Protein AF-A0A7C1P4S9-F1 (afdb_monomer)

Structure (mmCIF, N/CA/C/O backbone):
data_AF-A0A7C1P4S9-F1
#
_entry.id   AF-A0A7C1P4S9-F1
#
loop_
_atom_site.group_PDB
_atom_site.id
_atom_site.type_symbol
_atom_site.label_atom_id
_atom_site.label_alt_id
_atom_site.label_comp_id
_atom_site.label_asym_id
_atom_site.label_entity_id
_atom_site.label_seq_id
_atom_site.pdbx_PDB_ins_code
_atom_site.Cartn_x
_atom_site.Cartn_y
_atom_site.Cartn_z
_atom_site.occupancy
_atom_site.B_iso_or_equiv
_atom_site.auth_seq_id
_atom_site.auth_comp_id
_atom_site.auth_asym_id
_atom_site.auth_atom_id
_atom_site.pdbx_PDB_model_num
ATOM 1 N N . MET A 1 1 ? 10.647 0.233 -15.205 1.00 40.66 1 MET A N 1
ATOM 2 C CA . MET A 1 1 ? 11.209 1.504 -14.699 1.00 40.66 1 MET A CA 1
ATOM 3 C C . MET A 1 1 ? 12.663 1.576 -15.111 1.00 40.66 1 MET A C 1
ATOM 5 O O . MET A 1 1 ? 13.465 0.799 -14.609 1.00 40.66 1 MET A O 1
ATOM 9 N N . THR A 1 2 ? 13.000 2.477 -16.025 1.00 54.44 2 THR A N 1
ATOM 10 C CA . THR A 1 2 ? 14.388 2.734 -16.423 1.00 54.44 2 THR A CA 1
ATOM 11 C C . THR A 1 2 ? 15.084 3.446 -15.259 1.00 54.44 2 THR A C 1
ATOM 13 O O . THR A 1 2 ? 14.898 4.642 -15.039 1.00 54.44 2 THR A O 1
ATOM 16 N N . ALA A 1 3 ? 15.803 2.704 -14.417 1.00 70.44 3 ALA A N 1
ATOM 17 C CA . ALA A 1 3 ? 16.493 3.283 -13.269 1.00 70.44 3 ALA A CA 1
ATOM 18 C C . ALA A 1 3 ? 17.853 3.842 -13.710 1.00 70.44 3 ALA A C 1
ATOM 20 O O . ALA A 1 3 ? 18.712 3.091 -14.158 1.00 70.44 3 ALA A O 1
ATOM 21 N N . LEU A 1 4 ? 18.070 5.153 -13.552 1.00 85.50 4 LEU A N 1
ATOM 22 C CA . LEU A 1 4 ? 19.392 5.750 -13.781 1.00 85.50 4 LEU A CA 1
ATOM 23 C C . LEU A 1 4 ? 20.402 5.242 -12.754 1.00 85.50 4 LEU A C 1
ATOM 25 O O . LEU A 1 4 ? 20.143 5.280 -11.555 1.00 85.50 4 LEU A O 1
ATOM 29 N N . SER A 1 5 ? 21.579 4.801 -13.170 1.00 85.44 5 SER A N 1
ATOM 30 C CA . SER A 1 5 ? 22.626 4.497 -12.199 1.00 85.44 5 SER A CA 1
ATOM 31 C C . SER A 1 5 ? 23.301 5.786 -11.714 1.00 85.44 5 SER A C 1
ATOM 33 O O . SER A 1 5 ? 23.225 6.844 -12.340 1.00 85.44 5 SER A O 1
ATOM 35 N N . MET A 1 6 ? 24.045 5.693 -10.613 1.00 83.94 6 MET A N 1
ATOM 36 C CA . MET A 1 6 ? 24.969 6.750 -10.180 1.00 83.94 6 MET A CA 1
ATOM 37 C C . MET A 1 6 ? 25.976 7.159 -11.271 1.00 83.94 6 MET A C 1
ATOM 39 O O . MET A 1 6 ? 26.460 8.292 -11.267 1.00 83.94 6 MET A O 1
ATOM 43 N N . ALA A 1 7 ? 26.328 6.249 -12.187 1.00 84.44 7 ALA A N 1
ATOM 44 C CA . ALA A 1 7 ? 27.254 6.539 -13.277 1.00 84.44 7 ALA A CA 1
ATOM 45 C C . ALA A 1 7 ? 26.619 7.445 -14.343 1.00 84.44 7 ALA A C 1
ATOM 47 O O . ALA A 1 7 ? 27.327 8.257 -14.945 1.00 84.44 7 ALA A O 1
ATOM 48 N N . ASP A 1 8 ? 25.297 7.369 -14.504 1.00 84.12 8 ASP A N 1
ATOM 49 C CA . ASP A 1 8 ? 24.524 8.128 -15.492 1.00 84.12 8 ASP A CA 1
ATOM 50 C C . ASP A 1 8 ? 24.176 9.544 -15.024 1.00 84.12 8 ASP A C 1
ATOM 52 O O . ASP A 1 8 ? 23.704 10.358 -15.808 1.00 84.12 8 ASP A O 1
ATOM 56 N N . VAL A 1 9 ? 24.435 9.864 -13.754 1.00 86.69 9 VAL A N 1
ATOM 57 C CA . VAL A 1 9 ? 24.085 11.155 -13.160 1.00 86.69 9 VAL A CA 1
ATOM 58 C C . VAL A 1 9 ? 25.336 11.978 -12.889 1.00 86.69 9 VAL A C 1
ATOM 60 O O . VAL A 1 9 ? 26.383 11.481 -12.455 1.00 86.69 9 VAL A O 1
ATOM 63 N N . ARG A 1 10 ? 25.241 13.281 -13.150 1.00 89.06 10 ARG A N 1
ATOM 64 C CA . ARG A 1 10 ? 26.283 14.237 -12.793 1.00 89.06 10 ARG A CA 1
ATOM 65 C C . ARG A 1 10 ? 26.078 14.704 -11.357 1.00 89.06 10 ARG A C 1
ATOM 67 O O . ARG A 1 10 ? 25.060 15.297 -11.016 1.00 89.06 10 ARG A O 1
ATOM 74 N N . TRP A 1 11 ? 27.079 14.469 -10.522 1.00 90.94 11 TRP A N 1
ATOM 75 C CA . TRP A 1 11 ? 27.099 14.902 -9.129 1.00 90.94 11 TRP A CA 1
ATOM 76 C C . TRP A 1 11 ? 28.503 15.370 -8.741 1.00 90.94 11 TRP A C 1
ATOM 78 O O . TRP A 1 11 ? 29.484 15.091 -9.435 1.00 90.94 11 TRP A O 1
ATOM 88 N N . ARG A 1 12 ? 28.601 16.132 -7.651 1.00 91.00 12 ARG A N 1
ATOM 89 C CA . ARG A 1 12 ? 29.866 16.629 -7.094 1.00 91.00 12 ARG A CA 1
ATOM 90 C C . ARG A 1 12 ? 29.866 16.450 -5.581 1.00 91.00 12 ARG A C 1
ATOM 92 O O . ARG A 1 12 ? 28.827 16.637 -4.957 1.00 91.00 12 ARG A O 1
ATOM 99 N N . ALA A 1 13 ? 31.029 16.156 -5.009 1.00 91.69 13 ALA A N 1
ATOM 100 C CA . ALA A 1 13 ? 31.257 16.218 -3.568 1.00 91.69 13 ALA A CA 1
ATOM 101 C C . ALA A 1 13 ? 32.083 17.461 -3.214 1.00 91.69 13 ALA A C 1
ATOM 103 O O . ALA A 1 13 ? 32.972 17.860 -3.971 1.00 91.69 13 ALA A O 1
ATOM 104 N N . ARG A 1 14 ? 31.796 18.075 -2.068 1.00 92.31 14 ARG A N 1
ATOM 105 C CA . ARG A 1 14 ? 32.581 19.168 -1.478 1.00 92.31 14 ARG A CA 1
ATOM 106 C C . ARG A 1 14 ? 32.842 18.874 -0.006 1.00 92.31 14 ARG A C 1
ATOM 108 O O . ARG A 1 14 ? 32.076 18.152 0.625 1.00 92.31 14 ARG A O 1
ATOM 115 N N . ARG A 1 15 ? 33.923 19.429 0.542 1.00 90.38 15 ARG A N 1
ATOM 116 C CA . ARG A 1 15 ? 34.236 19.304 1.971 1.00 90.38 15 ARG A CA 1
ATOM 117 C C . ARG A 1 15 ? 33.118 19.939 2.802 1.00 90.38 15 ARG A C 1
ATOM 119 O O . ARG A 1 15 ? 32.645 21.019 2.453 1.00 90.38 15 ARG A O 1
ATOM 126 N N . ASP A 1 16 ? 32.717 19.263 3.873 1.00 88.69 16 ASP A N 1
ATOM 127 C CA . ASP A 1 16 ? 31.778 19.818 4.843 1.00 88.69 16 ASP A CA 1
ATOM 128 C C . ASP A 1 16 ? 32.490 20.916 5.658 1.00 88.69 16 ASP A C 1
ATOM 130 O O . ASP A 1 16 ? 33.535 20.635 6.263 1.00 88.69 16 ASP A O 1
ATOM 134 N N . PRO A 1 17 ? 31.990 22.166 5.664 1.00 84.19 17 PRO A N 1
ATOM 135 C CA . PRO A 1 17 ? 32.588 23.251 6.437 1.00 84.19 17 PRO A CA 1
ATOM 136 C C . PRO A 1 17 ? 32.618 22.975 7.947 1.00 84.19 17 PRO A C 1
ATOM 138 O O . PRO A 1 17 ? 33.463 23.543 8.632 1.00 84.19 17 PRO A O 1
ATOM 141 N N . THR A 1 18 ? 31.765 22.085 8.468 1.00 87.19 18 THR A N 1
ATOM 142 C CA . THR A 1 18 ? 31.753 21.725 9.897 1.00 87.19 18 THR A CA 1
ATOM 143 C C . THR A 1 18 ? 32.651 20.530 10.230 1.00 87.19 18 THR A C 1
ATOM 145 O O . THR A 1 18 ? 32.588 20.006 11.338 1.00 87.19 18 THR A O 1
ATOM 148 N N . GLY A 1 19 ? 33.468 20.056 9.280 1.00 85.62 19 GLY A N 1
ATOM 149 C CA . GLY A 1 19 ? 34.383 18.927 9.487 1.00 85.62 19 GLY A CA 1
ATOM 150 C C . GLY A 1 19 ? 33.737 17.537 9.399 1.00 85.62 19 GLY A C 1
ATOM 151 O O . GLY A 1 19 ? 34.391 16.552 9.733 1.00 85.62 19 GLY A O 1
ATOM 152 N N . GLY A 1 20 ? 32.483 17.444 8.945 1.00 88.19 20 GLY A N 1
ATOM 153 C CA . GLY A 1 20 ? 31.767 16.183 8.733 1.00 88.19 20 GLY A CA 1
ATOM 154 C C . GLY A 1 20 ? 32.080 15.472 7.402 1.00 88.19 20 GLY A C 1
ATOM 155 O O . GLY A 1 20 ? 32.949 15.903 6.632 1.00 88.19 20 GLY A O 1
ATOM 156 N N . PRO A 1 21 ? 31.367 14.366 7.104 1.00 91.81 21 PRO A N 1
ATOM 157 C CA . PRO A 1 21 ? 31.451 13.681 5.816 1.00 91.81 21 PRO A CA 1
ATOM 158 C C . PRO A 1 21 ? 31.153 14.626 4.636 1.00 91.81 21 PRO A C 1
ATOM 160 O O . PRO A 1 21 ? 30.285 15.488 4.768 1.00 91.81 21 PRO A O 1
ATOM 163 N N . PRO A 1 22 ? 31.804 14.466 3.466 1.00 94.56 22 PRO A N 1
ATOM 164 C CA . PRO A 1 22 ? 31.626 15.376 2.337 1.00 94.56 22 PRO A CA 1
ATOM 165 C C . PRO A 1 22 ? 30.164 15.521 1.889 1.00 94.56 22 PRO A C 1
ATOM 167 O O . PRO A 1 22 ? 29.418 14.541 1.814 1.00 94.56 22 PRO A O 1
ATOM 170 N N . LEU A 1 23 ? 29.788 16.747 1.519 1.00 92.94 23 LEU A N 1
ATOM 171 C CA . LEU A 1 23 ? 28.460 17.090 1.020 1.00 92.94 23 LEU A CA 1
ATOM 172 C C . LEU A 1 23 ? 28.360 16.799 -0.478 1.00 92.94 23 LEU A C 1
ATOM 174 O O . LEU A 1 23 ? 29.159 17.303 -1.273 1.00 92.94 23 LEU A O 1
ATOM 178 N N . VAL A 1 24 ? 27.356 16.023 -0.868 1.00 93.38 24 VAL A N 1
ATOM 179 C CA . VAL A 1 24 ? 27.059 15.655 -2.251 1.00 93.38 24 VAL A CA 1
ATOM 180 C C . VAL A 1 24 ? 25.962 16.558 -2.801 1.00 93.38 24 VAL A C 1
ATOM 182 O O . VAL A 1 24 ? 24.978 16.847 -2.128 1.00 93.38 24 VAL A O 1
ATOM 185 N N . ARG A 1 25 ? 26.124 16.992 -4.052 1.00 89.19 25 ARG A N 1
ATOM 186 C CA . ARG A 1 25 ? 25.093 17.687 -4.827 1.00 89.19 25 ARG A CA 1
ATOM 187 C C . ARG A 1 25 ? 24.928 17.032 -6.188 1.00 89.19 25 ARG A C 1
ATOM 189 O O . ARG A 1 25 ? 25.922 16.725 -6.847 1.00 89.19 25 ARG A O 1
ATOM 196 N N . VAL A 1 26 ? 23.682 16.865 -6.612 1.00 90.25 26 VAL A N 1
ATOM 197 C CA . VAL A 1 26 ? 23.309 16.390 -7.949 1.00 90.25 26 VAL A CA 1
ATOM 198 C C . VAL A 1 26 ? 23.016 17.577 -8.867 1.00 90.25 26 VAL A C 1
ATOM 200 O O . VAL A 1 26 ? 22.474 18.587 -8.423 1.00 90.25 26 VAL A O 1
ATOM 203 N N . ALA A 1 27 ? 23.414 17.477 -10.135 1.00 88.62 27 ALA A N 1
ATOM 204 C CA . ALA A 1 27 ? 23.052 18.448 -11.159 1.00 88.62 27 ALA A CA 1
ATOM 205 C C . ALA A 1 27 ? 21.631 18.151 -11.660 1.00 88.62 27 ALA A C 1
ATOM 207 O O . ALA A 1 27 ? 21.392 17.136 -12.319 1.00 88.62 27 ALA A O 1
ATOM 208 N N . LEU A 1 28 ? 20.704 19.037 -11.312 1.00 91.19 28 LEU A N 1
ATOM 209 C CA . LEU A 1 28 ? 19.289 18.985 -11.670 1.00 91.19 28 LEU A CA 1
ATOM 210 C C . LEU A 1 28 ? 18.946 20.196 -12.542 1.00 91.19 28 LEU A C 1
ATOM 212 O O . LEU A 1 28 ? 19.696 21.170 -12.557 1.00 91.19 28 LEU A O 1
ATOM 216 N N . ILE A 1 29 ? 17.829 20.124 -13.257 1.00 91.19 29 ILE A N 1
ATOM 217 C CA . ILE A 1 29 ? 17.382 21.170 -14.181 1.00 91.19 29 ILE A CA 1
ATOM 218 C C . ILE A 1 29 ? 16.418 22.104 -13.442 1.00 91.19 29 ILE A C 1
ATOM 220 O O . ILE A 1 29 ? 15.419 21.639 -12.885 1.00 91.19 29 ILE A O 1
ATOM 224 N N . GLY A 1 30 ? 16.747 23.400 -13.433 1.00 79.69 30 GLY A N 1
ATOM 225 C CA . GLY A 1 30 ? 16.048 24.451 -12.686 1.00 79.69 30 GLY A CA 1
ATOM 226 C C . GLY A 1 30 ? 14.658 24.815 -13.204 1.00 79.69 30 GLY A C 1
ATOM 227 O O . GLY A 1 30 ? 13.702 24.870 -12.435 1.00 79.69 30 GLY A O 1
ATOM 228 N N . GLY A 1 31 ? 14.562 25.081 -14.505 1.00 70.44 31 GLY A N 1
ATOM 229 C CA . GLY A 1 31 ? 13.382 25.633 -15.172 1.00 70.44 31 GLY A CA 1
ATOM 230 C C . GLY A 1 31 ? 13.626 25.774 -16.676 1.00 70.44 31 GLY A C 1
ATOM 231 O O . GLY A 1 31 ? 14.650 25.306 -17.168 1.00 70.44 31 GLY A O 1
ATOM 232 N N . GLU A 1 32 ? 12.702 26.393 -17.412 1.00 67.75 32 GLU A N 1
ATOM 233 C CA . GLU A 1 32 ? 12.729 26.419 -18.890 1.00 67.75 32 GLU A CA 1
ATOM 234 C C . GLU A 1 32 ? 13.929 27.166 -19.487 1.00 67.75 32 GLU A C 1
ATOM 236 O O . GLU A 1 32 ? 14.393 26.800 -20.564 1.00 67.75 32 GLU A O 1
ATOM 241 N N . ASP A 1 33 ? 14.489 28.125 -18.748 1.00 65.69 33 ASP A N 1
ATOM 242 C CA . ASP A 1 33 ? 15.658 28.915 -19.161 1.00 65.69 33 ASP A CA 1
ATOM 243 C C . ASP A 1 33 ? 17.007 28.224 -18.866 1.00 65.69 33 ASP A C 1
ATOM 245 O O . ASP A 1 33 ? 18.079 28.747 -19.177 1.00 65.69 33 ASP A O 1
ATOM 249 N N . ASP A 1 34 ? 16.986 27.040 -18.248 1.00 80.00 34 ASP A N 1
ATOM 250 C CA . ASP A 1 34 ? 18.183 26.254 -17.951 1.00 80.00 34 ASP A CA 1
ATOM 251 C C . ASP A 1 34 ? 18.747 25.627 -19.243 1.00 80.00 34 ASP A C 1
ATOM 253 O O . ASP A 1 34 ? 18.010 25.087 -20.071 1.00 80.00 34 ASP A O 1
ATOM 257 N N . ALA A 1 35 ? 20.073 25.616 -19.422 1.00 84.62 35 ALA A N 1
ATOM 258 C CA . ALA A 1 35 ? 20.699 24.955 -20.576 1.00 84.62 35 ALA A CA 1
ATOM 259 C C . ALA A 1 35 ? 20.291 23.468 -20.697 1.00 84.62 35 ALA A C 1
ATOM 261 O O . ALA A 1 35 ? 20.191 22.922 -21.801 1.00 84.62 35 ALA A O 1
ATOM 262 N N . GLY A 1 36 ? 20.002 22.823 -19.563 1.00 88.94 36 GLY A N 1
ATOM 263 C CA . GLY A 1 36 ? 19.442 21.482 -19.476 1.00 88.94 36 GLY A CA 1
ATOM 264 C C . GLY A 1 36 ? 18.001 21.370 -19.982 1.00 88.94 36 GLY A C 1
ATOM 265 O O . GLY A 1 36 ? 17.655 20.332 -20.542 1.00 88.94 36 GLY A O 1
ATOM 266 N N . ALA A 1 37 ? 17.174 22.412 -19.880 1.00 92.25 37 ALA A N 1
ATOM 267 C CA . ALA A 1 37 ? 15.828 22.418 -20.456 1.00 92.25 37 ALA A CA 1
ATOM 268 C C . ALA A 1 37 ? 15.869 22.470 -21.988 1.00 92.25 37 ALA A C 1
ATOM 270 O O . ALA A 1 37 ? 15.140 21.735 -22.655 1.00 92.25 37 ALA A O 1
ATOM 271 N N . MET A 1 38 ? 16.797 23.238 -22.565 1.00 93.44 38 MET A N 1
ATOM 272 C CA . MET A 1 38 ? 17.001 23.236 -24.016 1.00 93.44 38 MET A CA 1
ATOM 273 C C . MET A 1 38 ? 17.531 21.879 -24.517 1.00 93.44 38 MET A C 1
ATOM 275 O O . MET A 1 38 ? 17.097 21.385 -25.561 1.00 93.44 38 MET A O 1
ATOM 279 N N . ALA A 1 39 ? 18.412 21.226 -23.750 1.00 94.62 39 ALA A N 1
ATOM 280 C CA . ALA A 1 39 ? 18.806 19.839 -24.003 1.00 94.62 39 ALA A CA 1
ATOM 281 C C . ALA A 1 39 ? 17.607 18.873 -23.920 1.00 94.62 39 ALA A C 1
ATOM 283 O O . ALA A 1 39 ? 17.436 18.037 -24.809 1.00 94.62 39 ALA A O 1
ATOM 284 N N . ALA A 1 40 ? 16.746 19.016 -22.907 1.00 95.38 40 ALA A N 1
ATOM 285 C CA . ALA A 1 40 ? 15.536 18.211 -22.745 1.00 95.38 40 ALA A CA 1
ATOM 286 C C . ALA A 1 40 ? 14.571 18.375 -23.928 1.00 95.38 40 ALA A C 1
ATOM 288 O O . ALA A 1 40 ? 14.061 17.378 -24.436 1.00 95.38 40 ALA A O 1
ATOM 289 N N . ALA A 1 41 ? 14.383 19.598 -24.430 1.00 95.88 41 ALA A N 1
ATOM 290 C CA . ALA A 1 41 ? 13.546 19.868 -25.596 1.00 95.88 41 ALA A CA 1
ATOM 291 C C . ALA A 1 41 ? 14.059 19.155 -26.859 1.00 95.88 41 ALA A C 1
ATOM 293 O O . ALA A 1 41 ? 13.273 18.512 -27.561 1.00 95.88 41 ALA A O 1
ATOM 294 N N . ARG A 1 42 ? 15.375 19.207 -27.116 1.00 97.12 42 ARG A N 1
ATOM 295 C CA . ARG A 1 42 ? 16.011 18.519 -28.254 1.00 97.12 42 ARG A CA 1
ATOM 296 C C . ARG A 1 42 ? 15.903 16.998 -28.148 1.00 97.12 42 ARG A C 1
ATOM 298 O O . ARG A 1 42 ? 15.513 16.347 -29.114 1.00 97.12 42 ARG A O 1
ATOM 305 N N . VAL A 1 43 ? 16.194 16.431 -26.975 1.00 96.69 43 VAL A N 1
ATOM 306 C CA . VAL A 1 43 ? 16.087 14.979 -26.743 1.00 96.69 43 VAL A CA 1
ATOM 307 C C . VAL A 1 43 ? 14.635 14.504 -26.845 1.00 96.69 43 VAL A C 1
ATOM 309 O O . VAL A 1 43 ? 14.371 13.467 -27.447 1.00 96.69 43 VAL A O 1
ATOM 312 N N . ARG A 1 44 ? 13.672 15.270 -26.320 1.00 96.69 44 ARG A N 1
ATOM 313 C CA . ARG A 1 44 ? 12.240 14.973 -26.463 1.00 96.69 44 ARG A CA 1
ATOM 314 C C . ARG A 1 44 ? 11.815 14.934 -27.932 1.00 96.69 44 ARG A C 1
ATOM 316 O O . ARG A 1 44 ? 11.128 13.998 -28.325 1.00 96.69 44 ARG A O 1
ATOM 323 N N . ALA A 1 45 ? 12.228 15.919 -28.733 1.00 97.19 45 ALA A N 1
ATOM 324 C CA . ALA A 1 45 ? 11.925 15.955 -30.165 1.00 97.19 45 ALA A CA 1
ATOM 325 C C . ALA A 1 45 ? 12.527 14.749 -30.907 1.00 97.19 45 ALA A C 1
ATOM 327 O O . ALA A 1 45 ? 11.850 14.132 -31.727 1.00 97.19 45 ALA A O 1
ATOM 328 N N . TYR A 1 46 ? 13.761 14.368 -30.565 1.00 97.44 46 TYR A N 1
ATOM 329 C CA . TYR A 1 46 ? 14.402 13.169 -31.103 1.00 97.44 46 TYR A CA 1
ATOM 330 C C . TYR A 1 46 ? 13.608 11.891 -30.789 1.00 97.44 46 TYR A C 1
ATOM 332 O O . TYR A 1 46 ? 13.290 11.137 -31.704 1.00 97.44 46 TYR A O 1
ATOM 340 N N . VAL A 1 47 ? 13.224 11.676 -29.522 1.00 96.12 47 VAL A N 1
ATOM 341 C CA . VAL A 1 47 ? 12.444 10.492 -29.112 1.00 96.12 47 VAL A CA 1
ATOM 342 C C . VAL A 1 47 ? 11.062 10.471 -29.767 1.00 96.12 47 VAL A C 1
ATOM 344 O O . VAL A 1 47 ? 10.629 9.422 -30.232 1.00 96.12 47 VAL A O 1
ATOM 347 N N . ALA A 1 48 ? 10.386 11.617 -29.878 1.00 95.88 48 ALA A N 1
ATOM 348 C CA . ALA A 1 48 ? 9.115 11.703 -30.598 1.00 95.88 48 ALA A CA 1
ATOM 349 C C . ALA A 1 48 ? 9.268 11.307 -32.082 1.00 95.88 48 ALA A C 1
ATOM 351 O O . ALA A 1 48 ? 8.408 10.626 -32.634 1.00 95.88 48 ALA A O 1
ATOM 352 N N . GLY A 1 49 ? 10.397 11.652 -32.711 1.00 96.38 49 GLY A N 1
ATOM 353 C CA . GLY A 1 49 ? 10.739 11.237 -34.075 1.00 9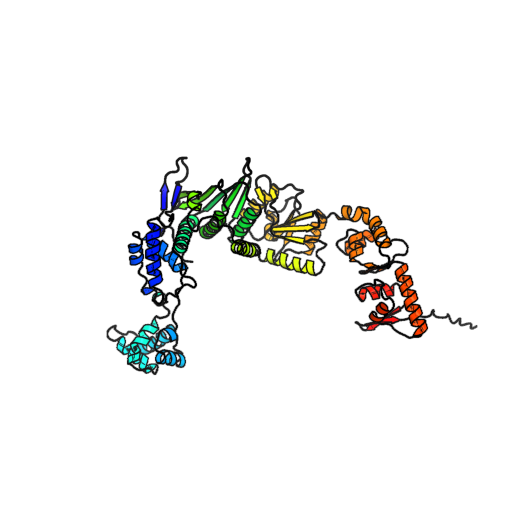6.38 49 GLY A CA 1
ATOM 354 C C . GLY A 1 49 ? 11.091 9.750 -34.241 1.00 96.38 49 GLY A C 1
ATOM 355 O O . GLY A 1 49 ? 11.319 9.312 -35.375 1.00 96.38 49 GLY A O 1
ATOM 356 N N . LEU A 1 50 ? 11.155 8.980 -33.148 1.00 96.56 50 LEU A N 1
ATOM 357 C CA . LEU A 1 50 ? 11.319 7.522 -33.156 1.00 96.56 50 LEU A CA 1
ATOM 358 C C . LEU A 1 50 ? 9.990 6.763 -33.090 1.00 96.56 50 LEU A C 1
ATOM 360 O O . LEU A 1 50 ? 9.997 5.547 -33.253 1.00 96.56 50 LEU A O 1
ATOM 364 N N . VAL A 1 51 ? 8.857 7.439 -32.870 1.00 96.31 51 VAL A N 1
ATOM 365 C CA . VAL A 1 51 ? 7.542 6.780 -32.865 1.00 96.31 51 VAL A CA 1
ATOM 366 C C . VAL A 1 51 ? 7.311 6.079 -34.207 1.00 96.31 51 VAL A C 1
ATOM 368 O O . VAL A 1 51 ? 7.520 6.665 -35.268 1.00 96.31 51 VAL A O 1
ATOM 371 N N . GLY A 1 52 ? 6.921 4.804 -34.152 1.00 94.69 52 GLY A N 1
ATOM 372 C CA . GLY A 1 52 ? 6.755 3.945 -35.327 1.00 94.69 52 GLY A CA 1
ATOM 373 C C . GLY A 1 52 ? 8.056 3.354 -35.890 1.00 94.69 52 GLY A C 1
ATOM 374 O O . GLY A 1 52 ? 7.998 2.561 -36.825 1.00 94.69 52 GLY A O 1
ATOM 375 N N . LYS A 1 53 ? 9.226 3.688 -35.330 1.00 95.75 53 LYS A N 1
ATOM 376 C CA . LYS A 1 53 ? 10.525 3.125 -35.732 1.00 95.75 53 LYS A CA 1
ATOM 377 C C . LYS A 1 53 ? 10.966 2.001 -34.783 1.00 95.75 53 LYS A C 1
ATOM 379 O O . LYS A 1 53 ? 10.580 2.016 -33.611 1.00 95.75 53 LYS A O 1
ATOM 384 N N . PRO A 1 54 ? 11.781 1.042 -35.261 1.00 95.06 54 PRO A N 1
ATOM 385 C CA . PRO A 1 54 ? 12.338 -0.014 -34.421 1.00 95.06 54 PRO A CA 1
ATOM 386 C C . PRO A 1 54 ? 13.397 0.533 -33.456 1.00 95.06 54 PRO A C 1
ATOM 388 O O . PRO A 1 54 ? 14.023 1.565 -33.717 1.00 95.06 54 PRO A O 1
ATOM 391 N N . ARG A 1 55 ? 13.641 -0.177 -32.354 1.00 95.56 55 ARG A N 1
ATOM 392 C CA . ARG A 1 55 ? 14.584 0.226 -31.303 1.00 95.56 55 ARG A CA 1
ATOM 393 C C . ARG A 1 55 ? 16.015 0.376 -31.797 1.00 95.56 55 ARG A C 1
ATOM 395 O O . ARG A 1 55 ? 16.708 1.262 -31.310 1.00 95.56 55 ARG A O 1
ATOM 402 N N . ARG A 1 56 ? 16.440 -0.378 -32.812 1.00 94.19 56 ARG A N 1
ATOM 403 C CA . ARG A 1 56 ? 17.741 -0.186 -33.481 1.00 94.19 56 ARG A CA 1
ATOM 404 C C . ARG A 1 56 ? 17.935 1.200 -34.109 1.00 94.19 56 ARG A C 1
ATOM 406 O O . ARG A 1 56 ? 19.065 1.608 -34.337 1.00 94.19 56 ARG A O 1
ATOM 413 N N . ALA A 1 57 ? 16.855 1.939 -34.387 1.00 95.69 57 ALA A N 1
ATOM 414 C CA . ALA A 1 57 ? 16.940 3.317 -34.876 1.00 95.69 57 ALA A CA 1
ATOM 415 C C . ALA A 1 57 ? 17.290 4.329 -33.766 1.00 95.69 57 ALA A C 1
ATOM 417 O O . ALA A 1 57 ? 17.593 5.487 -34.064 1.00 95.69 57 ALA A O 1
ATOM 418 N N . TYR A 1 58 ? 17.223 3.922 -32.493 1.00 96.00 58 TYR A N 1
ATOM 419 C CA . TYR A 1 58 ? 17.679 4.728 -31.368 1.00 96.00 58 TYR A CA 1
ATOM 420 C C . TYR A 1 58 ? 19.211 4.728 -31.306 1.00 96.00 58 TYR A C 1
ATOM 422 O O . TYR A 1 58 ? 19.840 3.692 -31.105 1.00 96.00 58 TYR A O 1
ATOM 430 N N . ASP A 1 59 ? 19.796 5.916 -31.405 1.00 95.00 59 ASP A N 1
ATOM 431 C CA . ASP A 1 59 ? 21.229 6.166 -31.351 1.00 95.00 59 ASP A CA 1
ATOM 432 C C . ASP A 1 59 ? 21.585 6.885 -30.031 1.00 95.00 59 ASP A C 1
ATOM 434 O O . ASP A 1 59 ? 21.258 8.067 -29.844 1.00 95.00 59 ASP A O 1
ATOM 438 N N . PRO A 1 60 ? 22.267 6.200 -29.093 1.00 91.06 60 PRO A N 1
ATOM 439 C CA . PRO A 1 60 ? 22.716 6.799 -27.840 1.00 91.06 60 PRO A CA 1
ATOM 440 C C . PRO A 1 60 ? 23.666 7.995 -28.014 1.00 91.06 60 PRO A C 1
ATOM 442 O O . PRO A 1 60 ? 23.693 8.870 -27.140 1.00 91.06 60 PRO A O 1
ATOM 445 N N . ASP A 1 61 ? 24.452 8.036 -29.091 1.00 93.56 61 ASP A N 1
ATOM 446 C CA . ASP A 1 61 ? 25.442 9.086 -29.333 1.00 93.56 61 ASP A CA 1
ATOM 447 C C . ASP A 1 61 ? 24.785 10.342 -29.914 1.00 93.56 61 ASP A C 1
ATOM 449 O O . ASP A 1 61 ? 25.119 11.454 -29.490 1.00 93.56 61 ASP A O 1
ATOM 453 N N . ALA A 1 62 ? 23.758 10.189 -30.758 1.00 94.44 62 ALA A N 1
ATOM 454 C CA . ALA A 1 62 ? 22.905 11.301 -31.181 1.00 94.44 62 ALA A CA 1
ATOM 455 C C . ALA A 1 62 ? 22.267 12.012 -29.975 1.00 94.44 62 ALA A C 1
ATOM 457 O O . ALA A 1 62 ? 22.313 13.240 -29.866 1.00 94.44 62 ALA A O 1
ATOM 458 N N . VAL A 1 63 ? 21.735 11.253 -29.012 1.00 94.00 63 VAL A N 1
ATOM 459 C CA . VAL A 1 63 ? 21.177 11.814 -27.771 1.00 94.00 63 VAL A CA 1
ATOM 460 C C . VAL A 1 63 ? 22.246 12.554 -26.959 1.00 94.00 63 VAL A C 1
ATOM 462 O O . VAL A 1 63 ? 21.991 13.647 -26.445 1.00 94.00 63 VAL A O 1
ATOM 465 N N . ALA A 1 64 ? 23.445 11.979 -26.829 1.00 92.31 64 ALA A N 1
ATOM 466 C CA . ALA A 1 64 ? 24.553 12.610 -26.116 1.00 92.31 64 ALA A CA 1
ATOM 467 C C . ALA A 1 64 ? 24.969 13.940 -26.766 1.00 92.31 64 ALA A C 1
ATOM 469 O O . ALA A 1 64 ? 25.164 14.928 -26.053 1.00 92.31 64 ALA A O 1
ATOM 470 N N . ALA A 1 65 ? 25.047 13.982 -28.099 1.00 94.44 65 ALA A N 1
ATOM 471 C CA . ALA A 1 65 ? 25.358 15.185 -28.863 1.00 94.44 65 ALA A CA 1
ATOM 472 C C . ALA A 1 65 ? 24.278 16.264 -28.692 1.00 94.44 65 ALA A C 1
ATOM 474 O O . ALA A 1 65 ? 24.597 17.413 -28.389 1.00 94.44 65 ALA A O 1
ATOM 475 N N . LEU A 1 66 ? 22.995 15.892 -28.784 1.00 95.12 66 LEU A N 1
ATOM 476 C CA . LEU A 1 66 ? 21.873 16.813 -28.572 1.00 95.12 66 LEU A CA 1
ATOM 477 C C . LEU A 1 66 ? 21.865 17.406 -27.160 1.00 95.12 66 LEU A C 1
ATOM 479 O O . LEU A 1 66 ? 21.498 18.569 -26.979 1.00 95.12 66 LEU A O 1
ATOM 483 N N . ALA A 1 67 ? 22.270 16.641 -26.150 1.00 92.38 67 ALA A N 1
ATOM 484 C CA . ALA A 1 67 ? 22.348 17.137 -24.783 1.00 92.38 67 ALA A CA 1
ATOM 485 C C . ALA A 1 67 ? 23.629 17.933 -24.480 1.00 92.38 67 ALA A C 1
ATOM 487 O O . ALA A 1 67 ? 23.675 18.637 -23.475 1.00 92.38 67 ALA A O 1
ATOM 488 N N . GLY A 1 68 ? 24.667 17.822 -25.316 1.00 91.12 68 GLY A N 1
ATOM 489 C CA . GLY A 1 68 ? 25.989 18.421 -25.092 1.00 91.12 68 GLY A CA 1
ATOM 490 C C . GLY A 1 68 ? 26.839 17.710 -24.028 1.00 91.12 68 GLY A C 1
ATOM 491 O O . GLY A 1 68 ? 28.019 18.01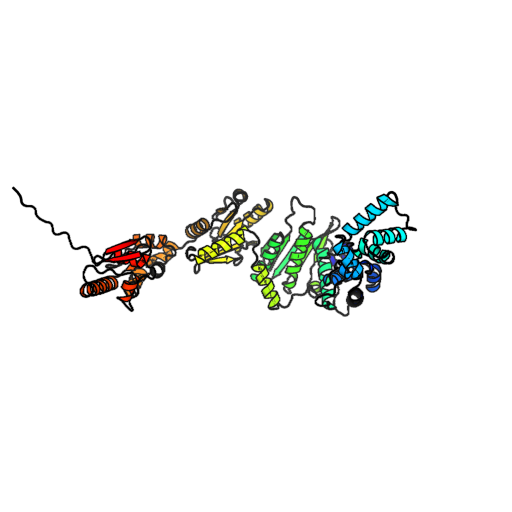1 -23.876 1.00 91.12 68 GLY A O 1
ATOM 492 N N . GLU A 1 69 ? 26.271 16.746 -23.299 1.00 89.75 69 GLU A N 1
ATOM 493 C CA . GLU A 1 69 ? 26.967 15.905 -22.325 1.00 89.75 69 GLU A CA 1
ATOM 494 C C . GLU A 1 69 ? 26.349 14.498 -22.315 1.00 89.75 69 GLU A C 1
ATOM 496 O O . GLU A 1 69 ? 25.134 14.337 -22.182 1.00 89.75 69 GLU A O 1
ATOM 501 N N . ARG A 1 70 ? 27.189 13.455 -22.370 1.00 91.19 70 ARG A N 1
ATOM 502 C CA . ARG A 1 70 ? 26.753 12.046 -22.434 1.00 91.19 70 ARG A CA 1
ATOM 503 C C . ARG A 1 70 ? 25.842 11.617 -21.278 1.00 91.19 70 ARG A C 1
ATOM 505 O O . ARG A 1 70 ? 24.877 10.894 -21.510 1.00 91.19 70 ARG A O 1
ATOM 512 N N . LYS A 1 71 ? 26.136 12.038 -20.042 1.00 92.19 71 LYS A N 1
ATOM 513 C CA . LYS A 1 71 ? 25.336 11.681 -18.855 1.00 92.19 71 LYS A CA 1
ATOM 514 C C . LYS A 1 71 ? 23.955 12.327 -18.889 1.00 92.19 71 LYS A C 1
ATOM 516 O O . LYS A 1 71 ? 22.952 11.637 -18.738 1.00 92.19 71 LYS A O 1
ATOM 521 N N . LEU A 1 72 ? 23.916 13.632 -19.164 1.00 92.62 72 LEU A N 1
ATOM 522 C CA . LEU A 1 72 ? 22.670 14.378 -19.304 1.00 92.62 72 LEU A CA 1
ATOM 523 C C . LEU A 1 72 ? 21.810 13.800 -20.435 1.00 92.62 72 LEU A C 1
ATOM 525 O O . LEU A 1 72 ? 20.631 13.546 -20.221 1.00 92.62 72 LEU A O 1
ATOM 529 N N . GLY A 1 73 ? 22.406 13.509 -21.596 1.00 93.12 73 GLY A N 1
ATOM 530 C CA . GLY A 1 73 ? 21.701 12.904 -22.726 1.00 93.12 73 GLY A CA 1
ATOM 531 C C . GLY A 1 73 ? 21.071 11.561 -22.374 1.00 93.12 73 GLY A C 1
ATOM 532 O O . GLY A 1 73 ? 19.864 11.393 -22.530 1.00 93.12 73 GLY A O 1
ATOM 533 N N . ARG A 1 74 ? 21.851 10.628 -21.814 1.00 91.62 74 ARG A N 1
ATOM 534 C CA . ARG A 1 74 ? 21.327 9.331 -21.354 1.00 91.62 74 ARG A CA 1
ATOM 535 C C . ARG A 1 74 ? 20.211 9.488 -20.322 1.00 91.62 74 ARG A C 1
ATOM 537 O O . ARG A 1 74 ? 19.190 8.812 -20.423 1.00 91.62 74 ARG A O 1
ATOM 544 N N . GLY A 1 75 ? 20.392 10.396 -19.363 1.00 92.94 75 GLY A N 1
ATOM 545 C CA . GLY A 1 75 ? 19.395 10.707 -18.345 1.00 92.94 75 GLY A CA 1
ATOM 546 C C . GLY A 1 75 ? 18.078 11.211 -18.933 1.00 92.94 75 GLY A C 1
ATOM 547 O O . GLY A 1 75 ? 17.009 10.726 -18.564 1.00 92.94 75 GLY A O 1
ATOM 548 N N . LEU A 1 76 ? 18.158 12.157 -19.869 1.00 94.62 76 LEU A N 1
ATOM 549 C CA . LEU A 1 76 ? 17.004 12.733 -20.554 1.00 94.62 76 LEU A CA 1
ATOM 550 C C . LEU A 1 76 ? 16.314 11.719 -21.468 1.00 94.62 76 LEU A C 1
ATOM 552 O O . LEU A 1 76 ? 15.091 11.647 -21.459 1.00 94.62 76 LEU A O 1
ATOM 556 N N . ALA A 1 77 ? 17.062 10.896 -22.208 1.00 94.25 77 ALA A N 1
ATOM 557 C CA . ALA A 1 77 ? 16.468 9.841 -23.026 1.00 94.25 77 ALA A CA 1
ATOM 558 C C . ALA A 1 77 ? 15.736 8.808 -22.170 1.00 94.25 77 ALA A C 1
ATOM 560 O O . ALA A 1 77 ? 14.608 8.454 -22.496 1.00 94.25 77 ALA A O 1
ATOM 561 N N . ALA A 1 78 ? 16.322 8.375 -21.048 1.00 93.00 78 ALA A N 1
ATOM 562 C CA . ALA A 1 78 ? 15.643 7.481 -20.114 1.00 93.00 78 ALA A CA 1
ATOM 563 C C . ALA A 1 78 ? 14.370 8.117 -19.530 1.00 93.00 78 ALA A C 1
ATOM 565 O O . ALA A 1 78 ? 13.354 7.437 -19.415 1.00 93.00 78 ALA A O 1
ATOM 566 N N . ALA A 1 79 ? 14.410 9.413 -19.195 1.00 93.31 79 ALA A N 1
ATOM 567 C CA . ALA A 1 79 ? 13.249 10.152 -18.707 1.00 93.31 79 ALA A CA 1
ATOM 568 C C . ALA A 1 79 ? 12.146 10.282 -19.770 1.00 93.31 79 ALA A C 1
ATOM 570 O O . ALA A 1 79 ? 10.980 10.083 -19.448 1.00 93.31 79 ALA A O 1
ATOM 571 N N . CYS A 1 80 ? 12.504 10.573 -21.025 1.00 93.75 80 CYS A N 1
ATOM 572 C CA . CYS A 1 80 ? 11.571 10.642 -22.149 1.00 93.75 80 CYS A CA 1
ATOM 573 C C . CYS A 1 80 ? 10.959 9.276 -22.471 1.00 93.75 80 CYS A C 1
ATOM 575 O O . CYS A 1 80 ? 9.744 9.167 -22.581 1.00 93.75 80 CYS A O 1
ATOM 577 N N . LEU A 1 81 ? 11.785 8.237 -22.624 1.00 93.12 81 LEU A N 1
ATOM 578 C CA . LEU A 1 81 ? 11.350 6.899 -23.039 1.00 93.12 81 LEU A CA 1
ATOM 579 C C . LEU A 1 81 ? 10.445 6.216 -22.009 1.00 93.12 81 LEU A C 1
ATOM 581 O O . LEU A 1 81 ? 9.700 5.319 -22.377 1.00 93.12 81 LEU A O 1
ATOM 585 N N . ASP A 1 82 ? 10.456 6.655 -20.751 1.00 91.94 82 ASP A N 1
ATOM 586 C CA . ASP A 1 82 ? 9.556 6.148 -19.709 1.00 91.94 82 ASP A CA 1
ATOM 587 C C . ASP A 1 82 ? 8.071 6.500 -19.959 1.00 91.94 82 ASP A C 1
ATOM 589 O O . ASP A 1 82 ? 7.189 5.859 -19.391 1.00 91.94 82 ASP A O 1
ATOM 593 N N . PHE A 1 83 ? 7.786 7.464 -20.846 1.00 92.38 83 PHE A N 1
ATOM 594 C CA . PHE A 1 83 ? 6.431 7.786 -21.321 1.00 92.38 83 PHE A CA 1
ATOM 595 C C . PHE A 1 83 ? 5.985 6.948 -22.529 1.00 92.38 83 PHE A C 1
ATOM 597 O O . PHE A 1 83 ? 4.809 6.966 -22.890 1.00 92.38 83 PHE A O 1
ATOM 604 N N . TYR A 1 84 ? 6.908 6.221 -23.157 1.00 94.00 84 TYR A N 1
ATOM 605 C CA . TYR A 1 84 ? 6.657 5.397 -24.336 1.00 94.00 84 TYR A CA 1
ATOM 606 C C . TYR A 1 84 ? 6.821 3.917 -23.986 1.00 94.00 84 TYR A C 1
ATOM 608 O O . TYR A 1 84 ? 7.247 3.550 -22.888 1.00 94.00 84 TYR A O 1
ATOM 616 N N . ARG A 1 85 ? 6.475 3.035 -24.924 1.00 93.69 85 ARG A N 1
ATOM 617 C CA . ARG A 1 85 ? 6.721 1.596 -24.791 1.00 93.69 85 ARG A CA 1
ATOM 618 C C . ARG A 1 85 ? 7.319 1.059 -26.081 1.00 93.69 85 ARG A C 1
ATOM 620 O O . ARG A 1 85 ? 6.938 1.479 -27.168 1.00 93.69 85 ARG A O 1
ATOM 627 N N . TRP A 1 86 ? 8.258 0.136 -25.945 1.00 94.25 86 TRP A N 1
ATOM 628 C CA . TRP A 1 86 ? 8.727 -0.675 -27.060 1.00 94.25 86 TRP A CA 1
ATOM 629 C C . TRP A 1 86 ? 7.825 -1.900 -27.146 1.00 94.25 86 TRP A C 1
ATOM 631 O O . TRP A 1 86 ? 7.686 -2.619 -26.156 1.00 94.25 86 TRP A O 1
ATOM 641 N N . GLN A 1 87 ? 7.186 -2.104 -28.292 1.00 93.88 87 GLN A N 1
ATOM 642 C CA . GLN A 1 87 ? 6.276 -3.218 -28.521 1.00 93.88 87 GLN A CA 1
ATOM 643 C C . GLN A 1 87 ? 6.841 -4.127 -29.620 1.00 93.88 87 GLN A C 1
ATOM 645 O O . GLN A 1 87 ? 7.124 -3.636 -30.716 1.00 93.88 87 GLN A O 1
ATOM 650 N N . PRO A 1 88 ? 7.024 -5.433 -29.353 1.00 91.25 88 PRO A N 1
ATOM 651 C CA . PRO A 1 88 ? 7.320 -6.402 -30.403 1.00 91.25 88 PRO A CA 1
ATOM 652 C C . PRO A 1 88 ? 6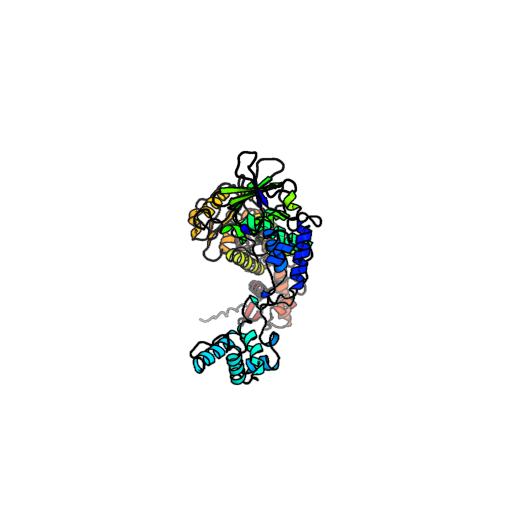.213 -6.392 -31.457 1.00 91.25 88 PRO A C 1
ATOM 654 O O . PRO A 1 88 ? 5.036 -6.286 -31.107 1.00 91.25 88 PRO A O 1
ATOM 657 N N . ARG A 1 89 ? 6.581 -6.513 -32.733 1.00 89.88 89 ARG A N 1
ATOM 658 C CA . ARG A 1 89 ? 5.603 -6.667 -33.814 1.00 89.88 89 ARG A CA 1
ATOM 659 C C . ARG A 1 89 ? 5.298 -8.138 -34.033 1.00 89.88 89 ARG A C 1
ATOM 661 O O . ARG A 1 89 ? 6.207 -8.967 -34.042 1.00 89.88 89 ARG A O 1
ATOM 668 N N . SER A 1 90 ? 4.033 -8.447 -34.262 1.00 87.94 90 SER A N 1
ATOM 669 C CA . SER A 1 90 ? 3.634 -9.760 -34.761 1.00 87.94 90 SER A CA 1
ATOM 670 C C . SER A 1 90 ? 4.067 -9.952 -36.220 1.00 87.94 90 SER A C 1
ATOM 672 O O . SER A 1 90 ? 4.297 -8.988 -36.952 1.00 87.94 90 SER A O 1
ATOM 674 N N . VAL A 1 91 ? 4.133 -11.211 -36.662 1.00 88.31 91 VAL A N 1
ATOM 675 C CA . VAL A 1 91 ? 4.364 -11.568 -38.073 1.00 88.31 91 VAL A CA 1
ATOM 676 C C . VAL A 1 91 ? 3.316 -10.914 -38.986 1.00 88.31 91 VAL A C 1
ATOM 678 O O . VAL A 1 91 ? 3.673 -10.371 -40.028 1.00 88.31 91 VAL A O 1
ATOM 681 N N . ALA A 1 92 ? 2.054 -10.868 -38.549 1.00 87.88 92 ALA A N 1
ATOM 682 C CA . ALA A 1 92 ? 0.954 -10.236 -39.279 1.00 87.88 92 ALA A CA 1
ATOM 683 C C . ALA A 1 92 ? 1.120 -8.718 -39.462 1.00 87.88 92 ALA A C 1
ATOM 685 O O . ALA A 1 92 ? 0.748 -8.176 -40.496 1.00 87.88 92 ALA A O 1
ATOM 686 N N . GLU A 1 93 ? 1.692 -8.021 -38.478 1.00 89.31 93 GLU A N 1
ATOM 687 C CA . GLU A 1 93 ? 1.958 -6.576 -38.566 1.00 89.31 93 GLU A CA 1
ATOM 688 C C . GLU A 1 93 ? 3.238 -6.253 -39.350 1.00 89.31 93 GLU A C 1
ATOM 690 O O . GLU A 1 93 ? 3.428 -5.124 -39.809 1.00 89.31 93 GLU A O 1
ATOM 695 N N . ALA A 1 94 ? 4.165 -7.208 -39.430 1.00 89.38 94 ALA A N 1
ATOM 696 C CA . ALA A 1 94 ? 5.511 -6.989 -39.936 1.00 89.38 94 ALA A CA 1
ATOM 697 C C . ALA A 1 94 ? 5.701 -7.362 -41.410 1.00 89.38 94 ALA A C 1
ATOM 699 O O . ALA A 1 94 ? 6.600 -6.797 -42.039 1.00 89.38 94 ALA A O 1
ATOM 700 N N . LEU A 1 95 ? 4.911 -8.307 -41.927 1.00 92.44 95 LEU A N 1
ATOM 701 C CA . LEU A 1 95 ? 5.092 -8.931 -43.239 1.00 92.44 95 LEU A CA 1
ATOM 702 C C . LEU A 1 95 ? 3.905 -8.666 -44.184 1.00 92.44 95 LEU A C 1
ATOM 704 O O . LEU A 1 95 ? 2.830 -8.275 -43.726 1.00 92.44 95 LEU A O 1
ATOM 708 N N . PRO A 1 96 ? 4.063 -8.899 -45.504 1.00 94.62 96 PRO A N 1
ATOM 709 C CA . PRO A 1 96 ? 2.937 -8.916 -46.436 1.00 94.62 96 PRO A CA 1
ATOM 710 C C . PRO A 1 96 ? 1.848 -9.910 -46.005 1.00 94.62 96 PRO A C 1
ATOM 712 O O . PRO A 1 96 ? 2.158 -10.987 -45.491 1.00 94.62 96 PRO A O 1
ATOM 715 N N . ALA A 1 97 ? 0.577 -9.569 -46.250 1.00 94.38 97 ALA A N 1
ATOM 716 C CA . ALA A 1 97 ? -0.571 -10.353 -45.784 1.00 94.38 97 ALA A CA 1
ATOM 717 C C . ALA A 1 97 ? -0.522 -11.819 -46.245 1.00 94.38 97 ALA A C 1
ATOM 719 O O . ALA A 1 97 ? -0.724 -12.715 -45.431 1.00 94.38 97 ALA A O 1
ATOM 720 N N . HIS A 1 98 ? -0.157 -12.074 -47.509 1.00 94.88 98 HIS A N 1
ATOM 721 C CA . HIS A 1 98 ? -0.065 -13.438 -48.044 1.00 94.88 98 HIS A CA 1
ATOM 722 C C . HIS A 1 98 ? 1.019 -14.271 -47.345 1.00 94.88 98 HIS A C 1
ATOM 724 O O . HIS A 1 98 ? 0.810 -15.457 -47.087 1.00 94.88 98 HIS A O 1
ATOM 730 N N . VAL A 1 99 ? 2.151 -13.653 -46.985 1.00 94.75 99 VAL A N 1
ATOM 731 C CA . VAL A 1 99 ? 3.230 -14.314 -46.237 1.00 94.75 99 VAL A CA 1
ATOM 732 C C . VAL A 1 99 ? 2.762 -14.651 -44.829 1.00 94.75 99 VAL A C 1
ATOM 734 O O . VAL A 1 99 ? 2.877 -15.796 -44.396 1.00 94.75 99 VAL A O 1
ATOM 737 N N . ALA A 1 100 ? 2.204 -13.666 -44.122 1.00 94.31 100 ALA A N 1
ATOM 738 C CA . ALA A 1 100 ? 1.738 -13.848 -42.754 1.00 94.31 100 ALA A CA 1
ATOM 739 C C . ALA A 1 100 ? 0.646 -14.922 -42.656 1.00 94.31 100 ALA A C 1
ATOM 741 O O . ALA A 1 100 ? 0.746 -15.818 -41.821 1.00 94.31 100 ALA A O 1
ATOM 742 N N . GLU A 1 101 ? -0.350 -14.880 -43.544 1.00 94.62 101 GLU A N 1
ATOM 743 C CA . GLU A 1 101 ? -1.414 -15.882 -43.602 1.00 94.62 101 GLU A CA 1
ATOM 744 C C . GLU A 1 101 ? -0.842 -17.279 -43.846 1.00 94.62 101 GLU A C 1
ATOM 746 O O . GLU A 1 101 ? -1.190 -18.213 -43.125 1.00 94.62 101 GLU A O 1
ATOM 751 N N . THR A 1 102 ? 0.069 -17.441 -44.806 1.00 95.00 102 THR A N 1
ATOM 752 C CA . THR A 1 102 ? 0.677 -18.747 -45.110 1.00 95.00 102 THR A CA 1
ATOM 753 C C . THR A 1 102 ? 1.474 -19.297 -43.925 1.00 95.00 102 THR A C 1
ATOM 755 O O . THR A 1 102 ? 1.369 -20.484 -43.605 1.00 95.00 102 THR A O 1
ATOM 758 N N . LEU A 1 103 ? 2.230 -18.440 -43.227 1.00 93.88 103 LEU A N 1
ATOM 759 C CA . LEU A 1 103 ? 2.970 -18.823 -42.024 1.00 93.88 103 LEU A CA 1
ATOM 760 C C . LEU A 1 103 ? 2.032 -19.262 -40.894 1.00 93.88 103 LEU A C 1
ATOM 762 O O . LEU A 1 103 ? 2.286 -20.291 -40.268 1.00 93.88 103 LEU A O 1
ATOM 766 N N . THR A 1 104 ? 0.923 -18.552 -40.674 1.00 92.94 104 THR A N 1
ATOM 767 C CA . THR A 1 104 ? -0.104 -18.938 -39.694 1.00 92.94 104 THR A CA 1
ATOM 768 C C . THR A 1 104 ? -0.764 -20.266 -40.048 1.00 92.94 104 THR A C 1
ATOM 770 O O . THR A 1 104 ? -0.842 -21.144 -39.191 1.00 92.94 104 THR A O 1
ATOM 773 N N . HIS A 1 105 ? -1.165 -20.475 -41.305 1.00 92.62 105 HIS A N 1
ATOM 774 C CA . HIS A 1 105 ? -1.741 -21.754 -41.740 1.00 92.62 105 HIS A CA 1
ATOM 775 C C . HIS A 1 105 ? -0.754 -22.920 -41.597 1.00 92.62 105 HIS A C 1
ATOM 777 O O . HIS A 1 105 ? -1.162 -24.043 -41.307 1.00 92.62 105 HIS A O 1
ATOM 783 N N . SER A 1 106 ? 0.543 -22.651 -41.760 1.00 90.12 106 SER A N 1
ATOM 784 C CA . SER A 1 106 ? 1.610 -23.648 -41.631 1.00 90.12 106 SER A CA 1
ATOM 785 C C . SER A 1 106 ? 2.061 -23.887 -40.183 1.00 90.12 106 SER A C 1
ATOM 787 O O . SER A 1 106 ? 2.907 -24.748 -39.949 1.00 90.12 106 SER A O 1
ATOM 789 N N . GLY A 1 107 ? 1.536 -23.135 -39.207 1.00 91.56 107 GLY A N 1
ATOM 790 C CA . GLY A 1 107 ? 1.961 -23.208 -37.803 1.00 91.56 107 GLY A CA 1
ATOM 791 C C . GLY A 1 107 ? 3.370 -22.656 -37.542 1.00 91.56 107 GLY A C 1
ATOM 792 O O . GLY A 1 107 ? 4.028 -23.066 -36.587 1.00 91.56 107 GLY A O 1
ATOM 793 N N . VAL A 1 108 ? 3.854 -21.752 -38.401 1.00 92.25 108 VAL A N 1
ATOM 794 C CA . VAL A 1 108 ? 5.199 -21.144 -38.366 1.00 92.25 108 VAL A CA 1
ATOM 795 C C . VAL A 1 108 ? 5.094 -19.614 -38.223 1.00 92.25 108 VAL A C 1
ATOM 797 O O . VAL A 1 108 ? 5.862 -18.852 -38.801 1.00 92.25 108 VAL A O 1
ATOM 800 N N . ASP A 1 109 ? 4.124 -19.134 -37.448 1.00 87.50 109 ASP A N 1
ATOM 801 C CA . ASP A 1 109 ? 3.806 -17.709 -37.258 1.00 87.50 109 ASP A CA 1
ATOM 802 C C . ASP A 1 109 ? 4.581 -17.028 -36.121 1.00 87.50 109 ASP A C 1
ATOM 804 O O . ASP A 1 109 ? 4.284 -15.895 -35.734 1.00 87.50 109 ASP A O 1
ATOM 808 N N . THR A 1 110 ? 5.619 -17.690 -35.607 1.00 93.00 110 THR A N 1
ATOM 809 C CA . THR A 1 110 ? 6.543 -17.111 -34.629 1.00 93.00 110 THR A CA 1
ATOM 810 C C . THR A 1 110 ? 7.981 -17.136 -35.152 1.00 93.00 110 THR A C 1
ATOM 812 O O . THR A 1 110 ? 8.379 -18.109 -35.801 1.00 93.00 110 THR A O 1
ATOM 815 N N . PRO A 1 111 ? 8.815 -16.130 -34.817 1.00 94.38 111 PRO A N 1
ATOM 816 C CA . PRO A 1 111 ? 10.225 -16.106 -35.220 1.00 94.38 111 PRO A CA 1
ATOM 817 C C . PRO A 1 111 ? 11.001 -17.359 -34.802 1.00 94.38 111 PRO A C 1
ATOM 819 O O . PRO A 1 111 ? 11.848 -17.857 -35.541 1.00 94.38 111 PRO A O 1
ATOM 822 N N . SER A 1 112 ? 10.681 -17.914 -33.629 1.00 95.00 112 SER A N 1
ATOM 823 C CA . SER A 1 112 ? 11.306 -19.143 -33.138 1.00 95.00 112 SER A CA 1
ATOM 824 C C . SER A 1 112 ? 10.912 -20.376 -33.951 1.00 95.00 112 SER A C 1
ATOM 826 O O . SER A 1 112 ? 11.790 -21.172 -34.279 1.00 95.00 112 SER A O 1
ATOM 828 N N . ALA A 1 113 ? 9.639 -20.516 -34.338 1.00 94.75 113 ALA A N 1
ATOM 829 C CA . ALA A 1 113 ? 9.211 -21.594 -35.229 1.00 94.75 113 ALA A CA 1
ATOM 830 C C . ALA A 1 113 ? 9.864 -21.468 -36.615 1.00 94.75 113 ALA A C 1
ATOM 832 O O . ALA A 1 113 ? 10.352 -22.457 -37.161 1.00 94.75 113 ALA A O 1
ATOM 833 N N . LEU A 1 114 ? 9.949 -20.249 -37.155 1.00 95.19 114 LEU A N 1
ATOM 834 C CA . LEU A 1 114 ? 10.586 -20.003 -38.449 1.00 95.19 114 LEU A CA 1
ATOM 835 C C . LEU A 1 114 ? 12.085 -20.323 -38.427 1.00 95.19 114 LEU A C 1
ATOM 837 O O . LEU A 1 114 ? 12.589 -20.967 -39.345 1.00 95.19 114 LEU A O 1
ATOM 841 N N . ARG A 1 115 ? 12.789 -19.949 -37.349 1.00 96.31 115 ARG A N 1
ATOM 842 C CA . ARG A 1 115 ? 14.194 -20.326 -37.137 1.00 96.31 115 ARG A CA 1
ATOM 843 C C . ARG A 1 115 ? 14.389 -21.838 -37.108 1.00 96.31 115 ARG A C 1
ATOM 845 O O . ARG A 1 115 ? 15.337 -22.313 -37.720 1.00 96.31 115 ARG A O 1
ATOM 852 N N . LEU A 1 116 ? 13.498 -22.593 -36.461 1.00 96.56 116 LEU A N 1
ATOM 853 C CA . LEU A 1 116 ? 13.569 -24.060 -36.464 1.00 96.56 116 LEU A CA 1
ATOM 854 C C . LEU A 1 116 ? 13.446 -24.628 -37.883 1.00 96.56 116 LEU A C 1
ATOM 856 O O . LEU A 1 116 ? 14.285 -25.426 -38.285 1.00 96.56 116 LEU A O 1
ATOM 860 N N . ARG A 1 117 ? 12.480 -24.145 -38.678 1.00 96.44 117 ARG A N 1
ATOM 861 C CA . ARG A 1 117 ? 12.319 -24.571 -40.081 1.00 96.44 117 ARG A CA 1
ATOM 862 C C . ARG A 1 117 ? 13.533 -24.228 -40.939 1.00 96.44 117 ARG A C 1
ATOM 864 O O . ARG A 1 117 ? 13.949 -25.042 -41.760 1.00 96.44 117 ARG A O 1
ATOM 871 N N . LEU A 1 118 ? 14.122 -23.051 -40.728 1.00 96.12 118 LEU A N 1
ATOM 872 C CA . LEU A 1 118 ? 15.372 -22.679 -41.381 1.00 96.12 118 LEU A CA 1
ATOM 873 C C . LEU A 1 118 ? 16.505 -23.628 -40.973 1.00 96.12 118 LEU A C 1
ATOM 875 O O . LEU A 1 118 ? 17.232 -24.103 -41.835 1.00 96.12 118 LEU A O 1
ATOM 879 N N . PHE A 1 119 ? 16.661 -23.928 -39.683 1.00 96.25 119 PHE A N 1
ATOM 880 C CA . PHE A 1 119 ? 17.728 -24.808 -39.203 1.00 96.25 119 PHE A CA 1
ATOM 881 C C . PHE A 1 119 ? 17.588 -26.241 -39.721 1.00 96.25 119 PHE A C 1
ATOM 883 O O . PHE A 1 119 ? 18.600 -26.835 -40.087 1.00 96.25 119 PHE A O 1
ATOM 890 N N . ASP A 1 120 ? 16.368 -26.770 -39.824 1.00 96.56 120 ASP A N 1
ATOM 891 C CA . ASP A 1 120 ? 16.107 -28.075 -40.442 1.00 96.56 120 ASP A CA 1
ATOM 892 C C . ASP A 1 120 ? 16.585 -28.096 -41.901 1.00 96.56 120 ASP A C 1
ATOM 894 O O . ASP A 1 120 ? 17.376 -28.959 -42.286 1.00 96.56 120 ASP A O 1
ATOM 898 N N . LEU A 1 121 ? 16.195 -27.085 -42.687 1.00 96.38 121 LEU A N 1
ATOM 899 C CA . LEU A 1 121 ? 16.609 -26.943 -44.085 1.00 96.38 121 LEU A CA 1
ATOM 900 C C . LEU A 1 121 ? 18.130 -26.801 -44.219 1.00 96.38 121 LEU A C 1
ATOM 902 O O . LEU A 1 121 ? 18.750 -27.421 -45.084 1.00 96.38 121 LEU A O 1
ATOM 906 N N . VAL A 1 122 ? 18.752 -26.005 -43.348 1.00 96.44 122 VAL A N 1
ATOM 907 C CA . VAL A 1 122 ? 20.203 -25.783 -43.342 1.00 96.44 122 VAL A CA 1
ATOM 908 C C . VAL A 1 122 ? 20.968 -27.057 -42.986 1.00 96.44 122 VAL A C 1
ATOM 910 O O . VAL A 1 122 ? 22.000 -27.341 -43.598 1.00 96.44 122 VAL A O 1
ATOM 913 N N . ASN A 1 123 ? 20.471 -27.852 -42.040 1.00 96.31 123 ASN A N 1
ATOM 914 C CA . ASN A 1 123 ? 21.064 -29.143 -41.701 1.00 96.31 123 ASN A CA 1
ATOM 915 C C . ASN A 1 123 ? 20.953 -30.136 -42.861 1.00 96.31 123 ASN A C 1
ATOM 917 O O . ASN A 1 123 ? 21.942 -30.786 -43.195 1.00 96.31 123 ASN A O 1
ATOM 921 N N . GLU A 1 124 ? 19.785 -30.215 -43.499 1.00 95.38 124 GLU A N 1
ATOM 922 C CA . GLU A 1 124 ? 19.530 -31.151 -44.595 1.00 95.38 124 GLU A CA 1
ATOM 923 C C . GLU A 1 124 ? 20.327 -30.805 -45.862 1.00 95.38 124 GLU A C 1
ATOM 925 O O . GLU A 1 124 ? 20.921 -31.686 -46.482 1.00 95.38 124 GLU A O 1
ATOM 930 N N . ARG A 1 125 ? 20.366 -29.523 -46.249 1.00 94.00 125 ARG A N 1
ATOM 931 C CA . ARG A 1 125 ? 20.871 -29.095 -47.568 1.00 94.00 125 ARG A CA 1
ATOM 932 C C . ARG A 1 125 ? 22.259 -28.471 -47.556 1.00 94.00 125 ARG A C 1
ATOM 934 O O . ARG A 1 125 ? 22.954 -28.509 -48.569 1.00 94.00 125 ARG A O 1
ATOM 941 N N . TYR A 1 126 ? 22.672 -27.911 -46.423 1.00 94.38 126 TYR A N 1
ATOM 942 C CA . TYR A 1 126 ? 23.933 -27.174 -46.294 1.00 94.38 126 TYR A CA 1
ATOM 943 C C . TYR A 1 126 ? 24.857 -27.756 -45.214 1.00 94.38 126 TYR A C 1
ATOM 945 O O . TYR A 1 126 ? 25.887 -27.163 -44.898 1.00 94.38 126 TYR A O 1
ATOM 953 N N . GLY A 1 127 ? 24.518 -28.913 -44.632 1.00 92.75 127 GLY A N 1
ATOM 954 C CA . GLY A 1 127 ? 25.344 -29.567 -43.612 1.00 92.75 127 GLY A CA 1
ATOM 955 C C . GLY A 1 127 ? 25.488 -28.750 -42.324 1.00 92.75 127 GLY A C 1
ATOM 956 O O . GLY A 1 127 ? 26.518 -28.828 -41.658 1.00 92.75 127 GLY A O 1
ATOM 957 N N . GLY A 1 128 ? 24.481 -27.935 -41.994 1.00 93.38 128 GLY A N 1
ATOM 958 C CA . GLY A 1 128 ? 24.427 -27.155 -40.755 1.00 93.38 128 GLY A CA 1
ATOM 959 C C . GLY A 1 128 ? 25.032 -25.750 -40.839 1.00 93.38 128 GLY A C 1
ATOM 960 O O . GLY A 1 128 ? 24.995 -25.019 -39.851 1.00 93.38 128 GLY A O 1
ATOM 961 N N . PHE A 1 129 ? 25.557 -25.329 -41.996 1.00 95.19 129 PHE A N 1
ATOM 962 C CA . PHE A 1 129 ? 26.135 -23.994 -42.165 1.00 95.19 129 PHE A CA 1
ATOM 963 C C . PHE A 1 129 ? 25.878 -23.411 -43.559 1.00 95.19 129 PHE A C 1
ATOM 965 O O . PHE A 1 129 ? 26.283 -23.985 -44.565 1.00 95.19 129 PHE A O 1
ATOM 972 N N . VAL A 1 130 ? 25.285 -22.214 -43.618 1.00 94.44 130 VAL A N 1
ATOM 973 C CA . VAL A 1 130 ? 25.111 -21.454 -44.868 1.00 94.44 130 VAL A CA 1
ATOM 974 C C . VAL A 1 130 ? 26.141 -20.323 -44.928 1.00 94.44 130 VAL A C 1
ATOM 976 O O . VAL A 1 130 ? 26.101 -19.423 -44.085 1.00 94.44 130 VAL A O 1
ATOM 979 N N . PRO A 1 131 ? 27.052 -20.308 -45.920 1.00 94.38 131 PRO A N 1
ATOM 980 C CA . PRO A 1 131 ? 27.921 -19.161 -46.161 1.00 94.38 131 PRO A CA 1
ATOM 981 C C . PRO A 1 131 ? 27.104 -17.901 -46.466 1.00 94.38 131 PRO A C 1
ATOM 983 O O . PRO A 1 131 ? 26.097 -17.979 -47.164 1.00 94.38 131 PRO A O 1
ATOM 986 N N . ALA A 1 132 ? 27.571 -16.724 -46.036 1.00 93.56 132 ALA A N 1
ATOM 987 C CA . ALA A 1 132 ? 26.848 -15.460 -46.232 1.00 93.56 132 ALA A CA 1
ATOM 988 C C . ALA A 1 132 ? 26.431 -15.206 -47.696 1.00 93.56 132 ALA A C 1
ATOM 990 O O . ALA A 1 132 ? 25.322 -14.748 -47.944 1.00 93.56 132 ALA A O 1
ATOM 991 N N . ALA A 1 133 ? 27.274 -15.586 -48.664 1.00 95.50 133 ALA A N 1
ATOM 992 C CA . ALA A 1 133 ? 26.995 -15.451 -50.097 1.00 95.50 133 ALA A CA 1
ATOM 993 C C . ALA A 1 133 ? 25.823 -16.314 -50.611 1.00 95.50 133 ALA A C 1
ATOM 995 O O . ALA A 1 133 ? 25.341 -16.076 -51.711 1.00 95.50 133 ALA A O 1
ATOM 996 N N . ARG A 1 134 ? 25.383 -17.320 -49.843 1.00 95.12 134 ARG A N 1
ATOM 997 C CA . ARG A 1 134 ? 24.268 -18.224 -50.178 1.00 95.12 134 ARG A CA 1
ATOM 998 C C . ARG A 1 134 ? 23.067 -18.056 -49.241 1.00 95.12 134 ARG A C 1
ATOM 1000 O O . ARG A 1 134 ? 22.156 -18.876 -49.266 1.00 95.12 134 ARG A O 1
ATOM 1007 N N . ARG A 1 135 ? 23.054 -17.015 -48.397 1.00 94.62 135 ARG A N 1
ATOM 1008 C CA . ARG A 1 135 ? 21.947 -16.766 -47.459 1.00 94.62 135 ARG A CA 1
ATOM 1009 C C . ARG A 1 135 ? 20.624 -16.567 -48.200 1.00 94.62 135 ARG A C 1
ATOM 1011 O O . ARG A 1 135 ? 19.643 -17.213 -47.851 1.00 94.62 135 ARG A O 1
ATOM 1018 N N . ASP A 1 136 ? 20.629 -15.727 -49.232 1.00 95.81 136 ASP A N 1
ATOM 1019 C CA . ASP A 1 136 ? 19.427 -15.411 -50.013 1.00 95.81 136 ASP A CA 1
ATOM 1020 C C . ASP A 1 136 ? 18.877 -16.649 -50.733 1.00 95.81 136 ASP A C 1
ATOM 1022 O O . ASP A 1 136 ? 17.668 -16.852 -50.784 1.00 95.81 136 ASP A O 1
ATOM 1026 N N . GLU A 1 137 ? 19.766 -17.523 -51.216 1.00 96.06 137 GLU A N 1
ATOM 1027 C CA . GLU A 1 137 ? 19.404 -18.815 -51.808 1.00 96.06 137 GLU A CA 1
ATOM 1028 C C . GLU A 1 137 ? 18.702 -19.718 -50.782 1.00 96.06 137 GLU A C 1
ATOM 1030 O O . GLU A 1 137 ? 17.604 -20.202 -51.041 1.00 96.06 137 GLU A O 1
ATOM 1035 N N . ALA A 1 138 ? 19.274 -19.876 -49.583 1.00 95.88 138 ALA A N 1
ATOM 1036 C CA . ALA A 1 138 ? 18.678 -20.698 -48.529 1.00 95.88 138 ALA A CA 1
ATOM 1037 C C . ALA A 1 138 ? 17.311 -20.164 -48.057 1.00 95.88 138 ALA A C 1
ATOM 1039 O O . ALA A 1 138 ? 16.408 -20.943 -47.751 1.00 95.88 138 ALA A O 1
ATOM 1040 N N . LEU A 1 139 ? 17.138 -18.840 -48.013 1.00 96.94 139 LEU A N 1
ATOM 1041 C CA . LEU A 1 139 ? 15.864 -18.200 -47.671 1.00 96.94 139 LEU A CA 1
ATOM 1042 C C . LEU A 1 139 ? 14.815 -18.364 -48.777 1.00 96.94 139 LEU A C 1
ATOM 1044 O O . LEU A 1 139 ? 13.646 -18.591 -48.470 1.00 96.94 139 LEU A O 1
ATOM 1048 N N . ALA A 1 140 ? 15.220 -18.291 -50.047 1.00 96.81 140 ALA A N 1
ATOM 1049 C CA . ALA A 1 140 ? 14.347 -18.576 -51.182 1.00 96.81 140 ALA A CA 1
ATOM 1050 C C . ALA A 1 140 ? 13.897 -20.047 -51.188 1.00 96.81 140 ALA A C 1
ATOM 1052 O O . ALA A 1 140 ? 12.721 -20.333 -51.413 1.00 96.81 140 ALA A O 1
ATOM 1053 N N . GLU A 1 141 ? 14.802 -20.981 -50.877 1.00 96.62 141 GLU A N 1
ATOM 1054 C CA . GLU A 1 141 ? 14.461 -22.397 -50.706 1.00 96.62 141 GLU A CA 1
ATOM 1055 C C . GLU A 1 141 ? 13.500 -22.621 -49.531 1.00 96.62 141 GLU A C 1
ATOM 1057 O O . GLU A 1 141 ? 12.539 -23.383 -49.662 1.00 96.62 141 GLU A O 1
ATOM 1062 N N . LEU A 1 142 ? 13.709 -21.929 -48.404 1.00 96.50 142 LEU A N 1
ATOM 1063 C CA . LEU A 1 142 ? 12.797 -21.976 -47.259 1.00 96.50 142 LEU A CA 1
ATOM 1064 C C . LEU A 1 142 ? 11.407 -21.443 -47.618 1.00 96.50 142 LEU A C 1
ATOM 1066 O O . LEU A 1 142 ? 10.413 -22.050 -47.224 1.00 96.50 142 LEU A O 1
ATOM 1070 N N . ALA A 1 143 ? 11.327 -20.346 -48.374 1.00 96.69 143 ALA A N 1
ATOM 1071 C CA . ALA A 1 143 ? 10.057 -19.792 -48.830 1.00 96.69 143 ALA A CA 1
ATOM 1072 C C . ALA A 1 143 ? 9.272 -20.823 -49.649 1.00 96.69 143 ALA A C 1
ATOM 1074 O O . ALA A 1 143 ? 8.137 -21.147 -49.301 1.00 96.69 143 ALA A O 1
ATOM 1075 N N . VAL A 1 144 ? 9.914 -21.443 -50.643 1.00 96.25 144 VAL A N 1
ATOM 1076 C CA . VAL A 1 144 ? 9.291 -22.504 -51.449 1.00 96.25 144 VAL A CA 1
ATOM 1077 C C . VAL A 1 144 ? 8.862 -23.693 -50.580 1.00 96.25 144 VAL A C 1
ATOM 1079 O O . VAL A 1 144 ? 7.756 -24.208 -50.746 1.00 96.25 144 VAL A O 1
ATOM 1082 N N . ALA A 1 145 ? 9.685 -24.108 -49.611 1.00 94.62 145 ALA A N 1
ATOM 1083 C CA . ALA A 1 145 ? 9.364 -25.209 -48.698 1.00 94.62 145 ALA A CA 1
ATOM 1084 C C . ALA A 1 145 ? 8.173 -24.917 -47.762 1.00 94.62 145 ALA A C 1
ATOM 1086 O O . ALA A 1 145 ? 7.538 -25.851 -47.269 1.00 94.62 145 ALA A O 1
ATOM 1087 N N . LEU A 1 146 ? 7.870 -23.641 -47.512 1.00 94.31 146 LEU A N 1
ATOM 1088 C CA . LEU A 1 146 ? 6.726 -23.181 -46.717 1.00 94.31 146 LEU A CA 1
ATOM 1089 C C . LEU A 1 146 ? 5.494 -22.843 -47.575 1.00 94.31 146 LEU A C 1
ATOM 1091 O O . LEU A 1 146 ? 4.497 -22.374 -47.036 1.00 94.31 146 LEU A O 1
ATOM 1095 N N . GLY A 1 147 ? 5.540 -23.089 -48.890 1.00 94.56 147 GLY A N 1
ATOM 1096 C CA . GLY A 1 147 ? 4.433 -22.795 -49.806 1.00 94.56 147 GLY A CA 1
ATOM 1097 C C . GLY A 1 147 ? 4.350 -21.332 -50.254 1.00 94.56 147 GLY A C 1
ATOM 1098 O O . GLY A 1 147 ? 3.302 -20.905 -50.730 1.00 94.56 147 GLY A O 1
ATOM 1099 N N . LEU A 1 148 ? 5.438 -20.573 -50.107 1.00 96.12 148 LEU A N 1
ATOM 1100 C CA . LEU A 1 148 ? 5.585 -19.186 -50.556 1.00 96.12 148 LEU A CA 1
ATOM 1101 C C . LEU A 1 148 ? 6.371 -19.102 -51.871 1.00 96.12 148 LEU A C 1
ATOM 1103 O O . LEU A 1 148 ? 6.985 -20.077 -52.314 1.00 96.12 148 LEU A O 1
ATOM 1107 N N . ALA A 1 149 ? 6.374 -17.928 -52.502 1.00 96.31 149 ALA A N 1
ATOM 1108 C CA . ALA A 1 149 ? 7.201 -17.696 -53.678 1.00 96.31 149 ALA A CA 1
ATOM 1109 C C . ALA A 1 149 ? 8.667 -17.493 -53.260 1.00 96.31 149 ALA A C 1
ATOM 1111 O O . ALA A 1 149 ? 8.956 -16.965 -52.189 1.00 96.31 149 ALA A O 1
ATOM 1112 N N . SER A 1 150 ? 9.626 -17.863 -54.114 1.00 95.25 150 SER A N 1
ATOM 1113 C CA . SER A 1 150 ? 11.060 -17.677 -53.817 1.00 95.25 150 SER A CA 1
ATOM 1114 C C . SER A 1 150 ? 11.435 -16.213 -53.544 1.00 95.25 150 SER A C 1
ATOM 1116 O O . SER A 1 150 ? 12.381 -15.936 -52.812 1.00 95.25 150 SER A O 1
ATOM 1118 N N . GLU A 1 151 ? 10.680 -15.273 -54.117 1.00 95.38 151 GLU A N 1
ATOM 1119 C CA . GLU A 1 151 ? 10.814 -13.826 -53.904 1.00 95.38 151 GLU A CA 1
ATOM 1120 C C . GLU A 1 151 ? 10.401 -13.354 -52.499 1.00 95.38 151 GLU A C 1
ATOM 1122 O O . GLU A 1 151 ? 10.787 -12.257 -52.101 1.00 95.38 151 GLU A O 1
ATOM 1127 N N . ASP A 1 152 ? 9.704 -14.184 -51.714 1.00 96.12 152 ASP A N 1
ATOM 1128 C CA . ASP A 1 152 ? 9.330 -13.887 -50.324 1.00 96.12 152 ASP A CA 1
ATOM 1129 C C . ASP A 1 152 ? 10.483 -14.133 -49.324 1.00 96.12 152 ASP A C 1
ATOM 1131 O O . ASP A 1 152 ? 10.364 -13.812 -48.139 1.00 96.12 152 ASP A O 1
ATOM 1135 N N . GLY A 1 153 ? 11.627 -14.663 -49.777 1.00 94.69 153 GLY A N 1
ATOM 1136 C CA . GLY A 1 153 ? 12.812 -14.924 -48.945 1.00 94.69 153 GLY A CA 1
ATOM 1137 C C . GLY A 1 153 ? 13.251 -13.747 -48.050 1.00 94.69 153 GLY A C 1
ATOM 1138 O O . GLY A 1 153 ? 13.477 -13.961 -46.857 1.00 94.69 153 GLY A O 1
ATOM 1139 N N . PRO A 1 154 ? 13.306 -12.491 -48.542 1.00 95.00 154 PRO A N 1
ATOM 1140 C CA . PRO A 1 154 ? 13.620 -11.323 -47.713 1.00 95.00 154 PRO A CA 1
ATOM 1141 C C . PRO A 1 154 ? 12.592 -11.044 -46.605 1.00 95.00 154 PRO A C 1
ATOM 1143 O O . PRO A 1 154 ? 12.958 -10.562 -45.531 1.00 95.00 154 PRO A O 1
ATOM 1146 N N . ALA A 1 155 ? 11.309 -11.350 -46.834 1.00 93.50 155 ALA A N 1
ATOM 1147 C CA . ALA A 1 155 ? 10.273 -11.213 -45.810 1.00 93.50 155 ALA A CA 1
ATOM 1148 C C . ALA A 1 155 ? 10.485 -12.238 -44.686 1.00 93.50 155 ALA A C 1
ATOM 1150 O O . ALA A 1 155 ? 10.363 -11.896 -43.508 1.00 93.50 155 ALA A O 1
ATOM 1151 N N . LEU A 1 156 ? 10.879 -13.467 -45.038 1.00 95.00 156 LEU A N 1
ATOM 1152 C CA . LEU A 1 156 ? 11.267 -14.479 -44.056 1.00 95.00 156 LEU A CA 1
ATOM 1153 C C . LEU A 1 156 ? 12.523 -14.072 -43.286 1.00 95.00 156 LEU A C 1
ATOM 1155 O O . LEU A 1 156 ? 12.546 -14.238 -42.071 1.00 95.00 156 LEU A O 1
ATOM 1159 N N . ASP A 1 157 ? 13.525 -13.487 -43.948 1.00 94.31 157 ASP A N 1
ATOM 1160 C CA . ASP A 1 157 ? 14.744 -13.023 -43.273 1.00 94.31 157 ASP A CA 1
ATOM 1161 C C . ASP A 1 157 ? 14.432 -12.000 -42.176 1.00 94.31 157 ASP A C 1
ATOM 1163 O O . ASP A 1 157 ? 14.885 -12.132 -41.039 1.00 94.31 157 ASP A O 1
ATOM 1167 N N . ALA A 1 158 ? 13.574 -11.023 -42.489 1.00 90.25 158 ALA A N 1
ATOM 1168 C CA . ALA A 1 158 ? 13.102 -10.040 -41.520 1.00 90.25 158 ALA A CA 1
ATOM 1169 C C . ALA A 1 158 ? 12.304 -10.684 -40.371 1.00 90.25 158 ALA A C 1
ATOM 1171 O O . ALA A 1 158 ? 12.393 -10.237 -39.227 1.00 90.25 158 ALA A O 1
ATOM 1172 N N . ALA A 1 159 ? 11.534 -11.737 -40.660 1.00 93.12 159 ALA A N 1
ATOM 1173 C CA . ALA A 1 159 ? 10.704 -12.433 -39.683 1.00 93.12 159 ALA A CA 1
ATOM 1174 C C . ALA A 1 159 ? 11.512 -13.206 -38.627 1.00 93.12 159 ALA A C 1
ATOM 1176 O O . ALA A 1 159 ? 11.061 -13.327 -37.487 1.00 93.12 159 ALA A O 1
ATOM 1177 N N . LEU A 1 160 ? 12.715 -13.688 -38.968 1.00 93.75 160 LEU A N 1
ATOM 1178 C CA . LEU A 1 160 ? 13.570 -14.492 -38.078 1.00 93.75 160 LEU A CA 1
ATOM 1179 C C . LEU A 1 160 ? 13.950 -13.778 -36.772 1.00 93.75 160 LEU A C 1
ATOM 1181 O O . LEU A 1 160 ? 14.242 -14.450 -35.776 1.00 93.75 160 LEU A O 1
ATOM 1185 N N . THR A 1 161 ? 13.972 -12.442 -36.781 1.00 92.81 161 THR A N 1
ATOM 1186 C CA . THR A 1 161 ? 14.455 -11.608 -35.671 1.00 92.81 161 THR A CA 1
ATOM 1187 C C . THR A 1 161 ? 13.393 -10.678 -35.089 1.00 92.81 161 THR A C 1
ATOM 1189 O O . THR A 1 161 ? 13.735 -9.829 -34.271 1.00 92.81 161 THR A O 1
ATOM 1192 N N . LEU A 1 162 ? 12.112 -10.802 -35.466 1.00 92.00 162 LEU A N 1
ATOM 1193 C CA . LEU A 1 162 ? 11.056 -9.896 -34.972 1.00 92.00 162 LEU A CA 1
ATOM 1194 C C . LEU A 1 162 ? 10.862 -9.939 -33.448 1.00 92.00 162 LEU A C 1
ATOM 1196 O O . LEU A 1 162 ? 10.333 -8.987 -32.876 1.00 92.00 162 LEU A O 1
ATOM 1200 N N . ASP A 1 163 ? 11.283 -11.020 -32.789 1.00 92.38 163 ASP A N 1
ATOM 1201 C CA . ASP A 1 163 ? 11.251 -11.161 -31.332 1.00 92.38 163 ASP A CA 1
ATOM 1202 C C . ASP A 1 163 ? 12.479 -10.565 -30.622 1.00 92.38 163 ASP A C 1
ATOM 1204 O O . ASP A 1 163 ? 12.528 -10.546 -29.390 1.00 92.38 163 ASP A O 1
ATOM 1208 N N . ALA A 1 164 ? 13.455 -10.031 -31.364 1.00 93.56 164 ALA A N 1
ATOM 1209 C CA . ALA A 1 164 ? 14.582 -9.307 -30.790 1.00 93.56 164 ALA A CA 1
ATOM 1210 C C . ALA A 1 164 ? 14.141 -7.946 -30.225 1.00 93.56 164 ALA A C 1
ATOM 1212 O O . ALA A 1 164 ? 13.369 -7.211 -30.844 1.00 93.56 164 ALA A O 1
ATOM 1213 N N . GLU A 1 165 ? 14.706 -7.545 -29.078 1.00 93.12 165 GLU A N 1
ATOM 1214 C CA . GLU A 1 165 ? 14.420 -6.233 -28.473 1.00 93.12 165 GLU A CA 1
ATOM 1215 C C . GLU A 1 165 ? 14.713 -5.055 -29.420 1.00 93.12 165 GLU A C 1
ATOM 1217 O O . GLU A 1 165 ? 14.091 -4.000 -29.299 1.00 93.12 165 GLU A O 1
ATOM 1222 N N . GLU A 1 166 ? 15.665 -5.228 -30.339 1.00 93.69 166 GLU A N 1
ATOM 1223 C CA . GLU A 1 166 ? 16.087 -4.236 -31.333 1.00 93.69 166 GLU A CA 1
ATOM 1224 C C . GLU A 1 166 ? 15.029 -3.970 -32.417 1.00 93.69 166 GLU A C 1
ATOM 1226 O O . GLU A 1 166 ? 14.968 -2.857 -32.948 1.00 93.69 166 GLU A O 1
ATOM 1231 N N . GLU A 1 167 ? 14.168 -4.951 -32.703 1.00 93.94 167 GLU A N 1
ATOM 1232 C CA . GLU A 1 167 ? 13.090 -4.857 -33.699 1.00 93.94 167 GLU A CA 1
ATOM 1233 C C . GLU A 1 167 ? 11.762 -4.380 -33.098 1.00 93.94 167 GLU A C 1
ATOM 1235 O O . GLU A 1 167 ? 10.838 -4.019 -33.833 1.00 93.94 167 GLU A O 1
ATOM 1240 N N . ALA A 1 168 ? 11.662 -4.317 -31.765 1.00 94.88 168 ALA A N 1
ATOM 1241 C CA . ALA A 1 168 ? 10.505 -3.738 -31.098 1.00 94.88 168 ALA A CA 1
ATOM 1242 C C . ALA A 1 168 ? 10.314 -2.279 -31.539 1.00 94.88 168 ALA A C 1
ATOM 1244 O O . ALA A 1 168 ? 11.268 -1.501 -31.596 1.00 94.88 168 ALA A O 1
ATOM 1245 N N . VAL A 1 169 ? 9.075 -1.897 -31.838 1.00 95.50 169 VAL A N 1
ATOM 1246 C CA . VAL A 1 169 ? 8.724 -0.569 -32.351 1.00 95.50 169 VAL A CA 1
ATOM 1247 C C . VAL A 1 169 ? 8.264 0.342 -31.223 1.00 95.50 169 VAL A C 1
ATOM 1249 O O . VAL A 1 169 ? 7.565 -0.090 -30.304 1.00 95.50 169 VAL A O 1
ATOM 1252 N N . LEU A 1 170 ? 8.660 1.616 -31.277 1.00 96.31 170 LEU A N 1
ATOM 1253 C CA . LEU A 1 170 ? 8.215 2.604 -30.301 1.00 96.31 170 LEU A CA 1
ATOM 1254 C C . LEU A 1 170 ? 6.754 2.970 -30.565 1.00 96.31 170 LEU A C 1
ATOM 1256 O O . LEU A 1 170 ? 6.446 3.608 -31.575 1.00 96.31 170 LEU A O 1
ATOM 1260 N N . VAL A 1 171 ? 5.857 2.608 -29.651 1.00 94.75 171 VAL A N 1
ATOM 1261 C CA . VAL A 1 171 ? 4.444 2.986 -29.762 1.00 94.75 171 VAL A CA 1
ATOM 1262 C C . VAL A 1 171 ? 4.219 4.411 -29.260 1.00 94.75 171 VAL A C 1
ATOM 1264 O O . VAL A 1 171 ? 4.902 4.840 -28.322 1.00 94.75 171 VAL A O 1
ATOM 1267 N N . PRO A 1 172 ? 3.275 5.163 -29.857 1.00 92.06 172 PRO A N 1
ATOM 1268 C CA . PRO A 1 172 ? 2.939 6.497 -29.379 1.00 92.06 172 PRO A CA 1
ATOM 1269 C C . PRO A 1 172 ? 2.492 6.452 -27.914 1.00 92.06 172 PRO A C 1
ATOM 1271 O O . PRO A 1 172 ? 1.758 5.558 -27.490 1.00 92.06 172 PRO A O 1
ATOM 1274 N N . ALA A 1 173 ? 2.932 7.439 -27.136 1.00 89.19 173 ALA A N 1
ATOM 1275 C CA . ALA A 1 173 ? 2.440 7.638 -25.780 1.00 89.19 173 ALA A CA 1
ATOM 1276 C C . ALA A 1 173 ? 0.949 8.016 -25.810 1.00 89.19 173 ALA A C 1
ATOM 1278 O O . ALA A 1 173 ? 0.527 8.783 -26.675 1.00 89.19 173 ALA A O 1
ATOM 1279 N N . ALA A 1 174 ? 0.168 7.540 -24.833 1.00 87.31 174 ALA A N 1
ATOM 1280 C CA . ALA A 1 174 ? -1.251 7.899 -24.703 1.00 87.31 174 ALA A CA 1
ATOM 1281 C C . ALA A 1 174 ? -1.458 9.421 -24.585 1.00 87.31 174 ALA A C 1
ATOM 1283 O O . ALA A 1 174 ? -2.410 9.971 -25.130 1.00 87.31 174 ALA A O 1
ATOM 1284 N N . ALA A 1 175 ? -0.526 10.096 -23.911 1.00 88.88 175 ALA A N 1
ATOM 1285 C CA . ALA A 1 175 ? -0.369 11.541 -23.927 1.00 88.88 175 ALA A CA 1
ATOM 1286 C C . ALA A 1 175 ? 1.127 11.852 -24.116 1.00 88.88 175 ALA A C 1
ATOM 1288 O O . ALA A 1 175 ? 1.934 11.445 -23.272 1.00 88.88 175 ALA A O 1
ATOM 1289 N N . PRO A 1 176 ? 1.533 12.523 -25.210 1.00 89.44 176 PRO A N 1
ATOM 1290 C CA . PRO A 1 176 ? 2.921 12.927 -25.403 1.00 89.44 176 PRO A CA 1
ATOM 1291 C C . PRO A 1 176 ? 3.401 13.828 -24.253 1.00 89.44 176 PRO A C 1
ATOM 1293 O O . PRO A 1 176 ? 2.701 14.781 -23.904 1.00 89.44 176 PRO A O 1
ATOM 1296 N N . PRO A 1 177 ? 4.584 13.570 -23.664 1.00 94.19 177 PRO A N 1
ATOM 1297 C CA . PRO A 1 177 ? 5.041 14.321 -22.501 1.00 94.19 177 PRO A CA 1
ATOM 1298 C C . PRO A 1 177 ? 5.363 15.775 -22.856 1.00 94.19 177 PRO A C 1
ATOM 1300 O O . PRO A 1 177 ? 6.034 16.066 -23.855 1.00 94.19 177 PRO A O 1
ATOM 1303 N N . THR A 1 178 ? 4.951 16.702 -21.994 1.00 94.31 178 THR A N 1
ATOM 1304 C CA . THR A 1 178 ? 5.376 18.102 -22.084 1.00 94.31 178 THR A CA 1
ATOM 1305 C C . THR A 1 178 ? 6.863 18.244 -21.732 1.00 94.31 178 THR A C 1
ATOM 1307 O O . THR A 1 178 ? 7.531 17.298 -21.311 1.00 94.31 178 THR A O 1
ATOM 1310 N N . LEU A 1 179 ? 7.433 19.437 -21.936 1.00 94.12 179 LEU A N 1
ATOM 1311 C CA . LEU A 1 179 ? 8.837 19.688 -21.584 1.00 94.12 179 LEU A CA 1
ATOM 1312 C C . LEU A 1 179 ? 9.018 19.574 -20.067 1.00 94.12 179 LEU A C 1
ATOM 1314 O O . LEU A 1 179 ? 9.968 18.947 -19.599 1.00 94.12 179 LEU A O 1
ATOM 1318 N N . GLN A 1 180 ? 8.054 20.114 -19.321 1.00 91.69 180 GLN A N 1
ATOM 1319 C CA . GLN A 1 180 ? 8.009 20.033 -17.869 1.00 91.69 180 GLN A CA 1
ATOM 1320 C C . GLN A 1 180 ? 7.919 18.591 -17.377 1.00 91.69 180 GLN A C 1
ATOM 1322 O O . GLN A 1 180 ? 8.638 18.239 -16.446 1.00 91.69 180 GLN A O 1
ATOM 1327 N N . ASP A 1 181 ? 7.137 17.729 -18.031 1.00 92.69 181 ASP A N 1
ATOM 1328 C CA . ASP A 1 181 ? 7.043 16.313 -17.651 1.00 92.69 181 ASP A CA 1
ATOM 1329 C C . ASP A 1 181 ? 8.392 15.596 -17.763 1.00 92.69 181 ASP A C 1
ATOM 1331 O O . ASP A 1 181 ? 8.795 14.871 -16.848 1.00 92.69 181 ASP A O 1
ATOM 1335 N N . VAL A 1 182 ? 9.125 15.836 -18.857 1.00 94.19 182 VAL A N 1
ATOM 1336 C CA . VAL A 1 182 ? 10.461 15.263 -19.077 1.00 94.19 182 VAL A CA 1
ATOM 1337 C C . VAL A 1 182 ? 11.453 15.779 -18.038 1.00 94.19 182 VAL A C 1
ATOM 1339 O O . VAL A 1 182 ? 12.174 14.980 -17.436 1.00 94.19 182 VAL A O 1
ATOM 1342 N N . ILE A 1 183 ? 11.476 17.092 -17.785 1.00 94.44 183 ILE A N 1
ATOM 1343 C CA . ILE A 1 183 ? 12.360 17.710 -16.786 1.00 94.44 183 ILE A CA 1
ATOM 1344 C C . ILE A 1 183 ? 12.050 17.160 -15.387 1.00 94.44 183 ILE A C 1
ATOM 1346 O O . ILE A 1 183 ? 12.949 16.707 -14.676 1.00 94.44 183 ILE A O 1
ATOM 1350 N N . ALA A 1 184 ? 10.771 17.121 -15.013 1.00 91.81 184 ALA A N 1
ATOM 1351 C CA . ALA A 1 184 ? 10.298 16.582 -13.745 1.00 91.81 184 ALA A CA 1
ATOM 1352 C C . ALA A 1 184 ? 10.634 15.096 -13.582 1.00 91.81 184 ALA A C 1
ATOM 1354 O O . ALA A 1 184 ? 10.975 14.631 -12.487 1.00 91.81 184 ALA A O 1
ATOM 1355 N N . ARG A 1 185 ? 10.539 14.313 -14.663 1.00 92.12 185 ARG A N 1
ATOM 1356 C CA . ARG A 1 185 ? 10.920 12.899 -14.656 1.00 92.12 185 ARG A CA 1
ATOM 1357 C C . ARG A 1 185 ? 12.431 12.734 -14.518 1.00 92.12 185 ARG A C 1
ATOM 1359 O O . ARG A 1 185 ? 12.852 11.953 -13.667 1.00 92.12 185 ARG A O 1
ATOM 1366 N N . TYR A 1 186 ? 13.233 13.495 -15.263 1.00 93.88 186 TYR A N 1
ATOM 1367 C CA . TYR A 1 186 ? 14.694 13.489 -15.156 1.00 93.88 186 TYR A CA 1
ATOM 1368 C C . TYR A 1 186 ? 15.155 13.844 -13.741 1.00 93.88 186 TYR A C 1
ATOM 1370 O O . TYR A 1 186 ? 15.905 13.075 -13.141 1.00 93.88 186 TYR A O 1
ATOM 1378 N N . ASN A 1 187 ? 14.658 14.947 -13.172 1.00 93.31 187 ASN A N 1
ATOM 1379 C CA . ASN A 1 187 ? 15.048 15.397 -11.837 1.00 93.31 187 ASN A CA 1
ATOM 1380 C C . ASN A 1 187 ? 14.757 14.329 -10.769 1.00 93.31 187 ASN A C 1
ATOM 1382 O O . ASN A 1 187 ? 15.618 14.026 -9.940 1.00 93.31 187 ASN A O 1
ATOM 1386 N N . ARG A 1 188 ? 13.578 13.689 -10.836 1.00 91.50 188 ARG A N 1
ATOM 1387 C CA . ARG A 1 188 ? 13.222 12.563 -9.957 1.00 91.50 188 ARG A CA 1
ATOM 1388 C C . ARG A 1 188 ? 14.145 11.363 -10.143 1.00 91.50 188 ARG A C 1
ATOM 1390 O O . ARG A 1 188 ? 14.611 10.808 -9.152 1.00 91.50 188 ARG A O 1
ATOM 1397 N N . LEU A 1 189 ? 14.427 10.957 -11.383 1.00 91.62 189 LEU A N 1
ATOM 1398 C CA . LEU A 1 189 ? 15.302 9.814 -11.667 1.00 91.62 189 LEU A CA 1
ATOM 1399 C C . LEU A 1 189 ? 16.750 10.071 -11.224 1.00 91.62 189 LEU A C 1
ATOM 1401 O O . LEU A 1 189 ? 17.377 9.178 -10.649 1.00 91.62 189 LEU A O 1
ATOM 1405 N N . ALA A 1 190 ? 17.258 11.282 -11.455 1.00 93.00 190 ALA A N 1
ATOM 1406 C CA . ALA A 1 190 ? 18.601 11.699 -11.074 1.00 93.00 190 ALA A CA 1
ATOM 1407 C C . ALA A 1 190 ? 18.767 11.739 -9.549 1.00 93.00 190 ALA A C 1
ATOM 1409 O O . ALA A 1 190 ? 19.745 11.205 -9.021 1.00 93.00 190 ALA A O 1
ATOM 1410 N N . LEU A 1 191 ? 17.786 12.291 -8.826 1.00 92.62 191 LEU A N 1
ATOM 1411 C CA . LEU A 1 191 ? 17.795 12.271 -7.365 1.00 92.62 191 LEU A CA 1
ATOM 1412 C C . LEU A 1 191 ? 17.662 10.844 -6.815 1.00 92.62 191 LEU A C 1
ATOM 1414 O O . LEU A 1 191 ? 18.416 10.457 -5.921 1.00 92.62 191 LEU A O 1
ATOM 1418 N N . ALA A 1 192 ? 16.757 10.037 -7.381 1.00 91.38 192 ALA A N 1
ATOM 1419 C CA . ALA A 1 192 ? 16.578 8.640 -6.992 1.00 91.38 192 ALA A CA 1
ATOM 1420 C C . ALA A 1 192 ? 17.874 7.829 -7.134 1.00 91.38 192 ALA A C 1
ATOM 1422 O O . ALA A 1 192 ? 18.142 6.958 -6.312 1.00 91.38 192 ALA A O 1
ATOM 1423 N N . ALA A 1 193 ? 18.686 8.105 -8.161 1.00 91.56 193 ALA A N 1
ATOM 1424 C CA . ALA A 1 193 ? 19.967 7.431 -8.369 1.00 91.56 193 ALA A CA 1
ATOM 1425 C C . ALA A 1 193 ? 20.949 7.653 -7.214 1.00 91.56 193 ALA A C 1
ATOM 1427 O O . ALA A 1 193 ? 21.636 6.711 -6.819 1.00 91.56 193 ALA A O 1
ATOM 1428 N N . LEU A 1 194 ? 20.979 8.866 -6.653 1.00 91.25 194 LEU A N 1
ATOM 1429 C CA . LEU A 1 194 ? 21.794 9.181 -5.482 1.00 91.25 194 LEU A CA 1
ATOM 1430 C C . LEU A 1 194 ? 21.194 8.594 -4.204 1.00 91.25 194 LEU A C 1
ATOM 1432 O O . LEU A 1 194 ? 21.910 7.964 -3.433 1.00 91.25 194 LEU A O 1
ATOM 1436 N N . LEU A 1 195 ? 19.885 8.758 -3.994 1.00 91.00 195 LEU A N 1
ATOM 1437 C CA . LEU A 1 195 ? 19.201 8.236 -2.807 1.00 91.00 195 LEU A CA 1
ATOM 1438 C C . LEU A 1 195 ? 19.241 6.705 -2.726 1.00 91.00 195 LEU A C 1
ATOM 1440 O O . LEU A 1 195 ? 19.217 6.154 -1.633 1.00 91.00 195 LEU A O 1
ATOM 1444 N N . ARG A 1 196 ? 19.377 6.007 -3.860 1.00 89.44 196 ARG A N 1
ATOM 1445 C CA . ARG A 1 196 ? 19.622 4.557 -3.890 1.00 89.44 196 ARG A CA 1
ATOM 1446 C C . ARG A 1 196 ? 20.925 4.133 -3.215 1.00 89.44 196 ARG A C 1
ATOM 1448 O O . ARG A 1 196 ? 21.084 2.955 -2.937 1.00 89.44 196 ARG A O 1
ATOM 1455 N N . GLN A 1 197 ? 21.848 5.062 -2.980 1.00 88.94 197 GLN A N 1
ATOM 1456 C CA . GLN A 1 197 ? 23.086 4.813 -2.238 1.00 88.94 197 GLN A CA 1
ATOM 1457 C C . GLN A 1 197 ? 22.959 5.167 -0.749 1.00 88.94 197 GLN A C 1
ATOM 1459 O O . GLN A 1 197 ? 23.963 5.174 -0.037 1.00 88.94 197 GLN A O 1
ATOM 1464 N N . ALA A 1 198 ? 21.761 5.548 -0.293 1.00 88.75 198 ALA A N 1
ATOM 1465 C CA . ALA A 1 198 ? 21.530 5.920 1.091 1.00 88.75 198 ALA A CA 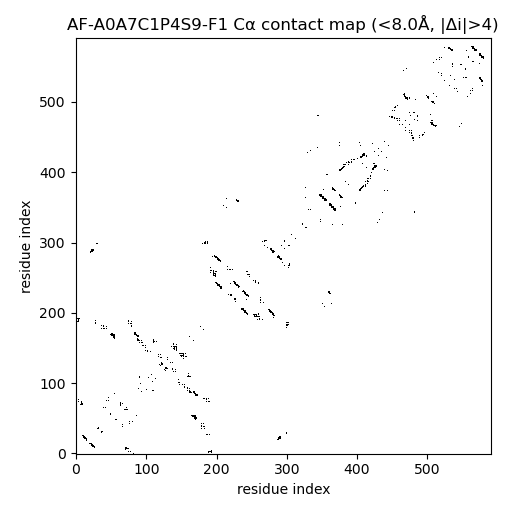1
ATOM 1466 C C . ALA A 1 198 ? 21.446 4.680 1.983 1.00 88.75 198 ALA A C 1
ATOM 1468 O O . ALA A 1 198 ? 20.736 3.728 1.670 1.00 88.75 198 ALA A O 1
ATOM 1469 N N . GLU A 1 199 ? 22.124 4.736 3.124 1.00 84.81 199 GLU A N 1
ATOM 1470 C CA . GLU A 1 199 ? 21.970 3.762 4.212 1.00 84.81 199 GLU A CA 1
ATOM 1471 C C . GLU A 1 199 ? 20.891 4.212 5.201 1.00 84.81 199 GLU A C 1
ATOM 1473 O O . GLU A 1 199 ? 20.227 3.406 5.853 1.00 84.81 199 GLU A O 1
ATOM 1478 N N . ARG A 1 200 ? 20.716 5.532 5.307 1.00 88.44 200 ARG A N 1
ATOM 1479 C CA . ARG A 1 200 ? 19.786 6.174 6.229 1.00 88.44 200 ARG A CA 1
ATOM 1480 C C . ARG A 1 200 ? 19.367 7.530 5.687 1.00 88.44 200 ARG A C 1
ATOM 1482 O O . ARG A 1 200 ? 20.195 8.261 5.145 1.00 88.44 200 ARG A O 1
ATOM 1489 N N . VAL A 1 201 ? 18.118 7.910 5.909 1.00 91.56 201 VAL A N 1
ATOM 1490 C CA . VAL A 1 201 ? 17.628 9.273 5.684 1.00 91.56 201 VAL A CA 1
ATOM 1491 C C . VAL A 1 201 ? 17.091 9.815 6.996 1.00 91.56 201 VAL A C 1
ATOM 1493 O O . VAL A 1 201 ? 16.347 9.132 7.691 1.00 91.56 201 VAL A O 1
ATOM 1496 N N . THR A 1 202 ? 17.499 11.024 7.361 1.00 91.31 202 THR A N 1
ATOM 1497 C CA . THR A 1 202 ? 16.992 11.724 8.542 1.00 91.31 202 THR A CA 1
ATOM 1498 C C . THR A 1 202 ? 16.226 12.958 8.096 1.00 91.31 202 THR A C 1
ATOM 1500 O O . THR A 1 202 ? 16.653 13.672 7.189 1.00 91.31 202 THR A O 1
ATOM 1503 N N . ALA A 1 203 ? 15.068 13.190 8.701 1.00 90.50 203 ALA A N 1
ATOM 1504 C CA . ALA A 1 203 ? 14.238 14.352 8.442 1.00 90.50 203 ALA A CA 1
ATOM 1505 C C . ALA A 1 203 ? 13.811 14.975 9.768 1.00 90.50 203 ALA A C 1
ATOM 1507 O O . ALA A 1 203 ? 13.292 14.278 10.628 1.00 90.50 203 ALA A O 1
ATOM 1508 N N . VAL A 1 204 ? 14.015 16.276 9.933 1.00 89.81 204 VAL A N 1
ATOM 1509 C CA . VAL A 1 204 ? 13.457 17.050 11.044 1.00 89.81 204 VAL A CA 1
ATOM 1510 C C . VAL A 1 204 ? 12.277 17.831 10.495 1.00 89.81 204 VAL A C 1
ATOM 1512 O O . VAL A 1 204 ? 12.460 18.691 9.630 1.00 89.81 204 VAL A O 1
ATOM 1515 N N . VAL A 1 205 ? 11.084 17.489 10.974 1.00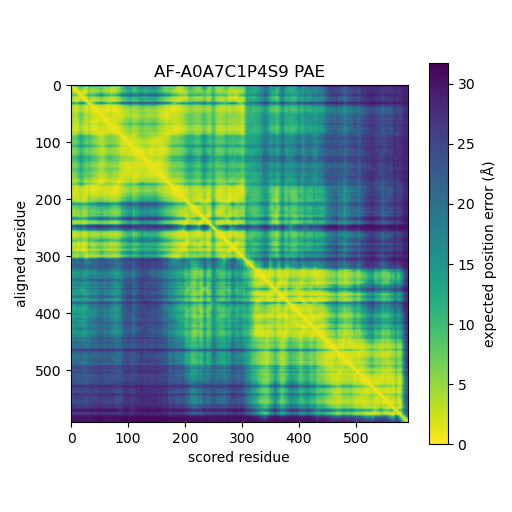 86.12 205 VAL A N 1
ATOM 1516 C CA . VAL A 1 205 ? 9.807 18.047 10.524 1.00 86.12 205 VAL A CA 1
ATOM 1517 C C . VAL A 1 205 ? 9.152 18.804 11.672 1.00 86.12 205 VAL A C 1
ATOM 1519 O O . VAL A 1 205 ? 8.978 18.251 12.758 1.00 86.12 205 VAL A O 1
ATOM 1522 N N . HIS A 1 206 ? 8.801 20.064 11.444 1.00 83.25 206 HIS A N 1
ATOM 1523 C CA . HIS A 1 206 ? 8.187 20.945 12.434 1.00 83.25 206 HIS A CA 1
ATOM 1524 C C . HIS A 1 206 ? 6.671 20.873 12.299 1.00 83.25 206 HIS A C 1
ATOM 1526 O O . HIS A 1 206 ? 6.150 20.965 11.190 1.00 83.25 206 HIS A O 1
ATOM 1532 N N . GLU A 1 207 ? 5.978 20.685 13.424 1.00 72.81 207 GLU A N 1
ATOM 1533 C CA . GLU A 1 207 ? 4.512 20.604 13.476 1.00 72.81 207 GLU A CA 1
ATOM 1534 C C . GLU A 1 207 ? 3.893 19.705 12.377 1.00 72.81 207 GLU A C 1
ATOM 1536 O O . GLU A 1 207 ? 2.969 20.121 11.670 1.00 72.81 207 GLU A O 1
ATOM 1541 N N . PRO A 1 208 ? 4.377 18.458 12.180 1.00 69.06 208 PRO A N 1
ATOM 1542 C CA . PRO A 1 208 ? 3.808 17.581 11.174 1.00 69.06 208 PRO A CA 1
ATOM 1543 C C . PRO A 1 208 ? 2.331 17.346 11.478 1.00 69.06 208 PRO A C 1
ATOM 1545 O O . PRO A 1 208 ? 1.964 16.939 12.582 1.00 69.06 208 PRO A O 1
ATOM 1548 N N . SER A 1 209 ? 1.472 17.517 10.471 1.00 65.81 209 SER A N 1
ATOM 1549 C CA . SER A 1 209 ? 0.095 17.032 10.585 1.00 65.81 209 SER A CA 1
ATOM 1550 C C . SER A 1 209 ? 0.116 15.542 10.956 1.00 65.81 209 SER A C 1
ATOM 1552 O O . SER A 1 209 ? 0.881 14.768 10.372 1.00 65.81 209 SER A O 1
ATOM 1554 N N . GLY A 1 210 ? -0.735 15.103 11.889 1.00 60.53 210 GLY A N 1
ATOM 1555 C CA . GLY A 1 210 ? -0.797 13.684 12.278 1.00 60.53 210 GLY A CA 1
ATOM 1556 C C . GLY A 1 210 ? -1.032 12.748 11.080 1.00 60.53 210 GLY A C 1
ATOM 1557 O O . GLY A 1 210 ? -0.496 11.643 11.028 1.00 60.53 210 GLY A O 1
ATOM 1558 N N . GLY A 1 211 ? -1.741 13.234 10.053 1.00 65.50 211 GLY A N 1
ATOM 1559 C CA . GLY A 1 211 ? -1.929 12.526 8.788 1.00 65.50 211 GLY A CA 1
ATOM 1560 C C . GLY A 1 211 ? -0.651 12.348 7.958 1.00 65.50 211 GLY A C 1
ATOM 1561 O O . GLY A 1 211 ? -0.544 11.356 7.244 1.00 65.50 211 GLY A O 1
ATOM 1562 N N . LEU A 1 212 ? 0.326 13.258 8.039 1.00 68.94 212 LEU A N 1
ATOM 1563 C CA . LEU A 1 212 ? 1.615 13.114 7.351 1.00 68.94 212 LEU A CA 1
ATOM 1564 C C . LEU A 1 212 ? 2.460 12.006 7.977 1.00 68.94 212 LEU A C 1
ATOM 1566 O O . LEU A 1 212 ? 2.952 11.145 7.252 1.00 68.94 212 LEU A O 1
ATOM 1570 N N . VAL A 1 213 ? 2.602 12.006 9.306 1.00 71.50 213 VAL A N 1
ATOM 1571 C CA . VAL A 1 213 ? 3.386 10.977 10.010 1.00 71.50 213 VAL A CA 1
ATOM 1572 C C . VAL A 1 213 ? 2.787 9.598 9.740 1.00 71.50 213 VAL A C 1
ATOM 1574 O O . VAL A 1 213 ? 3.507 8.678 9.364 1.00 71.50 213 VAL A O 1
ATOM 1577 N N . ARG A 1 214 ? 1.454 9.488 9.811 1.00 69.75 214 ARG A N 1
ATOM 1578 C CA . ARG A 1 214 ? 0.711 8.276 9.453 1.00 69.75 214 ARG A CA 1
ATOM 1579 C C . ARG A 1 214 ? 0.971 7.833 8.007 1.00 69.75 214 ARG A C 1
ATOM 1581 O O . ARG A 1 214 ? 1.352 6.688 7.783 1.00 69.75 214 ARG A O 1
ATOM 1588 N N . ARG A 1 215 ? 0.838 8.739 7.025 1.00 71.62 215 ARG A N 1
ATOM 1589 C CA . ARG A 1 215 ? 1.124 8.444 5.604 1.00 71.62 215 ARG A CA 1
ATOM 1590 C C . ARG A 1 215 ? 2.547 7.945 5.397 1.00 71.62 215 ARG A C 1
ATOM 1592 O O . ARG A 1 215 ? 2.747 6.945 4.712 1.00 71.62 215 ARG A O 1
ATOM 1599 N N . LEU A 1 216 ? 3.528 8.640 5.970 1.00 74.06 216 LEU A N 1
ATOM 1600 C CA . LEU A 1 216 ? 4.929 8.266 5.837 1.00 74.06 216 LEU A CA 1
ATOM 1601 C C . LEU A 1 216 ? 5.186 6.893 6.452 1.00 74.06 216 LEU A C 1
ATOM 1603 O O . LEU A 1 216 ? 5.858 6.075 5.832 1.00 74.06 216 LEU A O 1
ATOM 1607 N N . TYR A 1 217 ? 4.628 6.636 7.633 1.00 74.75 217 TYR A N 1
ATOM 1608 C CA . TYR A 1 217 ? 4.776 5.361 8.316 1.00 74.75 217 TYR A CA 1
ATOM 1609 C C . TYR A 1 217 ? 4.216 4.202 7.482 1.00 74.75 217 TYR A C 1
ATOM 1611 O O . TYR A 1 217 ? 4.937 3.232 7.256 1.00 74.75 217 TYR A O 1
ATOM 1619 N N . GLY A 1 218 ? 3.011 4.347 6.918 1.00 71.38 218 GLY A N 1
ATOM 1620 C CA . GLY A 1 218 ? 2.430 3.345 6.014 1.00 71.38 218 GLY A CA 1
ATOM 1621 C C . GLY A 1 218 ? 3.249 3.143 4.731 1.00 71.38 218 GLY A C 1
ATOM 1622 O O . GLY A 1 218 ? 3.481 2.017 4.298 1.00 71.38 218 GLY A O 1
ATOM 1623 N N . VAL A 1 219 ? 3.775 4.220 4.130 1.00 75.38 219 VAL A N 1
ATOM 1624 C CA . VAL A 1 219 ? 4.694 4.105 2.979 1.00 75.38 219 VAL A CA 1
ATOM 1625 C C . VAL A 1 219 ? 5.961 3.342 3.359 1.00 75.38 219 VAL A C 1
ATOM 1627 O O . VAL A 1 219 ? 6.395 2.470 2.609 1.00 75.38 219 VAL A O 1
ATOM 1630 N N . CYS A 1 220 ? 6.558 3.660 4.506 1.00 77.56 220 CYS A N 1
ATOM 1631 C CA . CYS A 1 220 ? 7.785 3.020 4.959 1.00 77.56 220 CYS A CA 1
ATOM 1632 C C . CYS A 1 220 ? 7.552 1.534 5.245 1.00 77.56 220 CYS A C 1
ATOM 1634 O O . CYS A 1 220 ? 8.288 0.706 4.711 1.00 77.56 220 CYS A O 1
ATOM 1636 N N . ARG A 1 221 ? 6.478 1.185 5.966 1.00 72.50 221 ARG A N 1
ATOM 1637 C CA . ARG A 1 221 ? 6.105 -0.209 6.240 1.00 72.50 221 ARG A CA 1
ATOM 1638 C C . ARG A 1 221 ? 5.920 -1.031 4.963 1.00 72.50 221 ARG A C 1
ATOM 1640 O O . ARG A 1 221 ? 6.571 -2.066 4.838 1.00 72.50 221 ARG A O 1
ATOM 1647 N N . ARG A 1 222 ? 5.148 -0.555 3.974 1.00 71.06 222 ARG A N 1
ATOM 1648 C CA . ARG A 1 222 ? 4.966 -1.265 2.683 1.00 71.06 222 ARG A CA 1
ATOM 1649 C C . ARG A 1 222 ? 6.258 -1.502 1.918 1.00 71.06 222 ARG A C 1
ATOM 1651 O O . ARG A 1 222 ? 6.391 -2.498 1.215 1.00 71.06 222 ARG A O 1
ATOM 1658 N N . LEU A 1 223 ? 7.192 -0.562 2.014 1.00 73.69 223 LEU A N 1
ATOM 1659 C CA . LEU A 1 223 ? 8.486 -0.649 1.345 1.00 73.69 223 LEU A CA 1
ATOM 1660 C C . LEU A 1 223 ? 9.521 -1.437 2.164 1.00 73.69 223 LEU A C 1
ATOM 1662 O O . LEU A 1 223 ? 10.670 -1.545 1.744 1.00 73.69 223 LEU A O 1
ATOM 1666 N N . GLY A 1 224 ? 9.152 -1.964 3.337 1.00 71.12 224 GLY A N 1
ATOM 1667 C CA . GLY A 1 224 ? 10.092 -2.609 4.253 1.00 71.12 224 GLY A CA 1
ATOM 1668 C C . GLY A 1 224 ? 11.158 -1.649 4.792 1.00 71.12 224 GLY A C 1
ATOM 1669 O O . GLY A 1 224 ? 12.239 -2.084 5.174 1.00 71.12 224 GLY A O 1
ATOM 1670 N N . VAL A 1 225 ? 10.885 -0.342 4.791 1.00 79.19 225 VAL A N 1
ATOM 1671 C CA . VAL A 1 225 ? 11.740 0.706 5.357 1.00 79.19 225 VAL A CA 1
ATOM 1672 C C . VAL A 1 225 ? 11.316 0.938 6.803 1.00 79.19 225 VAL A C 1
ATOM 1674 O O . VAL A 1 225 ? 10.149 1.188 7.094 1.00 79.19 225 VAL A O 1
ATOM 1677 N N . TYR A 1 226 ? 12.263 0.897 7.731 1.00 76.69 226 TYR A N 1
ATOM 1678 C CA . TYR A 1 226 ? 12.018 1.319 9.102 1.00 76.69 226 TYR A CA 1
ATOM 1679 C C . TYR A 1 226 ? 11.855 2.829 9.163 1.00 76.69 226 TYR A C 1
ATOM 1681 O O . TYR A 1 226 ? 12.682 3.554 8.622 1.00 76.69 226 TYR A O 1
ATOM 1689 N N . CYS A 1 227 ? 10.828 3.285 9.873 1.00 80.75 227 CYS A N 1
ATOM 1690 C CA . CYS A 1 227 ? 10.623 4.683 10.220 1.00 80.75 227 CYS A CA 1
ATOM 1691 C C . CYS A 1 227 ? 10.601 4.794 11.746 1.00 80.75 227 CYS A C 1
ATOM 1693 O O . CYS A 1 227 ? 9.649 4.337 12.378 1.00 80.75 227 CYS A O 1
ATOM 1695 N N . ASP A 1 228 ? 11.652 5.370 12.328 1.00 78.88 228 ASP A N 1
ATOM 1696 C CA . ASP A 1 228 ? 11.673 5.772 13.739 1.00 78.88 228 ASP A CA 1
ATOM 1697 C C . ASP A 1 228 ? 11.298 7.248 13.837 1.00 78.88 228 ASP A C 1
ATOM 1699 O O . ASP A 1 228 ? 11.695 8.044 12.984 1.00 78.88 228 ASP A O 1
ATOM 1703 N N . VAL A 1 229 ? 10.522 7.613 14.849 1.00 82.69 229 VAL A N 1
ATOM 1704 C CA . VAL A 1 229 ? 10.028 8.978 15.025 1.00 82.69 229 VAL A CA 1
ATOM 1705 C C . VAL A 1 229 ? 10.312 9.407 16.453 1.00 82.69 229 VAL A C 1
ATOM 1707 O O . VAL A 1 229 ? 9.769 8.843 17.401 1.00 82.69 229 VAL A O 1
ATOM 1710 N N . GLU A 1 230 ? 11.156 10.419 16.598 1.00 82.44 230 GLU A N 1
ATOM 1711 C CA . GLU A 1 230 ? 11.535 10.993 17.884 1.00 82.44 230 GLU A CA 1
ATOM 1712 C C . GLU A 1 230 ? 11.085 12.451 17.951 1.00 82.44 230 GLU A C 1
ATOM 1714 O O . GLU A 1 230 ? 11.278 13.213 17.009 1.00 82.44 230 GLU A O 1
ATOM 1719 N N . ARG A 1 231 ? 10.476 12.865 19.057 1.00 82.56 231 ARG A N 1
ATOM 1720 C CA . ARG A 1 231 ? 10.193 14.266 19.347 1.00 82.56 231 ARG A CA 1
ATOM 1721 C C . ARG A 1 231 ? 11.493 14.953 19.758 1.00 82.56 231 ARG A C 1
ATOM 1723 O O . ARG A 1 231 ? 12.172 14.514 20.684 1.00 82.56 231 ARG A O 1
ATOM 1730 N N . GLU A 1 232 ? 11.813 16.043 19.080 1.00 83.38 232 GLU A N 1
ATOM 1731 C CA . GLU A 1 232 ? 12.938 16.905 19.430 1.00 83.38 232 GLU A CA 1
ATOM 1732 C C . GLU A 1 232 ? 12.561 17.815 20.608 1.00 83.38 232 GLU A C 1
ATOM 1734 O O . GLU A 1 232 ? 11.418 18.283 20.692 1.00 83.38 232 GLU A O 1
ATOM 1739 N N . PRO A 1 233 ? 13.507 18.107 21.515 1.00 77.06 233 PRO A N 1
ATOM 1740 C CA . PRO A 1 233 ? 13.305 19.118 22.540 1.00 77.06 233 PRO A CA 1
ATOM 1741 C C . PRO A 1 233 ? 13.287 20.514 21.897 1.00 77.06 233 PRO A C 1
ATOM 1743 O O . PRO A 1 233 ? 14.245 20.910 21.235 1.00 77.06 233 PRO A O 1
ATOM 1746 N N . GLY A 1 234 ? 12.207 21.272 22.099 1.00 73.44 234 GLY A N 1
ATOM 1747 C CA . GLY A 1 234 ? 12.088 22.649 21.613 1.00 73.44 234 GLY A CA 1
ATOM 1748 C C . GLY A 1 234 ? 10.648 23.102 21.363 1.00 73.44 234 GLY A C 1
ATOM 1749 O O . GLY A 1 234 ? 9.729 22.284 21.282 1.00 73.44 234 GLY A O 1
ATOM 1750 N N . GLU A 1 235 ? 10.480 24.420 21.235 1.00 74.38 235 GLU A N 1
ATOM 1751 C CA . GLU A 1 235 ? 9.246 25.076 20.791 1.00 74.38 235 GLU A CA 1
ATOM 1752 C C . GLU A 1 235 ? 9.542 25.911 19.530 1.00 74.38 235 GLU A C 1
ATOM 1754 O O . GLU A 1 235 ? 10.484 26.711 19.554 1.00 74.38 235 GLU A O 1
ATOM 1759 N N . PRO A 1 236 ? 8.784 25.747 18.425 1.00 75.19 236 PRO A N 1
ATOM 1760 C CA . PRO A 1 236 ? 7.649 24.831 18.234 1.00 75.19 236 PRO A CA 1
ATOM 1761 C C . PRO A 1 236 ? 8.063 23.343 18.202 1.00 75.19 236 PRO A C 1
ATOM 1763 O O . PRO A 1 236 ? 9.238 23.036 17.982 1.00 75.19 236 PRO A O 1
ATOM 1766 N N . PRO A 1 237 ? 7.126 22.398 18.425 1.00 78.19 237 PRO A N 1
ATOM 1767 C CA . PRO A 1 237 ? 7.444 20.975 18.466 1.00 78.19 237 PRO A CA 1
ATOM 1768 C C . PRO A 1 237 ? 7.955 20.478 17.107 1.00 78.19 237 PRO A C 1
ATOM 1770 O O . PRO A 1 237 ? 7.292 20.626 16.077 1.00 78.19 237 PRO A O 1
ATOM 1773 N N . ALA A 1 238 ? 9.116 19.827 17.121 1.00 85.19 238 ALA A N 1
ATOM 1774 C CA . ALA A 1 238 ? 9.704 19.184 15.953 1.00 85.19 238 ALA A CA 1
ATOM 1775 C C . ALA A 1 238 ? 9.843 17.673 16.166 1.00 85.19 238 ALA A C 1
ATOM 1777 O O . ALA A 1 238 ? 9.939 17.186 17.294 1.00 85.19 238 ALA A O 1
ATOM 1778 N N . PHE A 1 239 ? 9.846 16.927 15.067 1.00 85.31 239 PHE A N 1
ATOM 1779 C CA . PHE A 1 239 ? 9.954 15.476 15.055 1.00 85.31 239 PHE A CA 1
ATOM 1780 C C . PHE A 1 239 ? 11.074 15.053 14.112 1.00 85.31 239 PHE A C 1
ATOM 1782 O O . PHE A 1 239 ? 11.069 15.383 12.925 1.00 85.31 239 PHE A O 1
ATOM 1789 N N . ARG A 1 240 ? 12.029 14.297 14.645 1.00 88.44 240 ARG A N 1
ATOM 1790 C CA . ARG A 1 240 ? 13.077 13.622 13.897 1.00 88.44 240 ARG A CA 1
ATOM 1791 C C . ARG A 1 240 ? 12.564 12.274 13.411 1.00 88.44 240 ARG A C 1
ATOM 1793 O O . ARG A 1 240 ? 12.392 11.335 14.180 1.00 88.44 240 ARG A O 1
ATOM 1800 N N . LEU A 1 241 ? 12.360 12.181 12.109 1.00 87.94 241 LEU A N 1
ATOM 1801 C CA . LEU A 1 241 ? 12.058 10.962 11.381 1.00 87.94 241 LEU A CA 1
ATOM 1802 C C . LEU A 1 241 ? 13.376 10.340 10.913 1.00 87.94 241 LEU A C 1
ATOM 1804 O O . LEU A 1 241 ? 14.177 10.997 10.247 1.00 87.94 241 LEU A O 1
ATOM 1808 N N . THR A 1 242 ? 13.599 9.072 11.231 1.00 87.69 242 THR A N 1
ATOM 1809 C CA . THR A 1 242 ? 14.750 8.304 10.753 1.00 87.69 242 THR A CA 1
ATOM 1810 C C . THR A 1 242 ? 14.261 7.150 9.898 1.00 87.69 242 THR A C 1
ATOM 1812 O O . THR A 1 242 ? 13.643 6.217 10.405 1.00 87.69 242 THR A O 1
ATOM 1815 N N . LEU A 1 243 ? 14.561 7.212 8.602 1.00 87.12 243 LEU A N 1
ATOM 1816 C CA . LEU A 1 243 ? 14.281 6.158 7.637 1.00 87.12 243 LEU A CA 1
ATOM 1817 C C . LEU A 1 243 ? 15.526 5.291 7.446 1.00 87.12 243 LEU A C 1
ATOM 1819 O O . LEU A 1 243 ? 16.592 5.811 7.106 1.00 87.12 243 LEU A O 1
ATOM 1823 N N . ALA A 1 244 ? 15.408 3.982 7.645 1.00 81.81 244 ALA A N 1
ATOM 1824 C CA . ALA A 1 244 ? 16.516 3.038 7.487 1.00 81.81 244 ALA A CA 1
ATOM 1825 C C . ALA A 1 244 ? 16.045 1.703 6.899 1.00 81.81 244 ALA A C 1
ATOM 1827 O O . ALA A 1 244 ? 14.894 1.309 7.063 1.00 81.81 244 ALA A O 1
ATOM 1828 N N . GLY A 1 245 ? 16.935 0.989 6.215 1.00 67.88 245 GLY A N 1
ATOM 1829 C CA . GLY A 1 245 ? 16.643 -0.352 5.712 1.00 67.88 245 GLY A CA 1
ATOM 1830 C C . GLY A 1 245 ? 16.626 -1.438 6.800 1.00 67.88 245 GLY A C 1
ATOM 1831 O O . GLY A 1 245 ? 17.172 -1.220 7.883 1.00 67.88 245 GLY A O 1
ATOM 1832 N N . PRO A 1 246 ? 16.116 -2.649 6.496 1.00 56.94 246 PRO A N 1
ATOM 1833 C CA . PRO A 1 246 ? 16.208 -3.859 7.330 1.00 56.94 246 PRO A CA 1
ATOM 1834 C C . PRO A 1 246 ? 17.624 -4.240 7.812 1.00 56.94 246 PRO A C 1
ATOM 1836 O O . PRO A 1 246 ? 17.783 -5.065 8.710 1.00 56.94 246 PRO A O 1
ATOM 1839 N N . GLU A 1 247 ? 18.655 -3.640 7.219 1.00 54.75 247 GLU A N 1
ATOM 1840 C CA . GLU A 1 247 ? 19.955 -4.243 6.925 1.00 54.75 247 GLU A CA 1
ATOM 1841 C C . GLU A 1 247 ? 21.076 -3.819 7.878 1.00 54.75 247 GLU A C 1
ATOM 1843 O O . GLU A 1 247 ? 22.145 -3.405 7.447 1.00 54.75 247 GLU A O 1
ATOM 1848 N N . ALA A 1 248 ? 20.873 -3.961 9.188 1.00 49.81 248 ALA A N 1
ATOM 1849 C CA . ALA A 1 248 ? 21.990 -3.832 10.130 1.00 49.81 248 ALA A CA 1
ATOM 1850 C C . ALA A 1 248 ? 22.788 -5.140 10.332 1.00 49.81 248 ALA A C 1
ATOM 1852 O O . ALA A 1 248 ? 23.806 -5.095 11.015 1.00 49.81 248 ALA A O 1
ATOM 1853 N N . VAL A 1 249 ? 22.352 -6.306 9.807 1.00 39.69 249 VAL A N 1
ATOM 1854 C CA . VAL A 1 249 ? 22.986 -7.600 10.174 1.00 39.69 249 VAL A CA 1
ATOM 1855 C C . VAL A 1 249 ? 23.220 -8.629 9.041 1.00 39.69 249 VAL A C 1
ATOM 1857 O O . VAL A 1 249 ? 24.095 -9.466 9.229 1.00 39.69 249 VAL A O 1
ATOM 1860 N N . ALA A 1 250 ? 22.550 -8.628 7.873 1.00 41.78 250 ALA A N 1
ATOM 1861 C CA . ALA A 1 250 ? 22.730 -9.768 6.935 1.00 41.78 250 ALA A CA 1
ATOM 1862 C C . ALA A 1 250 ? 22.490 -9.554 5.422 1.00 41.78 250 ALA A C 1
ATOM 1864 O O . ALA A 1 250 ? 22.560 -10.524 4.671 1.00 41.78 250 ALA A O 1
ATOM 1865 N N . ALA A 1 251 ? 22.215 -8.341 4.940 1.00 46.09 251 ALA A N 1
ATOM 1866 C CA . ALA A 1 251 ? 22.014 -8.091 3.507 1.00 46.09 251 ALA A CA 1
ATOM 1867 C C . ALA A 1 251 ? 23.220 -7.354 2.888 1.00 46.09 251 ALA A C 1
ATOM 1869 O O . ALA A 1 251 ? 23.957 -6.689 3.622 1.00 46.09 251 ALA A O 1
ATOM 1870 N N . PRO A 1 252 ? 23.445 -7.451 1.560 1.00 49.88 252 PRO A N 1
ATOM 1871 C CA . PRO A 1 252 ? 24.487 -6.681 0.889 1.00 49.88 252 PRO A CA 1
ATOM 1872 C C . PRO A 1 252 ? 24.276 -5.174 1.117 1.00 49.88 252 PRO A C 1
ATOM 1874 O O . PRO A 1 252 ? 23.137 -4.716 1.012 1.00 49.88 252 PRO A O 1
ATOM 1877 N N . PRO A 1 253 ? 25.335 -4.381 1.367 1.00 50.25 253 PRO A N 1
ATOM 1878 C CA . PRO A 1 253 ? 25.216 -2.932 1.501 1.00 50.25 253 PRO A CA 1
ATOM 1879 C C . PRO A 1 253 ? 24.457 -2.315 0.314 1.00 50.25 253 PRO A C 1
ATOM 1881 O O . PRO A 1 253 ? 24.889 -2.435 -0.833 1.00 50.25 253 PRO A O 1
ATOM 1884 N N . GLY A 1 254 ? 23.327 -1.655 0.590 1.00 57.00 254 GLY A N 1
ATOM 1885 C CA . GLY A 1 254 ? 22.531 -0.929 -0.406 1.00 57.00 254 GLY A CA 1
ATOM 1886 C C . GLY A 1 254 ? 21.303 -1.663 -0.955 1.00 57.00 254 GLY A C 1
ATOM 1887 O O . GLY A 1 254 ? 20.605 -1.090 -1.797 1.00 57.00 254 GLY A O 1
ATOM 1888 N N . ALA A 1 255 ? 20.979 -2.871 -0.484 1.00 62.03 255 ALA A N 1
ATOM 1889 C CA . ALA A 1 255 ? 19.773 -3.581 -0.918 1.00 62.03 255 ALA A CA 1
ATOM 1890 C C . ALA A 1 255 ? 18.470 -2.881 -0.461 1.00 62.03 255 ALA A C 1
ATOM 1892 O O . ALA A 1 255 ? 17.480 -2.885 -1.195 1.00 62.03 255 ALA A O 1
ATOM 1893 N N . ALA A 1 256 ? 18.501 -2.118 0.637 1.00 72.06 256 ALA A N 1
ATOM 1894 C CA . ALA A 1 256 ? 17.407 -1.220 1.029 1.00 72.06 256 ALA A CA 1
ATOM 1895 C C . ALA A 1 256 ? 17.349 0.123 0.265 1.00 72.06 256 ALA A C 1
ATOM 1897 O O . ALA A 1 256 ? 16.367 0.866 0.373 1.00 72.06 256 ALA A O 1
ATOM 1898 N N . GLY A 1 257 ? 18.381 0.459 -0.511 1.00 80.38 257 GLY A N 1
ATOM 1899 C CA . GLY A 1 257 ? 18.539 1.756 -1.173 1.00 80.38 257 GLY A CA 1
ATOM 1900 C C . GLY A 1 257 ? 17.373 2.161 -2.090 1.00 80.38 257 GLY A C 1
ATOM 1901 O O . GLY A 1 257 ? 16.891 3.292 -1.990 1.00 80.38 257 GLY A O 1
ATOM 1902 N N . PRO A 1 258 ? 16.860 1.280 -2.975 1.00 83.19 258 PRO A N 1
ATOM 1903 C CA . PRO A 1 258 ? 15.687 1.574 -3.805 1.00 83.19 258 PRO A CA 1
ATOM 1904 C C . PRO A 1 258 ? 14.438 1.943 -3.002 1.00 83.19 258 PRO A C 1
ATOM 1906 O O . PRO A 1 258 ? 13.726 2.880 -3.370 1.00 83.19 258 PRO A O 1
ATOM 1909 N N . HIS A 1 259 ? 14.199 1.249 -1.890 1.00 83.81 259 HIS A N 1
ATOM 1910 C CA . HIS A 1 259 ? 13.055 1.492 -1.017 1.00 83.81 259 HIS A CA 1
ATOM 1911 C C . HIS A 1 259 ? 13.214 2.796 -0.227 1.00 83.81 259 HIS A C 1
ATOM 1913 O O . HIS A 1 259 ? 12.277 3.594 -0.178 1.00 83.81 259 HIS A O 1
ATOM 1919 N N . LEU A 1 260 ? 14.415 3.077 0.292 1.00 85.81 260 LEU A N 1
ATOM 1920 C CA . LEU A 1 260 ? 14.742 4.355 0.933 1.00 85.81 260 LEU A CA 1
ATOM 1921 C C . LEU A 1 260 ? 14.594 5.536 -0.028 1.00 85.81 260 LEU A C 1
ATOM 1923 O O . LEU A 1 260 ? 14.021 6.562 0.340 1.00 85.81 260 LEU A O 1
ATOM 1927 N N . ALA A 1 261 ? 15.055 5.389 -1.272 1.00 88.94 261 ALA A N 1
ATOM 1928 C CA . ALA A 1 261 ? 14.893 6.406 -2.303 1.00 88.94 261 ALA A CA 1
ATOM 1929 C C . ALA A 1 261 ? 13.415 6.702 -2.574 1.00 88.94 261 ALA A C 1
ATOM 1931 O O . ALA A 1 261 ? 13.023 7.868 -2.619 1.00 88.94 261 ALA A O 1
ATOM 1932 N N . LEU A 1 262 ? 12.586 5.664 -2.710 1.00 85.12 262 LEU A N 1
ATOM 1933 C CA . LEU A 1 262 ? 11.157 5.825 -2.956 1.00 85.12 262 LEU A CA 1
ATOM 1934 C C . LEU A 1 262 ? 10.427 6.447 -1.756 1.00 85.12 262 LEU A C 1
ATOM 1936 O O . LEU A 1 262 ? 9.655 7.386 -1.948 1.00 85.12 262 LEU A O 1
ATOM 1940 N N . ALA A 1 263 ? 10.692 5.974 -0.534 1.00 84.25 263 ALA A N 1
ATOM 1941 C CA . ALA A 1 263 ? 10.109 6.528 0.690 1.00 84.25 263 ALA A CA 1
ATOM 1942 C C . ALA A 1 263 ? 10.475 8.011 0.859 1.00 84.25 263 ALA A C 1
ATOM 1944 O O . ALA A 1 263 ? 9.610 8.847 1.114 1.00 84.25 263 ALA A O 1
ATOM 1945 N N . THR A 1 264 ? 11.740 8.354 0.611 1.00 87.88 264 THR A N 1
ATOM 1946 C CA . THR A 1 264 ? 12.230 9.737 0.675 1.00 87.88 264 THR A CA 1
ATOM 1947 C C . THR A 1 264 ? 11.561 10.612 -0.379 1.00 87.88 264 THR A C 1
ATOM 1949 O O . THR A 1 264 ? 11.049 11.674 -0.047 1.00 87.88 264 THR A O 1
ATOM 1952 N N . LEU A 1 265 ? 11.487 10.165 -1.637 1.00 85.56 265 LEU A N 1
ATOM 1953 C CA . LEU A 1 265 ? 10.820 10.915 -2.710 1.00 85.56 265 LEU A CA 1
ATOM 1954 C C . LEU A 1 265 ? 9.325 11.135 -2.451 1.00 85.56 265 LEU A C 1
ATOM 1956 O O . LEU A 1 265 ? 8.777 12.121 -2.932 1.00 85.56 265 LEU A O 1
ATOM 1960 N N . ARG A 1 266 ? 8.672 10.245 -1.696 1.00 81.06 266 ARG A N 1
ATOM 1961 C CA . ARG A 1 266 ? 7.283 10.410 -1.240 1.00 81.06 266 ARG A CA 1
ATOM 1962 C C . ARG A 1 266 ? 7.156 11.348 -0.036 1.00 81.06 266 ARG A C 1
ATOM 1964 O O . ARG A 1 266 ? 6.117 11.975 0.122 1.00 81.06 266 ARG A O 1
ATOM 1971 N N . LEU A 1 267 ? 8.195 11.464 0.793 1.00 80.38 267 LEU A N 1
ATOM 1972 C CA . LEU A 1 267 ? 8.247 12.411 1.910 1.00 80.38 267 LEU A CA 1
ATOM 1973 C C . LEU A 1 267 ? 8.436 13.855 1.429 1.00 80.38 267 LEU A C 1
ATOM 1975 O O . LEU A 1 267 ? 7.771 14.756 1.932 1.00 80.38 267 LEU A O 1
ATOM 1979 N N . LEU A 1 268 ? 9.331 14.066 0.457 1.00 81.31 268 LEU A N 1
ATOM 1980 C CA . LEU A 1 268 ? 9.769 15.396 0.013 1.00 81.31 268 LEU A CA 1
ATOM 1981 C C . LEU A 1 268 ? 8.627 16.394 -0.287 1.00 81.31 268 LEU A C 1
ATOM 1983 O O . LEU A 1 268 ? 8.714 17.524 0.194 1.00 81.31 268 LEU A O 1
ATOM 1987 N N . PRO A 1 269 ? 7.541 16.018 -0.997 1.00 76.94 269 PRO A N 1
ATOM 1988 C CA . PRO A 1 269 ? 6.449 16.939 -1.318 1.00 76.94 269 PRO A CA 1
ATOM 1989 C C . PRO A 1 269 ? 5.644 17.427 -0.107 1.00 76.94 269 PRO A C 1
ATOM 1991 O O . PRO A 1 269 ? 4.808 18.311 -0.248 1.00 76.94 269 PRO A O 1
ATOM 1994 N N . HIS A 1 270 ? 5.832 16.839 1.072 1.00 75.00 270 HIS A N 1
ATOM 1995 C CA . HIS A 1 270 ? 5.073 17.185 2.272 1.00 75.00 270 HIS A CA 1
ATOM 1996 C C . HIS A 1 270 ? 5.864 18.016 3.283 1.00 75.00 270 HIS A C 1
ATOM 1998 O O . HIS A 1 270 ? 5.345 18.317 4.356 1.00 75.00 270 HIS A O 1
ATOM 2004 N N . LEU A 1 271 ? 7.109 18.359 2.959 1.00 75.56 271 LEU A N 1
ATOM 2005 C CA . LEU A 1 271 ? 7.976 19.122 3.842 1.00 75.56 271 LEU A CA 1
ATOM 2006 C C . LEU A 1 271 ? 7.591 20.601 3.845 1.00 75.56 271 LEU A C 1
ATOM 2008 O O . LEU A 1 271 ? 7.417 21.234 2.800 1.00 75.56 271 LEU A O 1
ATOM 2012 N N . GLY A 1 272 ? 7.496 21.151 5.047 1.00 74.88 272 GLY A N 1
ATOM 2013 C CA . GLY A 1 272 ? 7.311 22.559 5.317 1.00 74.88 272 GLY A CA 1
ATOM 2014 C C . GLY A 1 272 ? 8.590 23.388 5.133 1.00 74.88 272 GLY A C 1
ATOM 2015 O O . GLY A 1 272 ? 9.687 22.877 4.904 1.00 74.88 272 GLY A O 1
ATOM 2016 N N . PRO A 1 273 ? 8.471 24.720 5.249 1.00 73.88 273 PRO A N 1
ATOM 2017 C CA . PRO A 1 273 ? 9.562 25.660 5.004 1.00 73.88 273 PRO A CA 1
ATOM 2018 C C . PRO A 1 273 ? 10.736 25.558 5.989 1.00 73.88 273 PRO A C 1
ATOM 2020 O O . PRO A 1 273 ? 11.846 25.945 5.618 1.00 73.88 273 PRO A O 1
ATOM 2023 N N . ALA A 1 274 ? 10.479 25.107 7.219 1.00 79.12 274 ALA A N 1
ATOM 2024 C CA . ALA A 1 274 ? 11.466 24.968 8.291 1.00 79.12 274 ALA A CA 1
ATOM 2025 C C . ALA A 1 274 ? 12.108 23.571 8.334 1.00 79.12 274 ALA A C 1
ATOM 2027 O O . ALA A 1 274 ? 13.087 23.360 9.053 1.00 79.12 274 ALA A O 1
ATOM 2028 N N . ASP A 1 275 ? 11.574 22.628 7.559 1.00 85.06 275 ASP A N 1
ATOM 2029 C CA . ASP A 1 275 ? 11.968 21.230 7.625 1.00 85.06 275 ASP A CA 1
ATOM 2030 C C . ASP A 1 275 ? 13.308 20.990 6.946 1.00 85.06 275 ASP A C 1
ATOM 2032 O O . ASP A 1 275 ? 13.704 21.673 5.996 1.00 85.06 275 ASP A O 1
ATOM 2036 N N . ARG A 1 276 ? 14.030 19.996 7.455 1.00 87.44 276 ARG A N 1
ATOM 2037 C CA . ARG A 1 276 ? 15.361 19.641 6.964 1.00 87.44 276 ARG A CA 1
ATOM 2038 C C . ARG A 1 276 ? 15.418 18.158 6.714 1.00 87.44 276 ARG A C 1
ATOM 2040 O O . ARG A 1 276 ? 15.097 17.387 7.609 1.00 87.44 276 ARG A O 1
ATOM 2047 N N . VAL A 1 277 ? 15.874 17.763 5.532 1.00 90.94 277 VAL A N 1
ATOM 2048 C CA . VAL A 1 277 ? 16.070 16.352 5.200 1.00 90.94 277 VAL A CA 1
ATOM 2049 C C . VAL A 1 277 ? 17.483 16.129 4.703 1.00 90.94 277 VAL A C 1
ATOM 2051 O O . VAL A 1 277 ? 18.041 16.928 3.951 1.00 90.94 277 VAL A O 1
ATOM 2054 N N . GLU A 1 278 ? 18.072 15.029 5.141 1.00 92.69 278 GLU A N 1
ATOM 2055 C CA . GLU A 1 278 ? 19.416 14.633 4.781 1.00 92.69 278 GLU A CA 1
ATOM 2056 C C . GLU A 1 278 ? 19.497 13.125 4.569 1.00 92.69 278 GLU A C 1
ATOM 2058 O O . GLU A 1 278 ? 19.095 12.332 5.421 1.00 92.69 278 GLU A O 1
ATOM 2063 N N . ALA A 1 279 ? 20.075 12.725 3.440 1.00 93.44 279 ALA A N 1
ATOM 2064 C CA . ALA A 1 279 ? 20.425 11.337 3.188 1.00 93.44 279 ALA A CA 1
ATOM 2065 C C . ALA A 1 279 ? 21.904 11.086 3.511 1.00 93.44 279 ALA A C 1
ATOM 2067 O O . ALA A 1 279 ? 22.791 11.802 3.043 1.00 93.44 279 ALA A O 1
ATOM 2068 N N . HIS A 1 280 ? 22.174 10.042 4.287 1.00 92.00 280 HIS A N 1
ATOM 2069 C CA . HIS A 1 280 ? 23.514 9.535 4.561 1.00 92.00 280 HIS A CA 1
ATOM 2070 C C . HIS A 1 280 ? 23.837 8.455 3.535 1.00 92.00 280 HIS A C 1
ATOM 2072 O O . HIS A 1 280 ? 23.165 7.424 3.483 1.00 92.00 280 HIS A O 1
ATOM 2078 N N . LEU A 1 281 ? 24.838 8.716 2.699 1.00 91.31 281 LEU A N 1
ATOM 2079 C CA . LEU A 1 281 ? 25.208 7.872 1.570 1.00 91.31 281 LEU A CA 1
ATOM 2080 C C . LEU A 1 281 ? 26.520 7.141 1.850 1.00 91.31 281 LEU A C 1
ATOM 2082 O O . LEU A 1 281 ? 27.449 7.736 2.402 1.00 91.31 281 LEU A O 1
ATOM 2086 N N . LEU A 1 282 ? 26.645 5.911 1.355 1.00 87.56 282 LEU A N 1
ATOM 2087 C CA . LEU A 1 282 ? 27.922 5.205 1.296 1.00 87.56 282 LEU A CA 1
ATOM 2088 C C . LEU A 1 282 ? 28.407 5.140 -0.154 1.00 87.56 282 LEU A C 1
ATOM 2090 O O . LEU A 1 282 ? 27.980 4.306 -0.947 1.00 87.56 282 LEU A O 1
ATOM 2094 N N . LEU A 1 283 ? 29.323 6.037 -0.525 1.00 87.31 283 LEU A N 1
ATOM 2095 C CA . LEU A 1 283 ? 29.852 6.111 -1.888 1.00 87.31 283 LEU A CA 1
ATOM 2096 C C . LEU A 1 283 ? 31.269 5.550 -1.924 1.00 87.31 283 LEU A C 1
ATOM 2098 O O . LEU A 1 283 ? 32.174 6.111 -1.306 1.00 87.31 283 LEU A O 1
ATOM 2102 N N . ARG A 1 284 ? 31.475 4.459 -2.675 1.00 85.25 284 ARG A N 1
ATOM 2103 C CA . ARG A 1 284 ? 32.783 3.780 -2.792 1.00 85.25 284 ARG A CA 1
ATOM 2104 C C . ARG A 1 284 ? 33.391 3.452 -1.415 1.00 85.25 284 ARG A C 1
ATOM 2106 O O . ARG A 1 284 ? 34.575 3.685 -1.186 1.00 85.25 284 ARG A O 1
ATOM 2113 N N . GLY A 1 285 ? 32.552 2.995 -0.482 1.00 83.94 285 GLY A N 1
ATOM 2114 C CA . GLY A 1 285 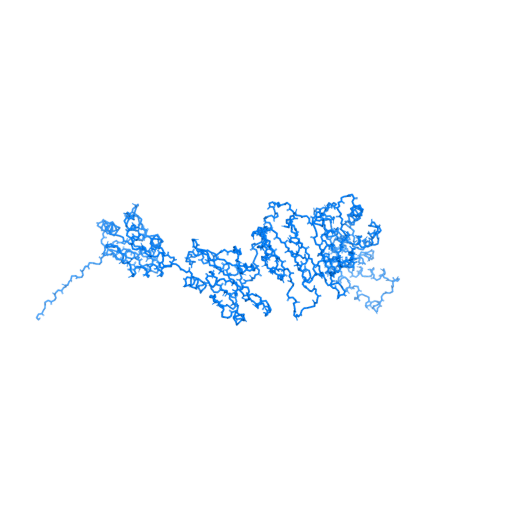? 32.947 2.665 0.892 1.00 83.94 285 GLY A CA 1
ATOM 2115 C C . GLY A 1 285 ? 33.251 3.867 1.793 1.00 83.94 285 GLY A C 1
ATOM 2116 O O . GLY A 1 285 ? 33.794 3.681 2.876 1.00 83.94 285 GLY A O 1
ATOM 2117 N N . ARG A 1 286 ? 32.940 5.103 1.372 1.00 88.81 286 ARG A N 1
ATOM 2118 C CA . ARG A 1 286 ? 33.157 6.316 2.174 1.00 88.81 286 ARG A CA 1
ATOM 2119 C C . ARG A 1 286 ? 31.837 7.022 2.489 1.00 88.81 286 ARG A C 1
ATOM 2121 O O . ARG A 1 286 ? 31.028 7.208 1.571 1.00 88.81 286 ARG A O 1
ATOM 2128 N N . PRO A 1 287 ? 31.631 7.474 3.738 1.00 91.19 287 PRO A N 1
ATOM 2129 C CA . PRO A 1 287 ? 30.417 8.178 4.120 1.00 91.19 287 PRO A CA 1
ATOM 2130 C C . PRO A 1 287 ? 30.352 9.544 3.437 1.00 91.19 287 PRO A C 1
ATOM 2132 O O . PRO A 1 287 ? 31.349 10.260 3.343 1.00 91.19 287 PRO A O 1
ATOM 2135 N N . HIS A 1 288 ? 29.165 9.898 2.966 1.00 93.94 288 HIS A N 1
ATOM 2136 C CA . HIS A 1 288 ? 28.826 11.184 2.371 1.00 93.94 288 HIS A CA 1
ATOM 2137 C C . HIS A 1 288 ? 27.448 11.625 2.869 1.00 93.94 288 HIS A C 1
ATOM 2139 O O . HIS A 1 288 ? 26.649 10.811 3.332 1.00 93.94 288 HIS A O 1
ATOM 2145 N N . ARG A 1 289 ? 27.149 12.918 2.754 1.00 94.12 289 ARG A N 1
ATOM 2146 C CA . ARG A 1 289 ? 25.844 13.482 3.119 1.00 94.12 289 ARG A CA 1
ATOM 2147 C C . ARG A 1 289 ? 25.235 14.180 1.914 1.00 94.12 289 ARG A C 1
ATOM 2149 O O . ARG A 1 289 ? 25.914 14.941 1.233 1.00 94.12 289 ARG A O 1
ATOM 2156 N N . LEU A 1 290 ? 23.963 13.929 1.645 1.00 93.31 290 LEU A N 1
ATOM 2157 C CA . LEU A 1 290 ? 23.177 14.625 0.635 1.00 93.31 290 LEU A CA 1
ATOM 2158 C C . LEU A 1 290 ? 22.107 15.454 1.354 1.00 93.31 290 LEU A C 1
ATOM 2160 O O . LEU A 1 290 ? 21.070 14.901 1.730 1.00 93.31 290 LEU A O 1
ATOM 2164 N N . PRO A 1 291 ? 22.345 16.760 1.562 1.00 91.44 291 PRO A N 1
ATOM 2165 C CA . PRO A 1 291 ? 21.314 17.649 2.067 1.00 91.44 291 PRO A CA 1
ATOM 2166 C C . PRO A 1 291 ? 20.240 17.832 0.990 1.00 91.44 291 PRO A C 1
ATOM 2168 O O . PRO A 1 291 ? 20.531 18.238 -0.138 1.00 91.44 291 PRO A O 1
ATOM 2171 N N . LEU A 1 292 ? 18.996 17.531 1.343 1.00 88.56 292 LEU A N 1
ATOM 2172 C CA . LEU A 1 292 ? 17.817 17.766 0.518 1.00 88.56 292 LEU A CA 1
ATOM 2173 C C . LEU A 1 292 ? 17.259 19.130 0.918 1.00 88.56 292 LEU A C 1
ATOM 2175 O O . LEU A 1 292 ? 16.323 19.246 1.707 1.00 88.56 292 LEU A O 1
ATOM 2179 N N . ASP A 1 293 ? 17.939 20.172 0.444 1.00 78.94 293 ASP A N 1
ATOM 2180 C CA . ASP A 1 293 ? 17.592 21.545 0.775 1.00 78.94 293 ASP A CA 1
ATOM 2181 C C . ASP A 1 293 ? 16.321 22.017 0.054 1.00 78.94 293 ASP A C 1
ATOM 2183 O O . ASP A 1 293 ? 15.820 21.421 -0.903 1.00 78.94 293 ASP A O 1
ATOM 2187 N N . ARG A 1 294 ? 15.785 23.144 0.518 1.00 74.56 294 ARG A N 1
ATOM 2188 C CA . ARG A 1 294 ? 14.564 23.717 -0.047 1.00 74.56 294 ARG A CA 1
ATOM 2189 C C . ARG A 1 294 ? 14.718 24.159 -1.503 1.00 74.56 294 ARG A C 1
ATOM 2191 O O . ARG A 1 294 ? 13.721 24.224 -2.213 1.00 74.56 294 ARG A O 1
ATOM 2198 N N . ALA A 1 295 ? 15.930 24.485 -1.952 1.00 79.19 295 ALA A N 1
ATOM 2199 C CA . ALA A 1 295 ? 16.152 24.858 -3.345 1.00 79.19 295 ALA A CA 1
ATOM 2200 C C . ALA A 1 295 ? 15.907 23.653 -4.263 1.00 79.19 295 ALA A C 1
ATOM 2202 O O . ALA A 1 295 ? 15.251 23.800 -5.290 1.00 79.19 295 ALA A O 1
ATOM 2203 N N . LEU A 1 296 ? 16.333 22.459 -3.843 1.00 81.19 296 LEU A N 1
ATOM 2204 C CA . LEU A 1 296 ? 16.042 21.206 -4.533 1.00 81.19 296 LEU A CA 1
ATOM 2205 C C . LEU A 1 296 ? 14.533 20.913 -4.592 1.00 81.19 296 LEU A C 1
ATOM 2207 O O . LEU A 1 296 ? 14.037 20.492 -5.634 1.00 81.19 296 LEU A O 1
ATOM 2211 N N . LEU A 1 297 ? 13.791 21.212 -3.521 1.00 77.44 297 LEU A N 1
ATOM 2212 C CA . LEU A 1 297 ? 12.328 21.060 -3.474 1.00 77.44 297 LEU A CA 1
ATOM 2213 C C . LEU A 1 297 ? 11.563 22.096 -4.304 1.00 77.44 297 LEU A C 1
ATOM 2215 O O . LEU A 1 297 ? 10.351 22.016 -4.387 1.00 77.44 297 LEU A O 1
ATOM 2219 N N . ARG A 1 298 ? 12.208 23.094 -4.909 1.00 81.44 298 ARG A N 1
ATOM 2220 C CA . ARG A 1 298 ? 11.532 24.012 -5.847 1.00 81.44 298 ARG A CA 1
ATOM 2221 C C . ARG A 1 298 ? 11.653 23.563 -7.298 1.00 81.44 298 ARG A C 1
ATOM 2223 O O . ARG A 1 298 ? 11.049 24.172 -8.173 1.00 81.44 298 ARG A O 1
ATOM 2230 N N . LEU A 1 299 ? 12.443 22.525 -7.553 1.00 86.88 299 LEU A N 1
ATOM 2231 C CA . LEU A 1 299 ? 12.701 22.042 -8.900 1.00 86.88 299 LEU A CA 1
ATOM 2232 C C . LEU A 1 299 ? 11.497 21.258 -9.441 1.00 86.88 299 LEU A C 1
ATOM 2234 O O . LEU A 1 299 ? 10.826 20.553 -8.672 1.00 86.88 299 LEU A O 1
ATOM 2238 N N . PRO A 1 300 ? 11.248 21.303 -10.764 1.00 87.19 300 PRO A N 1
ATOM 2239 C CA . PRO A 1 300 ? 10.171 20.540 -11.378 1.00 87.19 300 PRO A CA 1
ATOM 2240 C C . PRO A 1 300 ? 10.257 19.056 -11.010 1.00 87.19 300 PRO A C 1
ATOM 2242 O O . PRO A 1 300 ? 11.334 18.450 -11.042 1.00 87.19 300 PRO A O 1
ATOM 2245 N N . GLY A 1 301 ? 9.113 18.476 -10.641 1.00 83.62 301 GLY A N 1
ATOM 2246 C CA . GLY A 1 301 ? 8.983 17.077 -10.224 1.00 83.62 301 GLY A CA 1
ATOM 2247 C C . GLY A 1 301 ? 9.381 16.766 -8.780 1.00 83.62 301 GLY A C 1
ATOM 2248 O O . GLY A 1 301 ? 9.152 15.638 -8.346 1.00 83.62 301 GLY A O 1
ATOM 2249 N N . LEU A 1 302 ? 9.956 17.726 -8.049 1.00 84.19 302 LEU A N 1
ATOM 2250 C CA . LEU A 1 302 ? 10.358 17.585 -6.642 1.00 84.19 302 LEU A CA 1
ATOM 2251 C C . LEU A 1 302 ? 9.598 18.535 -5.706 1.00 84.19 302 LEU A C 1
ATOM 2253 O O . LEU A 1 302 ? 9.727 18.419 -4.487 1.00 84.19 302 LEU A O 1
ATOM 2257 N N . ALA A 1 303 ? 8.810 19.450 -6.275 1.00 70.88 303 ALA A N 1
ATOM 2258 C CA . ALA A 1 303 ? 7.977 20.372 -5.527 1.00 70.88 303 ALA A CA 1
ATOM 2259 C C . ALA A 1 303 ? 6.821 19.689 -4.787 1.00 70.88 303 ALA A C 1
ATOM 2261 O O . ALA A 1 303 ? 6.301 18.676 -5.270 1.00 70.88 303 ALA A O 1
ATOM 2262 N N . PRO A 1 304 ? 6.397 20.255 -3.637 1.00 63.00 304 PRO A N 1
ATOM 2263 C CA . PRO A 1 304 ? 5.110 19.948 -3.036 1.00 63.00 304 PRO A CA 1
ATOM 2264 C C . PRO A 1 304 ? 4.022 20.031 -4.099 1.00 63.00 304 PRO A C 1
ATOM 2266 O O . PRO A 1 304 ? 3.803 21.094 -4.676 1.00 63.00 304 PRO A O 1
ATOM 2269 N N . ALA A 1 305 ? 3.370 18.909 -4.395 1.00 56.28 305 ALA A N 1
ATOM 2270 C CA . ALA A 1 305 ? 2.168 18.959 -5.206 1.00 56.28 305 ALA A CA 1
ATOM 2271 C C . ALA A 1 305 ? 1.123 19.744 -4.406 1.00 56.28 305 ALA A C 1
ATOM 2273 O O . ALA A 1 305 ? 0.834 19.382 -3.261 1.00 56.28 305 ALA A O 1
ATOM 2274 N N . GLU A 1 306 ? 0.554 20.801 -4.988 1.00 49.50 306 GLU A N 1
ATOM 2275 C CA . GLU A 1 306 ? -0.724 21.313 -4.500 1.00 49.50 306 GLU A CA 1
ATOM 2276 C C . GLU A 1 306 ? -1.681 20.123 -4.490 1.00 49.50 306 GLU A C 1
ATOM 2278 O O . GLU A 1 306 ? -1.788 19.397 -5.480 1.00 49.50 306 GLU A O 1
ATOM 2283 N N . ALA A 1 307 ? -2.262 19.828 -3.329 1.00 46.28 307 ALA A N 1
ATOM 2284 C CA . ALA A 1 307 ? -3.032 18.614 -3.132 1.00 46.28 307 ALA A CA 1
ATOM 2285 C C . ALA A 1 307 ? -4.297 18.669 -4.002 1.00 46.28 307 ALA A C 1
ATOM 2287 O O . ALA A 1 307 ? -5.332 19.180 -3.581 1.00 46.28 307 ALA A O 1
ATOM 2288 N N . THR A 1 308 ? -4.214 18.164 -5.233 1.00 48.88 308 THR A N 1
ATOM 2289 C CA . THR A 1 308 ? -5.382 17.995 -6.092 1.00 48.88 308 THR A CA 1
ATOM 2290 C C . THR A 1 308 ? -6.298 16.946 -5.468 1.00 48.88 308 THR A C 1
ATOM 2292 O O . THR A 1 308 ? -5.840 16.013 -4.797 1.00 48.88 308 THR A O 1
ATOM 2295 N N . ALA A 1 309 ? -7.609 17.078 -5.678 1.00 42.50 309 ALA A N 1
ATOM 2296 C CA . ALA A 1 309 ? -8.593 16.126 -5.158 1.00 42.50 309 ALA A CA 1
ATOM 2297 C C . ALA A 1 309 ? -8.272 14.673 -5.570 1.00 42.50 309 ALA A C 1
ATOM 2299 O O . ALA A 1 309 ? -8.478 13.743 -4.794 1.00 42.50 309 ALA A O 1
ATOM 2300 N N . GLU A 1 310 ? -7.681 14.489 -6.751 1.00 41.16 310 GLU A N 1
ATOM 2301 C CA . GLU A 1 310 ? -7.226 13.202 -7.285 1.00 41.16 310 GLU A CA 1
ATOM 2302 C C . GLU A 1 310 ? -5.991 12.657 -6.553 1.00 41.16 310 GLU A C 1
ATOM 2304 O O . GLU A 1 310 ? -5.954 11.472 -6.232 1.00 41.16 310 GLU A O 1
ATOM 2309 N N . ALA A 1 311 ? -5.007 13.499 -6.212 1.00 48.56 311 ALA A N 1
ATOM 2310 C CA . ALA A 1 311 ? -3.845 13.091 -5.418 1.00 48.56 311 ALA A CA 1
ATOM 2311 C C . ALA A 1 311 ? -4.234 12.749 -3.967 1.00 48.56 311 ALA A C 1
ATOM 2313 O O . ALA A 1 311 ? -3.705 11.801 -3.384 1.00 48.56 311 ALA A O 1
ATOM 2314 N N . LEU A 1 312 ? -5.205 13.474 -3.402 1.00 47.88 312 LEU A N 1
ATOM 2315 C CA . LEU A 1 312 ? -5.819 13.166 -2.106 1.00 47.88 312 LEU A CA 1
ATOM 2316 C C . LEU A 1 312 ? -6.596 11.841 -2.150 1.00 47.88 312 LEU A C 1
ATOM 2318 O O . LEU A 1 312 ? -6.477 11.037 -1.225 1.00 47.88 312 LEU A O 1
ATOM 2322 N N . ALA A 1 313 ? -7.348 11.582 -3.224 1.00 43.81 313 ALA A N 1
ATOM 2323 C CA . ALA A 1 313 ? -8.095 10.339 -3.417 1.00 43.81 313 ALA A CA 1
ATOM 2324 C C . ALA A 1 313 ? -7.175 9.130 -3.663 1.00 43.81 313 ALA A C 1
ATOM 2326 O O . ALA A 1 313 ? -7.376 8.082 -3.053 1.00 43.81 313 ALA A O 1
ATOM 2327 N N . ALA A 1 314 ? -6.129 9.278 -4.480 1.00 48.56 314 ALA A N 1
ATOM 2328 C CA . ALA A 1 314 ? -5.108 8.252 -4.688 1.00 48.56 314 ALA A CA 1
ATOM 2329 C C . ALA A 1 314 ? -4.318 7.978 -3.399 1.00 48.56 314 ALA A C 1
ATOM 2331 O O . ALA A 1 314 ? -4.085 6.823 -3.050 1.00 48.56 314 ALA A O 1
ATOM 2332 N N . GLY A 1 315 ? -3.980 9.024 -2.636 1.00 49.12 315 GLY A N 1
ATOM 2333 C CA . GLY A 1 315 ? -3.374 8.896 -1.310 1.00 49.12 315 GLY A CA 1
ATOM 2334 C C . GLY A 1 315 ? -4.284 8.180 -0.307 1.00 49.12 315 GLY A C 1
ATOM 2335 O O . GLY A 1 315 ? -3.802 7.369 0.478 1.00 49.12 315 GLY A O 1
ATOM 2336 N N . LYS A 1 316 ? -5.601 8.418 -0.365 1.00 48.81 316 LYS A N 1
ATOM 2337 C CA . LYS A 1 316 ? -6.603 7.697 0.435 1.00 48.81 316 LYS A CA 1
ATOM 2338 C C . LYS A 1 316 ? -6.696 6.219 0.035 1.00 48.81 316 LYS A C 1
ATOM 2340 O O . LYS A 1 316 ? -6.623 5.364 0.906 1.00 48.81 316 LYS A O 1
ATOM 2345 N N . GLN A 1 317 ? -6.737 5.907 -1.261 1.00 52.41 317 GLN A N 1
ATOM 2346 C CA . GLN A 1 317 ? -6.702 4.520 -1.747 1.00 52.41 317 GLN A CA 1
ATOM 2347 C C . GLN A 1 317 ? -5.385 3.799 -1.398 1.00 52.41 317 GLN A C 1
ATOM 2349 O O . GLN A 1 317 ? -5.394 2.603 -1.112 1.00 52.41 317 GLN A O 1
ATOM 2354 N N . GLU A 1 318 ? -4.248 4.507 -1.382 1.00 52.47 318 GLU A N 1
ATOM 2355 C CA . GLU A 1 318 ? -2.968 3.960 -0.909 1.00 52.47 318 GLU A CA 1
ATOM 2356 C C . GLU A 1 318 ? -2.940 3.729 0.613 1.00 52.47 318 GLU A C 1
ATOM 2358 O O . GLU A 1 318 ? -2.283 2.790 1.059 1.00 52.47 318 GLU A O 1
ATOM 2363 N N . LEU A 1 319 ? -3.635 4.554 1.405 1.00 53.75 319 LEU A N 1
ATOM 2364 C CA . LEU A 1 319 ? -3.820 4.378 2.855 1.00 53.75 319 LEU A CA 1
ATOM 2365 C C . LEU A 1 319 ? -4.788 3.230 3.188 1.00 53.75 319 LEU A C 1
ATOM 2367 O O . LEU A 1 319 ? -4.653 2.582 4.223 1.00 53.75 319 LEU A O 1
ATOM 2371 N N . ASP A 1 320 ? -5.739 2.941 2.301 1.00 56.59 320 ASP A N 1
ATOM 2372 C CA . ASP A 1 320 ? -6.718 1.871 2.498 1.00 56.59 320 ASP A CA 1
ATOM 2373 C C . ASP A 1 320 ? -6.134 0.464 2.249 1.00 56.59 320 ASP A C 1
ATOM 2375 O O . ASP A 1 320 ? -6.755 -0.533 2.628 1.00 56.59 320 ASP A O 1
ATOM 2379 N N . ARG A 1 321 ? -4.917 0.337 1.702 1.00 61.41 321 ARG A N 1
ATOM 2380 C CA . ARG A 1 321 ? -4.213 -0.955 1.589 1.00 61.41 321 ARG A CA 1
ATOM 2381 C C . ARG A 1 321 ? -3.623 -1.388 2.931 1.00 61.41 321 ARG A C 1
ATOM 2383 O O . ARG A 1 321 ? -3.137 -0.557 3.686 1.00 61.41 321 ARG A O 1
ATOM 2390 N N . PHE A 1 322 ? -3.705 -2.683 3.227 1.00 63.28 322 PHE A N 1
ATOM 2391 C CA . PHE A 1 322 ? -3.115 -3.291 4.423 1.00 63.28 322 PHE A CA 1
ATOM 2392 C C . PHE A 1 322 ? -1.665 -3.689 4.169 1.00 63.28 322 PHE A C 1
ATOM 2394 O O . PHE A 1 322 ? -1.333 -4.100 3.053 1.00 63.28 322 PHE A O 1
ATOM 2401 N N . ASP A 1 323 ? -0.835 -3.611 5.206 1.00 59.62 323 ASP A N 1
ATOM 2402 C CA . ASP A 1 323 ? 0.596 -3.889 5.091 1.00 59.62 323 ASP A CA 1
ATOM 2403 C C . ASP A 1 323 ? 0.901 -5.378 5.300 1.00 59.62 323 ASP A C 1
ATOM 2405 O O . ASP A 1 323 ? 1.863 -5.902 4.736 1.00 59.62 323 ASP A O 1
ATOM 2409 N N . SER A 1 324 ? 0.047 -6.089 6.041 1.00 72.31 324 SER A N 1
ATOM 2410 C CA . SER A 1 324 ? 0.128 -7.540 6.199 1.00 72.31 324 SER A CA 1
ATOM 2411 C C . SER A 1 324 ? -1.191 -8.245 5.882 1.00 72.31 324 SER A C 1
ATOM 2413 O O . SER A 1 324 ? -2.289 -7.710 6.062 1.00 72.31 324 SER A O 1
ATOM 2415 N N . ALA A 1 325 ? -1.085 -9.503 5.438 1.00 80.06 325 ALA A N 1
ATOM 2416 C CA . ALA A 1 325 ? -2.247 -10.375 5.272 1.00 80.06 325 ALA A CA 1
ATOM 2417 C C . ALA A 1 325 ? -3.004 -10.559 6.600 1.00 80.06 325 ALA A C 1
ATOM 2419 O O . ALA A 1 325 ? -4.226 -10.659 6.586 1.00 80.06 325 ALA A O 1
ATOM 2420 N N . VAL A 1 326 ? -2.289 -10.533 7.733 1.00 86.00 326 VAL A N 1
ATOM 2421 C CA . VAL A 1 326 ? -2.851 -10.658 9.086 1.00 86.00 326 VAL A CA 1
ATOM 2422 C C . VAL A 1 326 ? -3.703 -9.440 9.454 1.00 86.00 326 VAL A C 1
ATOM 2424 O O . VAL A 1 326 ? -4.818 -9.605 9.941 1.00 86.00 326 VAL A O 1
ATOM 2427 N N . GLU A 1 327 ? -3.229 -8.221 9.188 1.00 86.38 327 GLU A N 1
ATOM 2428 C CA . GLU A 1 327 ? -4.003 -6.989 9.409 1.00 86.38 327 GLU A CA 1
ATOM 2429 C C . GLU A 1 327 ? -5.238 -6.921 8.504 1.00 86.38 327 GLU A C 1
ATOM 2431 O O . GLU A 1 327 ? -6.334 -6.591 8.967 1.00 86.38 327 GLU A O 1
ATOM 2436 N N . ALA A 1 328 ? -5.071 -7.261 7.220 1.00 85.06 328 ALA A N 1
ATOM 2437 C CA . ALA A 1 328 ? -6.166 -7.303 6.254 1.00 85.06 328 ALA A CA 1
ATOM 2438 C C . ALA A 1 328 ? -7.247 -8.296 6.682 1.00 85.06 328 ALA A C 1
ATOM 2440 O O . ALA A 1 328 ? -8.446 -8.008 6.641 1.00 85.06 328 ALA A O 1
ATOM 2441 N N . ASP A 1 329 ? -6.807 -9.474 7.113 1.00 89.94 329 ASP A N 1
ATOM 2442 C CA . ASP A 1 329 ? -7.656 -10.528 7.626 1.00 89.94 329 ASP A CA 1
ATOM 2443 C C . ASP A 1 329 ? -8.378 -10.104 8.914 1.00 89.94 329 ASP A C 1
ATOM 2445 O O . ASP A 1 329 ? -9.598 -10.264 8.997 1.00 89.94 329 ASP A O 1
ATOM 2449 N N . LEU A 1 330 ? -7.670 -9.494 9.871 1.00 92.56 330 LEU A N 1
ATOM 2450 C CA . LEU A 1 330 ? -8.247 -8.972 11.111 1.00 92.56 330 LEU A CA 1
ATOM 2451 C C . LEU A 1 330 ? -9.354 -7.955 10.821 1.00 92.56 330 LEU A C 1
ATOM 2453 O O . LEU A 1 330 ? -10.477 -8.121 11.296 1.00 92.56 330 LEU A O 1
ATOM 2457 N N . ALA A 1 331 ? -9.076 -6.938 10.005 1.00 89.62 331 ALA A N 1
ATOM 2458 C CA . ALA A 1 331 ? -10.051 -5.900 9.687 1.00 89.62 331 ALA A CA 1
ATOM 2459 C C . ALA A 1 331 ? -11.274 -6.452 8.943 1.00 89.62 331 ALA A C 1
ATOM 2461 O O . ALA A 1 331 ? -12.415 -6.112 9.267 1.00 89.62 331 ALA A O 1
ATOM 2462 N N . ARG A 1 332 ? -11.055 -7.355 7.980 1.00 92.94 332 ARG A N 1
ATOM 2463 C CA . ARG A 1 332 ? -12.126 -8.020 7.226 1.00 92.94 332 ARG A CA 1
ATOM 2464 C C . ARG A 1 332 ? -13.011 -8.876 8.131 1.00 92.94 332 ARG A C 1
ATOM 2466 O O . ARG A 1 332 ? -14.238 -8.784 8.048 1.00 92.94 332 ARG A O 1
ATOM 2473 N N . ARG A 1 333 ? -12.414 -9.702 8.998 1.00 94.56 333 ARG A N 1
ATOM 2474 C CA . ARG A 1 333 ? -13.163 -10.535 9.950 1.00 94.56 333 ARG A CA 1
ATOM 2475 C C . ARG A 1 333 ? -13.883 -9.676 10.991 1.00 94.56 333 ARG A C 1
ATOM 2477 O O . ARG A 1 333 ? -15.027 -9.980 11.317 1.00 94.56 333 ARG A O 1
ATOM 2484 N N . PHE A 1 334 ? -13.281 -8.576 11.449 1.00 95.12 334 PHE A N 1
ATOM 2485 C CA . PHE A 1 334 ? -13.930 -7.640 12.372 1.00 95.12 334 PHE A CA 1
ATOM 2486 C C . PHE A 1 334 ? -15.156 -6.979 11.730 1.00 95.12 334 PHE A C 1
ATOM 2488 O O . PHE A 1 334 ? -16.225 -6.940 12.330 1.00 95.12 334 PHE A O 1
ATOM 2495 N N . ALA A 1 335 ? -15.054 -6.530 10.476 1.00 91.56 335 ALA A N 1
ATOM 2496 C CA . ALA A 1 335 ? -16.194 -5.970 9.747 1.00 91.56 335 ALA A CA 1
ATOM 2497 C C . ALA A 1 335 ? -17.340 -6.987 9.574 1.00 91.56 335 ALA A C 1
ATOM 2499 O O . ALA A 1 335 ? -18.515 -6.620 9.628 1.00 91.56 335 ALA A O 1
ATOM 2500 N N . ALA A 1 336 ? -17.028 -8.275 9.389 1.00 91.88 336 ALA A N 1
ATOM 2501 C CA . ALA A 1 336 ? -18.038 -9.334 9.396 1.00 91.88 336 ALA A CA 1
ATOM 2502 C C . ALA A 1 336 ? -18.691 -9.505 10.779 1.00 91.88 336 ALA A C 1
ATOM 2504 O O . ALA A 1 336 ? -19.911 -9.620 10.857 1.00 91.88 336 ALA A O 1
ATOM 2505 N N . LEU A 1 337 ? -17.904 -9.446 11.856 1.00 92.81 337 LEU A N 1
ATOM 2506 C CA . LEU A 1 337 ? -18.388 -9.523 13.237 1.00 92.81 337 LEU A CA 1
ATOM 2507 C C . LEU A 1 337 ? -19.345 -8.366 13.585 1.00 92.81 337 LEU A C 1
ATOM 2509 O O . LEU A 1 337 ? -20.379 -8.588 14.213 1.00 92.81 337 LEU A O 1
ATOM 2513 N N . VAL A 1 338 ? -19.032 -7.146 13.131 1.00 89.56 338 VAL A N 1
ATOM 2514 C CA . VAL A 1 338 ? -19.898 -5.962 13.283 1.00 89.56 338 VAL A CA 1
ATOM 2515 C C . VAL A 1 338 ? -21.226 -6.167 12.558 1.00 89.56 338 VAL A C 1
ATOM 2517 O O . VAL A 1 338 ? -22.275 -5.961 13.159 1.00 89.56 338 VAL A O 1
ATOM 2520 N N . ARG A 1 339 ? -21.203 -6.639 11.301 1.00 87.88 339 ARG A N 1
ATOM 2521 C CA . ARG A 1 339 ? -22.432 -6.934 10.536 1.00 87.88 339 ARG A CA 1
ATOM 2522 C C . ARG A 1 339 ? -23.307 -8.004 11.190 1.00 87.88 339 ARG A C 1
ATOM 2524 O O . ARG A 1 339 ? -24.511 -8.000 10.988 1.00 87.88 339 ARG A O 1
ATOM 2531 N N . GLN A 1 340 ? -22.708 -8.910 11.958 1.00 86.81 340 GLN A N 1
ATOM 2532 C CA . GLN A 1 340 ? -23.417 -9.946 12.711 1.00 86.81 340 GLN A CA 1
ATOM 2533 C C . GLN A 1 340 ? -23.922 -9.464 14.083 1.00 86.81 340 GLN A C 1
ATOM 2535 O O . GLN A 1 340 ? -24.487 -10.264 14.819 1.00 86.81 340 GLN A O 1
ATOM 2540 N N . GLY A 1 341 ? -23.675 -8.207 14.476 1.00 82.81 341 GLY A N 1
ATOM 2541 C CA . GLY A 1 341 ? -24.042 -7.689 15.800 1.00 82.81 341 GLY A CA 1
ATOM 2542 C C . GLY A 1 341 ? -23.209 -8.267 16.952 1.00 82.81 341 GLY A C 1
ATOM 2543 O O . GLY A 1 341 ? -23.578 -8.141 18.115 1.00 82.81 341 GLY A O 1
ATOM 2544 N N . ARG A 1 342 ? -22.069 -8.908 16.656 1.00 85.44 342 ARG A N 1
ATOM 2545 C CA . ARG A 1 342 ? -21.250 -9.649 17.636 1.00 85.44 342 ARG A CA 1
ATOM 2546 C C . ARG A 1 342 ? -20.007 -8.896 18.111 1.00 85.44 342 ARG A C 1
ATOM 2548 O O . ARG A 1 342 ? -19.193 -9.457 18.833 1.00 85.44 342 ARG A O 1
ATOM 2555 N N . ALA A 1 343 ? -19.847 -7.634 17.716 1.00 87.44 343 ALA A N 1
ATOM 2556 C CA . ALA A 1 343 ? -18.682 -6.815 18.062 1.00 87.44 343 ALA A CA 1
ATOM 2557 C C . ALA A 1 343 ? -18.756 -6.162 19.457 1.00 87.44 343 ALA A C 1
ATOM 2559 O O . ALA A 1 343 ? -17.876 -5.380 19.802 1.00 87.44 343 ALA A O 1
ATOM 2560 N N . ALA A 1 344 ? -19.796 -6.445 20.253 1.00 85.69 344 ALA A N 1
ATOM 2561 C CA . ALA A 1 344 ? -19.965 -5.914 21.613 1.00 85.69 344 ALA A CA 1
ATOM 2562 C C . ALA A 1 344 ? -19.801 -4.377 21.708 1.00 85.69 344 ALA A C 1
ATOM 2564 O O . ALA A 1 344 ? -19.164 -3.845 22.622 1.00 85.69 344 ALA A O 1
ATOM 2565 N N . GLY A 1 345 ? -20.349 -3.658 20.721 1.00 85.88 345 GLY A N 1
ATOM 2566 C CA . GLY A 1 345 ? -20.292 -2.195 20.630 1.00 85.88 345 GLY A CA 1
ATOM 2567 C C . GLY A 1 345 ? -18.943 -1.615 20.183 1.00 85.88 345 GLY A C 1
ATOM 2568 O O . GLY A 1 345 ? -18.856 -0.408 19.965 1.00 85.88 345 GLY A O 1
ATOM 2569 N N . TRP A 1 346 ? -17.906 -2.439 20.012 1.00 92.19 346 TRP A N 1
ATOM 2570 C CA . TRP A 1 346 ? -16.592 -1.988 19.567 1.00 92.19 346 TRP A CA 1
ATOM 2571 C C . TRP A 1 346 ? -16.558 -1.704 18.066 1.00 92.19 346 TRP A C 1
ATOM 2573 O O . TRP A 1 346 ? -17.076 -2.460 17.241 1.00 92.19 346 TRP A O 1
ATOM 2583 N N . ARG A 1 347 ? -15.870 -0.623 17.704 1.00 92.06 347 ARG A N 1
ATOM 2584 C CA . ARG A 1 347 ? -15.519 -0.270 16.328 1.00 92.06 347 ARG A CA 1
ATOM 2585 C C . ARG A 1 347 ? -14.015 -0.386 16.151 1.00 92.06 347 ARG A C 1
ATOM 2587 O O . ARG A 1 347 ? -13.269 0.079 17.000 1.00 92.06 347 ARG A O 1
ATOM 2594 N N . LEU A 1 348 ? -13.571 -0.969 15.044 1.00 93.06 348 LEU A N 1
ATOM 2595 C CA . LEU A 1 348 ? -12.150 -1.064 14.724 1.00 93.06 348 LEU A CA 1
ATOM 2596 C C . LEU A 1 348 ? -11.743 0.101 13.816 1.00 93.06 348 LEU A C 1
ATOM 2598 O O . LEU A 1 348 ? -12.217 0.216 12.687 1.00 93.06 348 LEU A O 1
ATOM 2602 N N . VAL A 1 349 ? -10.847 0.949 14.307 1.00 88.75 349 VAL A N 1
ATOM 2603 C CA . VAL A 1 349 ? -10.248 2.075 13.587 1.00 88.75 349 VAL A CA 1
ATOM 2604 C C . VAL A 1 349 ? -8.820 1.714 13.201 1.00 88.75 349 VAL A C 1
ATOM 2606 O O . VAL A 1 349 ? -8.069 1.204 14.023 1.00 88.75 349 VAL A O 1
ATOM 2609 N N . ARG A 1 350 ? -8.430 1.979 11.953 1.00 84.12 350 ARG A N 1
ATOM 2610 C CA . ARG A 1 350 ? -7.069 1.732 11.449 1.00 84.12 350 ARG A CA 1
ATOM 2611 C C . ARG A 1 350 ? -6.142 2.910 11.694 1.00 84.12 350 ARG A C 1
ATOM 2613 O O . ARG A 1 350 ? -6.563 4.053 11.485 1.00 84.12 350 ARG A O 1
ATOM 2620 N N . GLU A 1 351 ? -4.886 2.596 12.016 1.00 71.56 351 GLU A N 1
ATOM 2621 C CA . GLU A 1 351 ? -3.774 3.535 12.222 1.00 71.56 351 GLU A CA 1
ATOM 2622 C C . GLU A 1 351 ? -4.242 4.775 13.014 1.00 71.56 351 GLU A C 1
ATOM 2624 O O . GLU A 1 351 ? -4.318 5.889 12.473 1.00 71.56 351 GLU A O 1
ATOM 2629 N N . PRO A 1 352 ? -4.689 4.578 14.266 1.00 78.38 352 PRO A N 1
ATOM 2630 C CA . PRO A 1 352 ? -5.212 5.646 15.108 1.00 78.38 352 PRO A CA 1
ATOM 2631 C C . PRO A 1 352 ? -4.161 6.732 15.388 1.00 78.38 352 PRO A C 1
ATOM 2633 O O . PRO A 1 352 ? -3.014 6.674 14.945 1.00 78.38 352 PRO A O 1
ATOM 2636 N N . ALA A 1 353 ? -4.571 7.758 16.135 1.00 73.75 353 ALA A N 1
ATOM 2637 C CA . ALA A 1 353 ? -3.671 8.833 16.537 1.00 73.75 353 ALA A CA 1
ATOM 2638 C C . ALA A 1 353 ? -2.392 8.278 17.210 1.00 73.75 353 ALA A C 1
ATOM 2640 O O . ALA A 1 353 ? -2.499 7.354 18.022 1.00 73.75 353 ALA A O 1
ATOM 2641 N N . PRO A 1 354 ? -1.205 8.836 16.898 1.00 77.81 354 PRO A N 1
ATOM 2642 C CA . PRO A 1 354 ? 0.048 8.378 17.485 1.00 77.81 354 PRO A CA 1
ATOM 2643 C C . PRO A 1 354 ? 0.088 8.518 19.012 1.00 77.81 354 PRO A C 1
ATOM 2645 O O . PRO A 1 354 ? -0.457 9.467 19.577 1.00 77.81 354 PRO A O 1
ATOM 2648 N N . LEU A 1 355 ? 0.798 7.599 19.660 1.00 80.81 355 LEU A N 1
ATOM 2649 C CA . LEU A 1 355 ? 1.106 7.590 21.085 1.00 80.81 355 LEU A CA 1
ATOM 2650 C C . LEU A 1 355 ? 2.503 8.160 21.334 1.00 80.81 355 LEU A C 1
ATOM 2652 O O . LEU A 1 355 ? 3.459 7.799 20.647 1.00 80.81 355 LEU A O 1
ATOM 2656 N N . LEU A 1 356 ? 2.636 9.022 22.343 1.00 73.75 356 LEU A N 1
ATOM 2657 C CA . LEU A 1 356 ? 3.939 9.479 22.827 1.00 73.75 356 LEU A CA 1
ATOM 2658 C C . LEU A 1 356 ? 4.484 8.478 23.854 1.00 73.75 356 LEU A C 1
ATOM 2660 O O . LEU A 1 356 ? 3.869 8.252 24.891 1.00 73.75 356 LEU A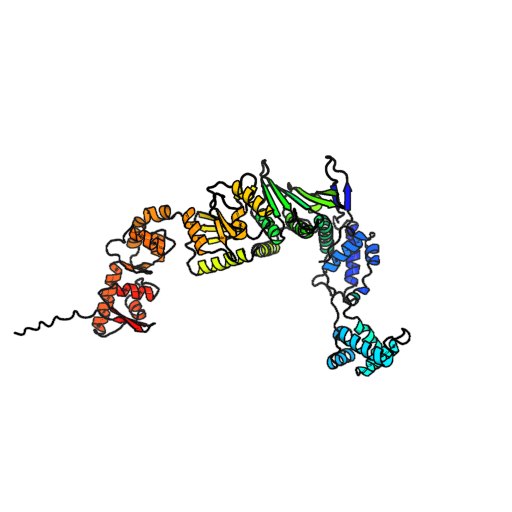 O 1
ATOM 2664 N N . ALA A 1 357 ? 5.645 7.899 23.559 1.00 74.06 357 ALA A N 1
ATOM 2665 C CA . ALA A 1 357 ? 6.394 6.974 24.405 1.00 74.06 357 ALA A CA 1
ATOM 2666 C C . ALA A 1 357 ? 7.709 7.644 24.835 1.00 74.06 357 ALA A C 1
ATOM 2668 O O . ALA A 1 357 ? 8.752 7.492 24.191 1.00 74.06 357 ALA A O 1
ATOM 2669 N N . GLY A 1 358 ? 7.648 8.484 25.870 1.00 76.06 358 GLY A N 1
ATOM 2670 C CA . GLY A 1 358 ? 8.737 9.406 26.208 1.00 76.06 358 GLY A CA 1
ATOM 2671 C C . GLY A 1 358 ? 9.003 10.390 25.062 1.00 76.06 358 GLY A C 1
ATOM 2672 O O . GLY A 1 358 ? 8.115 11.142 24.664 1.00 76.06 358 GLY A O 1
ATOM 2673 N N . ASN A 1 359 ? 10.213 10.352 24.496 1.00 74.00 359 ASN A N 1
ATOM 2674 C CA . ASN A 1 359 ? 10.575 11.139 23.310 1.00 74.00 359 ASN A CA 1
ATOM 2675 C C . ASN A 1 359 ? 10.315 10.395 21.992 1.00 74.00 359 ASN A C 1
ATOM 2677 O O . ASN A 1 359 ? 10.660 10.915 20.942 1.00 74.00 359 ASN A O 1
ATOM 2681 N N . ARG A 1 360 ? 9.749 9.186 22.003 1.00 74.19 360 ARG A N 1
ATOM 2682 C CA . ARG A 1 360 ? 9.436 8.415 20.788 1.00 74.19 360 ARG A CA 1
ATOM 2683 C C . ARG A 1 360 ? 7.955 8.508 20.454 1.00 74.19 360 ARG A C 1
ATOM 2685 O O . ARG A 1 360 ? 7.125 8.729 21.332 1.00 74.19 360 ARG A O 1
ATOM 2692 N N . VAL A 1 361 ? 7.619 8.314 19.185 1.00 76.88 361 VAL A N 1
ATOM 2693 C CA . VAL A 1 361 ? 6.234 8.226 18.719 1.00 76.88 361 VAL A CA 1
ATOM 2694 C C . VAL A 1 361 ? 5.956 6.798 18.263 1.00 76.88 361 VAL A C 1
ATOM 2696 O O . VAL A 1 361 ? 6.617 6.282 17.364 1.00 76.88 361 VAL A O 1
ATOM 2699 N N . LEU A 1 362 ? 4.963 6.162 18.878 1.00 80.06 362 LEU A N 1
ATOM 2700 C CA . LEU A 1 362 ? 4.452 4.855 18.485 1.00 80.06 362 LEU A CA 1
ATOM 2701 C C . LEU A 1 362 ? 3.129 5.042 17.739 1.00 80.06 362 LEU A C 1
ATOM 2703 O O . LEU A 1 362 ? 2.239 5.725 18.233 1.00 80.06 362 LEU A O 1
ATOM 2707 N N . ILE A 1 363 ? 2.970 4.424 16.570 1.00 78.94 363 ILE A N 1
ATOM 2708 C CA . ILE A 1 363 ? 1.692 4.403 15.844 1.00 78.94 363 ILE A CA 1
ATOM 2709 C C . ILE A 1 363 ? 1.157 2.971 15.891 1.00 78.94 363 ILE A C 1
ATOM 2711 O O . ILE A 1 363 ? 1.739 2.118 15.220 1.00 78.94 363 ILE A O 1
ATOM 2715 N N . PRO A 1 364 ? 0.103 2.703 16.684 1.00 86.12 364 PRO A N 1
ATOM 2716 C CA . PRO A 1 364 ? -0.558 1.402 16.703 1.00 86.12 364 PRO A CA 1
ATOM 2717 C C . PRO A 1 364 ? -1.203 1.071 15.355 1.00 86.12 364 PRO A C 1
ATOM 2719 O O . PRO A 1 364 ? -1.576 1.974 14.605 1.00 86.12 364 PRO A O 1
ATOM 2722 N N . ASP A 1 365 ? -1.395 -0.216 15.067 1.00 85.38 365 ASP A N 1
ATOM 2723 C CA . ASP A 1 365 ? -2.022 -0.658 13.812 1.00 85.38 365 ASP A CA 1
ATOM 2724 C C . ASP A 1 365 ? -3.532 -0.412 13.815 1.00 85.38 365 ASP A C 1
ATOM 2726 O O . ASP A 1 365 ? -4.119 -0.006 12.806 1.00 85.38 365 ASP A O 1
ATOM 2730 N N . PHE A 1 366 ? -4.169 -0.612 14.970 1.00 91.31 366 PHE A N 1
ATOM 2731 C CA . PHE A 1 366 ? -5.595 -0.390 15.151 1.00 91.31 366 PHE A CA 1
ATOM 2732 C C . PHE A 1 366 ? -5.919 0.270 16.494 1.00 91.31 366 PHE A C 1
ATOM 2734 O O . PHE A 1 366 ? -5.111 0.308 17.419 1.00 91.31 366 PHE A O 1
ATOM 2741 N N . ALA A 1 367 ? -7.145 0.767 16.610 1.00 92.75 367 ALA A N 1
ATOM 2742 C CA . ALA A 1 367 ? -7.802 1.052 17.872 1.00 92.75 367 ALA A CA 1
ATOM 2743 C C . ALA A 1 367 ? -9.209 0.453 17.875 1.00 92.75 367 ALA A C 1
ATOM 2745 O O . ALA A 1 367 ? -9.950 0.584 16.904 1.00 92.75 367 ALA A O 1
ATOM 2746 N N . LEU A 1 368 ? -9.583 -0.173 18.982 1.00 94.94 368 LEU A N 1
ATOM 2747 C CA . LEU A 1 368 ? -10.959 -0.487 19.321 1.00 94.94 368 LEU A CA 1
ATOM 2748 C C . LEU A 1 368 ? -11.569 0.733 20.011 1.00 94.94 368 LEU A C 1
ATOM 2750 O O . LEU A 1 368 ? -11.055 1.206 21.024 1.00 94.94 368 LEU A O 1
ATOM 2754 N N . GLU A 1 369 ? -12.659 1.253 19.462 1.00 92.69 369 GLU A N 1
ATOM 2755 C CA . GLU A 1 369 ? -13.374 2.411 19.992 1.00 92.69 369 GLU A CA 1
ATOM 2756 C C . GLU A 1 369 ? -14.786 2.039 20.427 1.00 92.69 369 GLU A C 1
ATOM 2758 O O . GLU A 1 369 ? -15.515 1.365 19.695 1.00 92.69 369 GLU A O 1
ATOM 2763 N N . ARG A 1 370 ? -15.180 2.508 21.613 1.00 89.75 370 ARG A N 1
ATOM 2764 C CA . ARG A 1 370 ? -16.536 2.366 22.150 1.00 89.75 370 ARG A CA 1
ATOM 2765 C C . ARG A 1 370 ? -16.879 3.585 23.002 1.00 89.75 370 ARG A C 1
ATOM 2767 O O . ARG A 1 370 ? -16.375 3.745 24.113 1.00 89.75 370 ARG A O 1
ATOM 2774 N N . GLY A 1 371 ? -17.709 4.476 22.461 1.00 84.12 371 GLY A N 1
ATOM 2775 C CA . GLY A 1 371 ? -17.992 5.770 23.090 1.00 84.12 371 GLY A CA 1
ATOM 2776 C C . GLY A 1 371 ? -16.697 6.572 23.321 1.00 84.12 371 GLY A C 1
ATOM 2777 O O . GLY A 1 371 ? -15.937 6.751 22.371 1.00 84.12 371 GLY A O 1
ATOM 2778 N N . PRO A 1 372 ? -16.403 7.037 24.550 1.00 82.25 372 PRO A N 1
ATOM 2779 C CA . PRO A 1 372 ? -15.162 7.755 24.858 1.00 82.25 372 PRO A CA 1
ATOM 2780 C C . PRO A 1 372 ? -13.940 6.834 25.016 1.00 82.25 372 PRO A C 1
ATOM 2782 O O . PRO A 1 372 ? -12.823 7.321 25.189 1.00 82.25 372 PRO A O 1
ATOM 2785 N N . ARG A 1 373 ? -14.127 5.507 25.020 1.00 86.69 373 ARG A N 1
ATOM 2786 C CA . ARG A 1 373 ? -13.045 4.544 25.236 1.00 86.69 373 ARG A CA 1
ATOM 2787 C C . ARG A 1 373 ? -12.328 4.247 23.933 1.00 86.69 373 ARG A C 1
ATOM 2789 O O . ARG A 1 373 ? -12.957 3.998 22.906 1.00 86.69 373 ARG A O 1
ATOM 2796 N N . ARG A 1 374 ? -11.002 4.208 24.023 1.00 92.12 374 ARG A N 1
ATOM 2797 C CA . ARG A 1 374 ? -10.107 3.822 22.940 1.00 92.12 374 ARG A CA 1
ATOM 2798 C C . ARG A 1 374 ? -9.059 2.864 23.491 1.00 92.12 374 ARG A C 1
ATOM 2800 O O . ARG A 1 374 ? -8.330 3.230 24.406 1.00 92.12 374 ARG A O 1
ATOM 2807 N N . VAL A 1 375 ? -8.998 1.666 22.923 1.00 94.75 375 VAL A N 1
ATOM 2808 C CA . VAL A 1 375 ? -7.994 0.644 23.229 1.00 94.75 375 VAL A CA 1
ATOM 2809 C C . VAL A 1 375 ? -7.173 0.408 21.973 1.00 94.75 375 VAL A C 1
ATOM 2811 O O . VAL A 1 375 ? -7.689 -0.057 20.964 1.00 94.75 375 VAL A O 1
ATOM 2814 N N . PHE A 1 376 ? -5.901 0.765 22.005 1.00 94.38 376 PHE A N 1
ATOM 2815 C CA . PHE A 1 376 ? -4.969 0.547 20.912 1.00 94.38 376 PHE A CA 1
ATOM 2816 C C . PHE A 1 376 ? -4.650 -0.942 20.770 1.00 94.38 376 PHE A C 1
ATOM 2818 O O . PHE A 1 376 ? -4.567 -1.672 21.754 1.00 94.38 376 PHE A O 1
ATOM 2825 N N . VAL A 1 377 ? -4.456 -1.390 19.536 1.00 94.31 377 VAL A N 1
ATOM 2826 C CA . VAL A 1 377 ? -4.055 -2.756 19.209 1.00 94.31 377 VAL A CA 1
ATOM 2827 C C . VAL A 1 377 ? -2.856 -2.674 18.277 1.00 94.31 377 VAL A C 1
ATOM 2829 O O . VAL A 1 377 ? -2.938 -2.098 17.192 1.00 94.31 377 VAL A O 1
ATOM 2832 N N . GLU A 1 378 ? -1.740 -3.248 18.707 1.00 92.19 378 GLU A N 1
ATOM 2833 C CA . GLU A 1 378 ? -0.542 -3.406 17.885 1.00 92.19 378 GLU A CA 1
ATOM 2834 C C . GLU A 1 378 ? -0.398 -4.873 17.483 1.00 92.19 378 GLU A C 1
ATOM 2836 O O . GLU A 1 378 ? -0.372 -5.753 18.343 1.00 92.19 378 GLU A O 1
ATOM 2841 N N . VAL A 1 379 ? -0.268 -5.130 16.184 1.00 89.38 379 VAL A N 1
ATOM 2842 C CA . VAL A 1 379 ? -0.039 -6.452 15.606 1.00 89.38 379 VAL A CA 1
ATOM 2843 C C . VAL A 1 379 ? 1.456 -6.628 15.341 1.00 89.38 379 VAL A C 1
ATOM 2845 O O . VAL A 1 379 ? 2.025 -6.143 14.367 1.00 89.38 379 VAL A O 1
ATOM 2848 N N . VAL A 1 380 ? 2.125 -7.381 16.207 1.00 86.19 380 VAL A N 1
ATOM 2849 C CA . VAL A 1 380 ? 3.549 -7.694 16.080 1.00 86.19 380 VAL A CA 1
ATOM 2850 C C . VAL A 1 380 ? 3.717 -9.023 15.343 1.00 86.19 380 VAL A C 1
ATOM 2852 O O . VAL A 1 380 ? 3.406 -10.084 15.878 1.00 86.19 380 VAL A O 1
ATOM 2855 N N . GLY A 1 381 ? 4.189 -8.964 14.096 1.00 77.50 381 GLY A N 1
ATOM 2856 C CA . GLY A 1 381 ? 4.441 -10.137 13.245 1.00 77.50 381 GLY A CA 1
ATOM 2857 C C . GLY A 1 381 ? 5.873 -10.675 13.270 1.00 77.50 381 GLY A C 1
ATOM 2858 O O . GLY A 1 381 ? 6.668 -10.366 14.159 1.00 77.50 381 GLY A O 1
ATOM 2859 N N . PHE A 1 382 ? 6.200 -11.474 12.249 1.00 61.94 382 PHE A N 1
ATOM 2860 C CA . PHE A 1 382 ? 7.540 -12.015 12.020 1.00 61.94 382 PHE A CA 1
ATOM 2861 C C . PHE A 1 382 ? 8.495 -10.906 11.590 1.00 61.94 382 PHE A C 1
ATOM 2863 O O . PHE A 1 382 ? 8.496 -10.464 10.443 1.00 61.94 382 PHE A O 1
ATOM 2870 N N . TRP A 1 383 ? 9.328 -10.471 12.523 1.00 67.50 383 TRP A N 1
ATOM 2871 C CA . TRP A 1 383 ? 10.346 -9.465 12.277 1.00 67.50 383 TRP A CA 1
ATOM 2872 C C . TRP A 1 383 ? 11.675 -9.883 12.899 1.00 67.50 383 TRP A C 1
ATOM 2874 O O . TRP A 1 383 ? 11.744 -10.764 13.755 1.00 67.50 383 TRP A O 1
ATOM 2884 N N . THR A 1 384 ? 12.753 -9.248 12.447 1.00 63.81 384 THR A N 1
ATOM 2885 C CA . THR A 1 384 ? 14.113 -9.541 12.921 1.00 63.81 384 THR A CA 1
ATOM 2886 C C . THR A 1 384 ? 14.255 -9.331 14.441 1.00 63.81 384 THR A C 1
ATOM 2888 O O . THR A 1 384 ? 13.581 -8.461 15.001 1.00 63.81 384 THR A O 1
ATOM 2891 N N . PRO A 1 385 ? 15.177 -10.034 15.130 1.00 69.75 385 PRO A N 1
ATOM 2892 C CA . PRO A 1 385 ? 15.429 -9.815 16.560 1.00 69.75 385 PRO A CA 1
ATOM 2893 C C . PRO A 1 385 ? 15.735 -8.350 16.909 1.00 69.75 385 PRO A C 1
ATOM 2895 O O . PRO A 1 385 ? 15.232 -7.817 17.893 1.00 69.75 385 PRO A O 1
ATOM 2898 N N . ALA A 1 386 ? 16.490 -7.658 16.049 1.00 65.19 386 ALA A N 1
ATOM 2899 C CA . ALA A 1 386 ? 16.803 -6.240 16.219 1.00 65.19 386 ALA A CA 1
ATOM 2900 C C . ALA A 1 386 ? 15.566 -5.326 16.110 1.00 65.19 386 ALA A C 1
ATOM 2902 O O . ALA A 1 386 ? 15.532 -4.263 16.730 1.00 65.19 386 ALA A O 1
ATOM 2903 N N . TYR A 1 387 ? 14.553 -5.711 15.323 1.00 70.12 387 TYR A N 1
ATOM 2904 C CA . TYR A 1 387 ? 13.276 -4.997 15.277 1.00 70.12 387 TYR A CA 1
ATOM 2905 C C . TYR A 1 387 ? 12.497 -5.177 16.580 1.00 70.12 387 TYR A C 1
ATOM 2907 O O . TYR A 1 387 ? 12.036 -4.185 17.145 1.00 70.12 387 TYR A O 1
ATOM 2915 N N . LEU A 1 388 ? 12.387 -6.416 17.069 1.00 77.31 388 LEU A N 1
ATOM 2916 C CA . LEU A 1 388 ? 11.655 -6.711 18.300 1.00 77.31 388 LEU A CA 1
ATOM 2917 C C . LEU A 1 388 ? 12.276 -5.999 19.504 1.00 77.31 388 LEU A C 1
ATOM 2919 O O . LEU A 1 388 ? 11.542 -5.418 20.293 1.00 77.31 388 LEU A O 1
ATOM 2923 N N . GLU A 1 389 ? 13.607 -5.937 19.585 1.00 78.94 389 GLU A N 1
ATOM 2924 C CA . GLU A 1 389 ? 14.323 -5.203 20.637 1.00 78.94 389 GLU A CA 1
ATOM 2925 C C . GLU A 1 389 ? 14.008 -3.696 20.618 1.00 78.94 389 GLU A C 1
ATOM 2927 O O . GLU A 1 389 ? 13.699 -3.098 21.648 1.00 78.94 389 GLU A O 1
ATOM 2932 N N . ARG A 1 390 ? 14.018 -3.055 19.441 1.00 74.25 390 ARG A N 1
ATOM 2933 C CA . ARG A 1 390 ? 13.647 -1.632 19.327 1.00 74.25 390 ARG A CA 1
ATOM 2934 C C . ARG A 1 390 ? 12.181 -1.391 19.679 1.00 74.25 390 ARG A C 1
ATOM 2936 O O . ARG A 1 390 ? 11.876 -0.420 20.371 1.00 74.25 390 ARG A O 1
ATOM 2943 N N . LYS A 1 391 ? 11.283 -2.264 19.210 1.00 79.75 391 LYS A N 1
ATOM 2944 C CA . LYS A 1 391 ? 9.851 -2.190 19.519 1.00 79.75 391 LYS A CA 1
ATOM 2945 C C . LYS A 1 391 ? 9.622 -2.346 21.021 1.00 79.75 391 LYS A C 1
ATOM 2947 O O . LYS A 1 391 ? 8.910 -1.533 21.597 1.00 79.75 391 LYS A O 1
ATOM 2952 N N . ARG A 1 392 ? 10.283 -3.318 21.658 1.00 87.00 392 ARG A N 1
ATOM 2953 C CA . ARG A 1 392 ? 10.263 -3.531 23.109 1.00 87.00 392 ARG A CA 1
ATOM 2954 C C . ARG A 1 392 ? 10.664 -2.262 23.854 1.00 87.00 392 ARG A C 1
ATOM 2956 O O . ARG A 1 392 ? 9.889 -1.794 24.675 1.00 87.00 392 ARG A O 1
ATOM 2963 N N . ARG A 1 393 ? 11.798 -1.646 23.502 1.00 82.75 393 ARG A N 1
ATOM 2964 C CA . ARG A 1 393 ? 12.240 -0.388 24.129 1.00 82.75 393 ARG A CA 1
ATOM 2965 C C . ARG A 1 393 ? 11.218 0.732 23.982 1.00 82.75 393 ARG A C 1
ATOM 2967 O O . ARG A 1 393 ? 10.987 1.461 24.938 1.00 82.75 393 ARG A O 1
ATOM 2974 N N . ALA A 1 394 ? 10.602 0.890 22.809 1.00 80.50 394 ALA A N 1
ATOM 2975 C CA . ALA A 1 394 ? 9.556 1.896 22.621 1.00 80.50 394 ALA A CA 1
ATOM 2976 C C . ALA A 1 394 ? 8.329 1.615 23.506 1.00 80.50 394 ALA A C 1
ATOM 2978 O O . ALA A 1 394 ? 7.775 2.541 24.088 1.00 80.50 394 ALA A O 1
ATOM 2979 N N . LEU A 1 395 ? 7.940 0.346 23.646 1.00 87.81 395 LEU A N 1
ATOM 2980 C CA . LEU A 1 395 ? 6.836 -0.073 24.510 1.00 87.81 395 LEU A CA 1
ATOM 2981 C C . LEU A 1 395 ? 7.161 0.126 26.000 1.00 87.81 395 LEU A C 1
ATOM 2983 O O . LEU A 1 395 ? 6.298 0.572 26.742 1.00 87.81 395 LEU A O 1
ATOM 2987 N N . GLU A 1 396 ? 8.397 -0.118 26.441 1.00 89.00 396 GLU A N 1
ATOM 2988 C CA . GLU A 1 396 ? 8.832 0.109 27.834 1.00 89.00 396 GLU A CA 1
ATOM 2989 C C . GLU A 1 396 ? 8.759 1.586 28.265 1.00 89.00 396 GLU A C 1
ATOM 2991 O O . GLU A 1 396 ? 8.650 1.870 29.454 1.00 89.00 396 GLU A O 1
ATOM 2996 N N . HIS A 1 397 ? 8.799 2.528 27.316 1.00 87.62 397 HIS A N 1
ATOM 2997 C CA . HIS A 1 397 ? 8.667 3.966 27.588 1.00 87.62 397 HIS A CA 1
ATOM 2998 C C . HIS A 1 397 ? 7.216 4.467 27.553 1.00 87.62 397 HIS A C 1
ATOM 3000 O O . HIS A 1 397 ? 6.978 5.658 27.774 1.00 87.62 397 HIS A O 1
ATOM 3006 N N . LEU A 1 398 ? 6.247 3.603 27.241 1.00 87.31 398 LEU A N 1
ATOM 3007 C CA . LEU A 1 398 ? 4.839 3.949 27.382 1.00 87.31 398 LEU A CA 1
ATOM 3008 C C . LEU A 1 398 ? 4.416 3.847 28.854 1.00 87.31 398 LEU A C 1
ATOM 3010 O O . LEU A 1 398 ? 4.845 2.923 29.548 1.00 87.31 398 LEU A O 1
ATOM 3014 N N . PRO A 1 399 ? 3.530 4.741 29.327 1.00 87.38 399 PRO A N 1
ATOM 3015 C CA . PRO A 1 399 ? 2.913 4.587 30.638 1.00 87.38 399 PRO A CA 1
ATOM 3016 C C . PRO A 1 399 ? 2.220 3.215 30.766 1.00 87.38 399 PRO A C 1
ATOM 3018 O O . PRO A 1 399 ? 1.514 2.825 29.826 1.00 87.38 399 PRO A O 1
ATOM 3021 N N . PRO A 1 400 ? 2.378 2.478 31.882 1.00 87.38 400 PRO A N 1
ATOM 3022 C CA . PRO A 1 400 ? 1.749 1.165 32.083 1.00 87.38 400 PRO A CA 1
ATOM 3023 C C . PRO A 1 400 ? 0.222 1.163 31.923 1.00 87.38 400 PRO A C 1
ATOM 3025 O O . PRO A 1 400 ? -0.360 0.172 31.499 1.00 87.38 400 PRO A O 1
ATOM 3028 N N . GLU A 1 401 ? -0.426 2.284 32.229 1.00 88.06 401 GLU A N 1
ATOM 3029 C CA . GLU A 1 401 ? -1.865 2.516 32.097 1.00 88.06 401 GLU A CA 1
ATOM 3030 C C . GLU A 1 401 ? -2.328 2.798 30.658 1.00 88.06 401 GLU A C 1
ATOM 3032 O O . GLU A 1 401 ? -3.524 2.987 30.419 1.00 88.06 401 GLU A O 1
ATOM 3037 N N . THR A 1 402 ? -1.406 2.846 29.690 1.00 91.12 402 THR A N 1
ATOM 3038 C CA . THR A 1 402 ? -1.753 3.034 28.277 1.00 91.12 402 THR A CA 1
ATOM 3039 C C . THR A 1 402 ? -2.693 1.906 27.838 1.00 91.12 402 THR A C 1
ATOM 3041 O O . THR A 1 402 ? -2.325 0.736 27.964 1.00 91.12 402 THR A O 1
ATOM 3044 N N . PRO A 1 403 ? -3.885 2.214 27.289 1.00 93.00 403 PRO A N 1
ATOM 3045 C CA . PRO A 1 403 ? -4.853 1.198 26.901 1.00 93.00 403 PRO A CA 1
ATOM 3046 C C . PRO A 1 403 ? -4.405 0.523 25.604 1.00 93.00 403 PRO A C 1
ATOM 3048 O O . PRO A 1 403 ? -4.855 0.892 24.524 1.00 93.00 403 PRO A O 1
ATOM 3051 N N . LEU A 1 404 ? -3.467 -0.418 25.700 1.00 94.69 404 LEU A N 1
ATOM 3052 C CA . LEU A 1 404 ? -2.800 -1.072 24.578 1.00 94.69 404 LEU A CA 1
ATOM 3053 C C . LEU A 1 404 ? -2.843 -2.592 24.740 1.00 94.69 404 LEU A C 1
ATOM 3055 O O . LEU A 1 404 ? -2.448 -3.125 25.772 1.00 94.69 404 LEU A O 1
ATOM 3059 N N . VAL A 1 405 ? -3.263 -3.283 23.683 1.00 96.31 405 VAL A N 1
ATOM 3060 C CA . VAL A 1 405 ? -3.168 -4.737 23.533 1.00 96.31 405 VAL A CA 1
ATOM 3061 C C . VAL A 1 405 ? -2.121 -5.058 22.475 1.00 96.31 405 VAL A C 1
ATOM 3063 O O . VAL A 1 405 ? -2.125 -4.480 21.387 1.00 96.31 405 VAL A O 1
ATOM 3066 N N . LEU A 1 406 ? -1.238 -6.005 22.774 1.00 95.25 406 LEU A N 1
ATOM 3067 C CA . LEU A 1 406 ? -0.229 -6.481 21.834 1.00 95.25 406 LEU A CA 1
ATOM 3068 C C . LEU A 1 406 ? -0.673 -7.835 21.275 1.00 95.25 406 LEU A C 1
ATOM 3070 O O . LEU A 1 406 ? -0.601 -8.848 21.967 1.00 95.25 406 LEU A O 1
ATOM 3074 N N . ALA A 1 407 ? -1.118 -7.872 20.021 1.00 95.19 407 ALA A N 1
ATOM 3075 C CA . ALA A 1 407 ? -1.340 -9.117 19.296 1.00 95.19 407 ALA A CA 1
ATOM 3076 C C . ALA A 1 407 ? -0.001 -9.582 18.713 1.00 95.19 407 ALA A C 1
ATOM 3078 O O . ALA A 1 407 ? 0.517 -8.954 17.795 1.00 95.19 407 ALA A O 1
ATOM 3079 N N . VAL A 1 408 ? 0.596 -10.646 19.250 1.00 92.94 408 VAL A N 1
ATOM 3080 C CA . VAL A 1 408 ? 1.994 -11.022 18.971 1.00 92.94 408 VAL A CA 1
ATOM 3081 C C . VAL A 1 408 ? 2.068 -12.403 18.328 1.00 92.94 408 VAL A C 1
ATOM 3083 O O . VAL A 1 408 ? 1.488 -13.354 18.842 1.00 92.94 408 VAL A O 1
ATOM 3086 N N . ALA A 1 409 ? 2.804 -12.535 17.223 1.00 90.88 409 ALA A N 1
ATOM 3087 C CA . ALA A 1 409 ? 3.075 -13.837 16.621 1.00 90.88 409 ALA A CA 1
ATOM 3088 C C . ALA A 1 409 ? 3.764 -14.752 17.648 1.00 90.88 409 ALA A C 1
ATOM 3090 O O . ALA A 1 409 ? 4.664 -14.294 18.353 1.00 90.88 409 ALA A O 1
ATOM 3091 N N . GLU A 1 410 ? 3.397 -16.033 17.729 1.00 90.25 410 GLU A N 1
ATOM 3092 C CA . GLU A 1 410 ? 3.921 -16.972 18.743 1.00 90.25 410 GLU A CA 1
ATOM 3093 C C . GLU A 1 410 ? 5.459 -16.955 18.848 1.00 90.25 410 GLU A C 1
ATOM 3095 O O . GLU A 1 410 ? 6.017 -16.967 19.944 1.00 90.25 410 GLU A O 1
ATOM 3100 N N . THR A 1 411 ? 6.160 -16.818 17.720 1.00 84.38 411 THR A N 1
ATOM 3101 C CA . THR A 1 411 ? 7.630 -16.746 17.666 1.00 84.38 411 THR A CA 1
ATOM 3102 C C . THR A 1 411 ? 8.228 -15.475 18.276 1.00 84.38 411 THR A C 1
ATOM 3104 O O . THR A 1 411 ? 9.403 -15.462 18.631 1.00 84.38 411 THR A O 1
ATOM 3107 N N . ALA A 1 412 ? 7.455 -14.392 18.367 1.00 85.88 412 ALA A N 1
ATOM 3108 C CA . ALA A 1 412 ? 7.882 -13.095 18.893 1.00 85.88 412 ALA A CA 1
ATOM 3109 C C . ALA A 1 412 ? 7.480 -12.876 20.363 1.00 85.88 412 ALA A C 1
ATOM 3111 O O . ALA A 1 412 ? 7.970 -11.936 20.991 1.00 85.88 412 ALA A O 1
ATOM 3112 N N . VAL A 1 413 ? 6.641 -13.751 20.935 1.00 89.50 413 VAL A N 1
ATOM 3113 C CA . VAL A 1 413 ? 6.191 -13.666 22.336 1.00 89.50 413 VAL A CA 1
ATOM 3114 C C . VAL A 1 413 ? 7.360 -13.576 23.327 1.00 89.50 413 VAL A C 1
ATOM 3116 O O . VAL A 1 413 ? 7.322 -12.681 24.173 1.00 89.50 413 VAL A O 1
ATOM 3119 N N . PRO A 1 414 ? 8.436 -14.389 23.227 1.00 89.50 414 PRO A N 1
ATOM 3120 C CA . PRO A 1 414 ? 9.542 -14.310 24.185 1.00 89.50 414 PRO A CA 1
ATOM 3121 C C . PRO A 1 414 ? 10.231 -12.940 24.216 1.00 89.50 414 PRO A C 1
ATOM 3123 O O . PRO A 1 414 ? 10.668 -12.498 25.274 1.00 89.50 414 PRO A O 1
ATOM 3126 N N . ALA A 1 415 ? 10.301 -12.241 23.078 1.00 85.44 415 ALA A N 1
ATOM 3127 C CA . ALA A 1 415 ? 10.957 -10.937 22.992 1.00 85.44 415 ALA A CA 1
ATOM 3128 C C . ALA A 1 415 ? 10.155 -9.821 23.684 1.00 85.44 415 ALA A C 1
ATOM 3130 O O . ALA A 1 415 ? 10.736 -8.856 24.182 1.00 85.44 415 ALA A O 1
ATOM 3131 N N . LEU A 1 416 ? 8.827 -9.955 23.736 1.00 88.69 416 LEU A N 1
ATOM 3132 C CA . LEU A 1 416 ? 7.909 -8.966 24.314 1.00 88.69 416 LEU A CA 1
ATOM 3133 C C . LEU A 1 416 ? 7.351 -9.377 25.683 1.00 88.69 416 LEU A C 1
ATOM 3135 O O . LEU A 1 416 ? 6.567 -8.639 26.278 1.00 88.69 416 LEU A O 1
ATOM 3139 N N . ALA A 1 417 ? 7.772 -10.527 26.208 1.00 88.06 417 ALA A N 1
ATOM 3140 C CA . ALA A 1 417 ? 7.410 -10.971 27.544 1.00 88.06 417 ALA A CA 1
ATOM 3141 C C . ALA A 1 417 ? 7.888 -9.973 28.619 1.00 88.06 417 ALA A C 1
ATOM 3143 O O . ALA A 1 417 ? 8.989 -9.414 28.535 1.00 88.06 417 ALA A O 1
ATOM 3144 N N . GLY A 1 418 ? 7.053 -9.779 29.646 1.00 88.38 418 GLY A N 1
ATOM 3145 C CA . GLY A 1 418 ? 7.329 -8.910 30.796 1.00 88.38 418 GLY A CA 1
ATOM 3146 C C . GLY A 1 418 ? 6.916 -7.443 30.632 1.00 88.38 418 GLY A C 1
ATOM 3147 O O . GLY A 1 418 ? 7.077 -6.673 31.574 1.00 88.38 418 GLY A O 1
ATOM 3148 N N . LEU A 1 419 ? 6.374 -7.047 29.476 1.00 91.69 419 LEU A N 1
ATOM 3149 C CA . LEU A 1 419 ? 5.761 -5.727 29.306 1.00 91.69 419 LEU A CA 1
ATOM 3150 C C . LEU A 1 419 ? 4.460 -5.613 30.127 1.00 91.69 419 LEU A C 1
ATOM 3152 O O . LEU A 1 419 ? 3.760 -6.615 30.283 1.00 91.69 419 LEU A O 1
ATOM 3156 N N . PRO A 1 420 ? 4.081 -4.409 30.602 1.00 91.31 420 PRO A N 1
ATOM 3157 C CA . PRO A 1 420 ? 2.861 -4.200 31.391 1.00 91.31 420 PRO A CA 1
ATOM 3158 C C . PRO A 1 420 ? 1.566 -4.264 30.558 1.00 91.31 420 PRO A C 1
ATOM 3160 O O . PRO A 1 420 ? 0.488 -3.980 31.071 1.00 91.31 420 PRO A O 1
ATOM 3163 N N . PHE A 1 421 ? 1.660 -4.627 29.275 1.00 94.19 421 PHE A N 1
ATOM 3164 C CA . PHE A 1 421 ? 0.536 -4.668 28.345 1.00 94.19 421 PHE A CA 1
ATOM 3165 C C . PHE A 1 421 ? 0.047 -6.105 28.142 1.00 94.19 421 PHE A C 1
ATOM 3167 O O . PHE A 1 421 ? 0.871 -7.013 27.992 1.00 94.19 421 PHE A O 1
ATOM 3174 N N . PRO A 1 422 ? -1.274 -6.330 28.068 1.00 94.56 422 PRO A N 1
ATOM 3175 C CA . PRO A 1 422 ? -1.825 -7.636 27.738 1.00 94.56 422 PRO A CA 1
ATOM 3176 C C . PRO A 1 422 ? -1.303 -8.170 26.393 1.00 94.56 422 PRO A C 1
ATOM 3178 O O . PRO A 1 422 ? -1.412 -7.508 25.355 1.00 94.56 422 PRO A O 1
ATOM 3181 N N . LEU A 1 423 ? -0.750 -9.386 26.419 1.00 94.50 423 LEU A N 1
ATOM 3182 C CA . LEU A 1 423 ? -0.251 -10.099 25.243 1.00 94.50 423 LEU A CA 1
ATOM 3183 C C . LEU A 1 423 ? -1.317 -11.068 24.720 1.00 94.50 423 LEU A C 1
ATOM 3185 O O . LEU A 1 423 ? -1.820 -11.903 25.470 1.00 94.50 423 LEU A O 1
ATOM 3189 N N . LEU A 1 424 ? -1.600 -11.005 23.421 1.00 96.25 424 LEU A N 1
ATOM 3190 C CA . LEU A 1 424 ? -2.467 -11.935 22.707 1.00 96.25 424 LEU A CA 1
ATOM 3191 C C . LEU A 1 424 ? -1.659 -12.700 21.644 1.00 96.25 424 LEU A C 1
ATOM 3193 O O . LEU A 1 424 ? -1.436 -12.170 20.553 1.00 96.25 424 LEU A O 1
ATOM 3197 N N . PRO A 1 425 ? -1.211 -13.934 21.933 1.00 94.75 425 PRO A N 1
ATOM 3198 C CA . PRO A 1 425 ? -0.505 -14.758 20.960 1.00 94.75 425 PRO A CA 1
ATOM 3199 C C . PRO A 1 425 ? -1.371 -15.099 19.739 1.00 94.75 425 PRO A C 1
ATOM 3201 O O . PRO A 1 425 ? -2.566 -15.373 19.876 1.00 94.75 425 PRO A O 1
ATOM 3204 N N . TYR A 1 426 ? -0.771 -15.130 18.549 1.00 94.31 426 TYR A N 1
ATOM 3205 C CA . TYR A 1 426 ? -1.406 -15.653 17.337 1.00 94.31 426 TYR A CA 1
ATOM 3206 C C . TYR A 1 426 ? -0.420 -16.423 16.450 1.00 94.31 426 TYR A C 1
ATOM 3208 O O . TYR A 1 426 ? 0.786 -16.180 16.481 1.00 94.31 426 TYR A O 1
ATOM 3216 N N . ARG A 1 427 ? -0.948 -17.332 15.623 1.00 89.38 427 ARG A N 1
ATOM 3217 C CA . ARG A 1 427 ? -0.168 -18.094 14.639 1.00 89.38 427 ARG A CA 1
ATOM 3218 C C . ARG A 1 427 ? -0.312 -17.510 13.234 1.00 89.38 427 ARG A C 1
ATOM 3220 O O . ARG A 1 427 ? 0.591 -16.833 12.759 1.00 89.38 427 ARG A O 1
ATOM 3227 N N . ASP A 1 428 ? -1.481 -17.697 12.623 1.00 87.12 428 ASP A N 1
ATOM 3228 C CA . ASP A 1 428 ? -1.761 -17.233 11.253 1.00 87.12 428 ASP A CA 1
ATOM 3229 C C . ASP A 1 428 ? -2.694 -16.013 11.217 1.00 87.12 428 ASP A C 1
ATOM 3231 O O . ASP A 1 428 ? -2.685 -15.235 10.265 1.00 87.12 428 ASP A O 1
ATOM 3235 N N . ALA A 1 429 ? -3.514 -15.836 12.257 1.00 92.94 429 ALA A N 1
ATOM 3236 C CA . ALA A 1 429 ? -4.556 -14.821 12.308 1.00 92.94 429 ALA A CA 1
ATOM 3237 C C . ALA A 1 429 ? -4.828 -14.383 13.752 1.00 92.94 429 ALA A C 1
ATOM 3239 O O . ALA A 1 429 ? -4.941 -15.222 14.646 1.00 92.94 429 ALA A O 1
ATOM 3240 N N . VAL A 1 430 ? -5.000 -13.076 13.980 1.00 94.75 430 VAL A N 1
ATOM 3241 C CA . VAL A 1 430 ? -5.341 -12.544 15.311 1.00 94.75 430 VAL A CA 1
ATOM 3242 C C . VAL A 1 430 ? -6.735 -13.044 15.727 1.00 94.75 430 VAL A C 1
ATOM 3244 O O . VAL A 1 430 ? -7.702 -12.834 14.979 1.00 94.75 430 VAL A O 1
ATOM 3247 N N . PRO A 1 431 ? -6.888 -13.716 16.879 1.00 95.25 431 PRO A N 1
ATOM 3248 C CA . PRO A 1 431 ? -8.171 -14.275 17.283 1.00 95.25 431 PRO A CA 1
ATOM 3249 C C . PRO A 1 431 ? -9.094 -13.169 17.829 1.00 95.25 431 PRO A C 1
ATOM 3251 O O . PRO A 1 431 ? -8.791 -12.510 18.819 1.00 95.25 431 PRO A O 1
ATOM 3254 N N . LEU A 1 432 ? -10.239 -12.961 17.168 1.00 94.25 432 LEU A N 1
ATOM 3255 C CA . LEU A 1 432 ? -11.131 -11.823 17.433 1.00 94.25 432 LEU A CA 1
ATOM 3256 C C . LEU A 1 432 ? -11.831 -11.881 18.789 1.00 94.25 432 LEU A C 1
ATOM 3258 O O . LEU A 1 432 ? -11.863 -10.878 19.490 1.00 94.25 432 LEU A O 1
ATOM 3262 N N . GLN A 1 433 ? -12.405 -13.031 19.145 1.00 91.94 433 GLN A N 1
ATOM 3263 C CA . GLN A 1 433 ? -13.130 -13.156 20.409 1.00 91.94 433 GLN A CA 1
ATOM 3264 C C . GLN A 1 433 ? -12.182 -12.963 21.607 1.00 91.94 433 GLN A C 1
ATOM 3266 O O . GLN A 1 433 ? -12.457 -12.073 22.404 1.00 91.94 433 GLN A O 1
ATOM 3271 N N . PRO A 1 434 ? -11.009 -13.632 21.671 1.00 95.31 434 PRO A N 1
ATOM 3272 C CA . PRO A 1 434 ? -10.015 -13.348 22.706 1.00 95.31 434 PRO A CA 1
ATOM 3273 C C . PRO A 1 434 ? -9.534 -11.894 22.742 1.00 95.31 434 PRO A C 1
ATOM 3275 O O . PRO A 1 434 ? -9.302 -11.366 23.823 1.00 95.31 434 PRO A O 1
ATOM 3278 N N . LEU A 1 435 ? -9.399 -11.225 21.587 1.00 95.44 435 LEU A N 1
ATOM 3279 C CA . LEU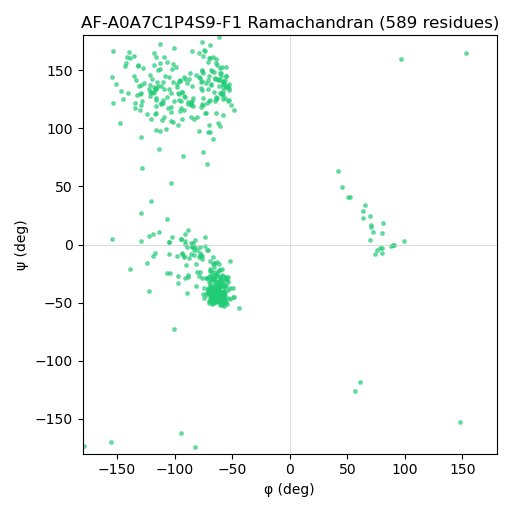 A 1 435 ? -9.046 -9.802 21.542 1.00 95.44 435 LEU A CA 1
ATOM 3280 C C . LEU A 1 435 ? -10.107 -8.932 22.229 1.00 95.44 435 LEU A C 1
ATOM 3282 O O . LEU A 1 435 ? -9.759 -8.050 23.011 1.00 95.44 435 LEU A O 1
ATOM 3286 N N . LEU A 1 436 ? -11.388 -9.178 21.944 1.00 93.44 436 LEU A N 1
ATOM 3287 C CA . LEU A 1 436 ? -12.496 -8.448 22.563 1.00 93.44 436 LEU A CA 1
ATOM 3288 C C . LEU A 1 436 ? -12.631 -8.768 24.053 1.00 93.44 436 LEU A C 1
ATOM 3290 O O . LEU A 1 436 ? -12.818 -7.851 24.847 1.00 93.44 436 LEU A O 1
ATOM 3294 N N . ASP A 1 437 ? -12.490 -10.038 24.434 1.00 91.50 437 ASP A N 1
ATOM 3295 C CA . ASP A 1 437 ? -12.554 -10.472 25.833 1.00 91.50 437 ASP A CA 1
ATOM 3296 C C . ASP A 1 437 ? -11.442 -9.814 26.658 1.00 91.50 437 ASP A C 1
ATOM 3298 O O . ASP A 1 437 ? -11.677 -9.332 27.763 1.00 91.50 437 ASP A O 1
ATOM 3302 N N . LEU A 1 438 ? -10.235 -9.736 26.095 1.00 93.88 438 LEU A N 1
ATOM 3303 C CA . LEU A 1 438 ? -9.080 -9.116 26.732 1.00 93.88 438 LEU A CA 1
ATOM 3304 C C . LEU A 1 438 ? -9.223 -7.586 26.805 1.00 93.88 438 LEU A C 1
ATOM 3306 O O . LEU A 1 438 ? -8.903 -6.990 27.835 1.00 93.88 438 LEU A O 1
ATOM 3310 N N . ALA A 1 439 ? -9.769 -6.952 25.761 1.00 92.56 439 ALA A N 1
ATOM 3311 C CA . ALA A 1 439 ? -10.105 -5.531 25.796 1.00 92.56 439 ALA A CA 1
ATOM 3312 C C . ALA A 1 439 ? -11.159 -5.220 26.874 1.00 92.56 439 ALA A C 1
ATOM 3314 O O . ALA A 1 439 ? -11.007 -4.245 27.608 1.00 92.56 439 ALA A O 1
ATOM 3315 N N . GLU A 1 440 ? -12.190 -6.058 27.019 1.00 89.12 440 GLU A N 1
ATOM 3316 C CA . GLU A 1 440 ? -13.216 -5.889 28.054 1.00 89.12 440 GLU A CA 1
ATOM 3317 C C . GLU A 1 440 ? -12.660 -6.146 29.461 1.00 89.12 440 GLU A C 1
ATOM 3319 O O . GLU A 1 440 ? -12.934 -5.374 30.375 1.00 89.12 440 GLU A O 1
ATOM 3324 N N . ALA A 1 441 ? -11.847 -7.189 29.645 1.00 89.81 441 ALA A N 1
ATOM 3325 C CA . ALA A 1 441 ? -11.301 -7.551 30.951 1.00 89.81 441 ALA A CA 1
ATOM 3326 C C . ALA A 1 441 ? -10.359 -6.481 31.526 1.00 89.81 441 ALA A C 1
ATOM 3328 O O . ALA A 1 441 ? -10.383 -6.230 32.730 1.00 89.81 441 ALA A O 1
ATOM 3329 N N . HIS A 1 442 ? -9.538 -5.852 30.680 1.00 89.19 442 HIS A N 1
ATOM 3330 C CA . HIS A 1 442 ? -8.530 -4.880 31.119 1.00 89.19 442 HIS A CA 1
ATOM 3331 C C . HIS A 1 442 ? -8.981 -3.423 31.008 1.00 89.19 442 HIS A C 1
ATOM 3333 O O . HIS A 1 442 ? -8.562 -2.590 31.810 1.00 89.19 442 HIS A O 1
ATOM 3339 N N . PHE A 1 443 ? -9.808 -3.101 30.012 1.00 89.88 443 PHE A N 1
ATOM 3340 C CA . PHE A 1 443 ? -10.153 -1.719 29.666 1.00 89.88 443 PHE A CA 1
ATOM 3341 C C . PHE A 1 443 ? -11.663 -1.481 29.561 1.00 89.88 443 PHE A C 1
ATOM 3343 O O . PHE A 1 443 ? -12.094 -0.374 29.222 1.00 89.88 443 PHE A O 1
ATOM 3350 N N . GLY A 1 444 ? -12.469 -2.505 29.849 1.00 85.06 444 GLY A N 1
ATOM 3351 C CA . GLY A 1 444 ? -13.910 -2.385 29.958 1.00 85.06 444 GLY A CA 1
ATOM 3352 C C . GLY A 1 444 ? -14.321 -1.530 31.152 1.00 85.06 444 GLY A C 1
ATOM 3353 O O . GLY A 1 444 ? -13.576 -1.277 32.097 1.00 85.06 444 GLY A O 1
ATOM 3354 N N . ASP A 1 445 ? -15.556 -1.064 31.100 1.00 86.69 445 ASP A N 1
ATOM 3355 C CA . ASP A 1 445 ? -16.154 -0.169 32.082 1.00 86.69 445 ASP A CA 1
ATOM 3356 C C . ASP A 1 445 ? -17.507 -0.695 32.561 1.00 86.69 445 ASP A C 1
ATOM 3358 O O . ASP A 1 445 ? -18.353 0.083 32.998 1.00 86.69 445 ASP A O 1
ATOM 3362 N N . PHE A 1 446 ? -17.695 -2.020 32.506 1.00 88.88 446 PHE A N 1
ATOM 3363 C CA . PHE A 1 446 ? -18.936 -2.708 32.863 1.00 88.88 446 PHE A CA 1
ATOM 3364 C C . PHE A 1 446 ? -19.540 -2.172 34.167 1.00 88.88 446 PHE A C 1
ATOM 3366 O O . PHE A 1 446 ? -20.652 -1.662 34.152 1.00 88.88 446 PHE A O 1
ATOM 3373 N N . ALA A 1 447 ? -18.776 -2.150 35.264 1.00 87.81 447 ALA A N 1
ATOM 3374 C CA . ALA A 1 447 ? -19.265 -1.664 36.558 1.00 87.81 447 ALA A CA 1
ATOM 3375 C C . ALA A 1 447 ? -19.704 -0.185 36.546 1.00 87.81 447 ALA A C 1
ATOM 3377 O O . ALA A 1 447 ? -20.625 0.197 37.265 1.00 87.81 447 ALA A O 1
ATOM 3378 N N . ALA A 1 448 ? -19.050 0.662 35.745 1.00 88.12 448 ALA A N 1
ATOM 3379 C CA . ALA A 1 448 ? -19.442 2.061 35.599 1.00 88.12 448 ALA A CA 1
ATOM 3380 C C . ALA A 1 448 ? -20.705 2.196 34.737 1.00 88.12 448 ALA A C 1
ATOM 3382 O O . ALA A 1 448 ? -21.609 2.944 35.108 1.00 88.12 448 ALA A O 1
ATOM 3383 N N . ARG A 1 449 ? -20.793 1.443 33.631 1.00 89.62 449 ARG A N 1
ATOM 3384 C CA . ARG A 1 449 ? -21.965 1.410 32.744 1.00 89.62 449 ARG A CA 1
ATOM 3385 C C . ARG A 1 449 ? -23.205 0.907 33.473 1.00 89.62 449 ARG A C 1
ATOM 3387 O O . ARG A 1 449 ? -24.275 1.494 33.334 1.00 89.62 449 ARG A O 1
ATOM 3394 N N . THR A 1 450 ? -23.070 -0.137 34.285 1.00 91.69 450 THR A N 1
ATOM 3395 C CA . THR A 1 450 ? -24.207 -0.824 34.911 1.00 91.69 450 THR A CA 1
ATOM 3396 C C . THR A 1 450 ? -24.594 -0.267 36.281 1.00 91.69 450 THR A C 1
ATOM 3398 O O . THR A 1 450 ? -25.548 -0.763 36.871 1.00 91.69 450 THR A O 1
ATOM 3401 N N . ARG A 1 451 ? -23.903 0.763 36.795 1.00 90.25 451 ARG A N 1
ATOM 3402 C CA . ARG A 1 451 ? -24.117 1.306 38.152 1.00 90.25 451 ARG A CA 1
ATOM 3403 C C . ARG A 1 451 ? -25.582 1.642 38.455 1.00 90.25 451 ARG A C 1
ATOM 3405 O O . ARG A 1 451 ? -26.094 1.239 39.491 1.00 90.25 451 ARG A O 1
ATOM 3412 N N . ASP A 1 452 ? -26.249 2.328 37.529 1.00 92.06 452 ASP A N 1
ATOM 3413 C CA . ASP A 1 452 ? -27.647 2.764 37.678 1.00 92.06 452 ASP A CA 1
ATOM 3414 C C . ASP A 1 452 ? -28.609 1.935 36.808 1.00 92.06 452 ASP A C 1
ATOM 3416 O O . ASP A 1 452 ? -29.710 2.380 36.473 1.00 92.06 452 ASP A O 1
ATOM 3420 N N . ALA A 1 453 ? -28.194 0.723 36.415 1.00 92.62 453 ALA A N 1
ATOM 3421 C CA . ALA A 1 453 ? -28.943 -0.123 35.489 1.00 92.62 453 ALA A CA 1
ATOM 3422 C C . ALA A 1 453 ? -30.366 -0.413 35.985 1.00 92.62 453 ALA A C 1
ATOM 3424 O O . ALA A 1 453 ? -31.302 -0.330 35.198 1.00 92.62 453 ALA A O 1
ATOM 3425 N N . GLY A 1 454 ? -30.557 -0.664 37.285 1.00 90.75 454 GLY A N 1
ATOM 3426 C CA . GLY A 1 454 ? -31.889 -0.896 37.854 1.00 90.75 454 GLY A CA 1
ATOM 3427 C C . GLY A 1 454 ? -32.835 0.309 37.731 1.00 90.75 454 GLY A C 1
ATOM 3428 O O . GLY A 1 454 ? -34.007 0.144 37.398 1.00 90.75 454 GLY A O 1
ATOM 3429 N N . GLN A 1 455 ? -32.333 1.534 37.935 1.00 91.81 455 GLN A N 1
ATOM 3430 C CA . GLN A 1 455 ? -33.146 2.751 37.806 1.00 91.81 455 GLN A CA 1
ATOM 3431 C C . GLN A 1 455 ? -33.548 2.998 36.352 1.00 91.81 455 GLN A C 1
ATOM 3433 O O . GLN A 1 455 ? -34.713 3.295 36.073 1.00 91.81 455 GLN A O 1
ATOM 3438 N N . ARG A 1 456 ? -32.598 2.832 35.424 1.00 94.19 456 ARG A N 1
ATOM 3439 C CA . ARG A 1 456 ? -32.852 2.971 33.986 1.00 94.19 456 ARG A CA 1
ATOM 3440 C C . ARG A 1 456 ? -33.767 1.874 33.457 1.00 94.19 456 ARG A C 1
ATOM 3442 O O . ARG A 1 456 ? -34.660 2.178 32.677 1.00 94.19 456 ARG A O 1
ATOM 3449 N N . LEU A 1 457 ? -33.617 0.638 33.933 1.00 94.12 457 LEU A N 1
ATOM 3450 C CA . LEU A 1 457 ? -34.526 -0.461 33.615 1.00 94.12 457 LEU A CA 1
ATOM 3451 C C . LEU A 1 457 ? -35.962 -0.128 34.030 1.00 94.12 457 LEU A C 1
ATOM 3453 O O . LEU A 1 457 ? -36.886 -0.275 33.234 1.00 94.12 457 LEU A O 1
ATOM 3457 N N . ALA A 1 458 ? -36.153 0.360 35.259 1.00 91.12 458 ALA A N 1
ATOM 3458 C CA . ALA A 1 458 ? -37.470 0.745 35.749 1.00 91.12 458 ALA A CA 1
ATOM 3459 C C . ALA A 1 458 ? -38.070 1.917 34.952 1.00 91.12 458 ALA A C 1
ATOM 3461 O O . ALA A 1 458 ? -39.276 1.935 34.714 1.00 91.12 458 ALA A O 1
ATOM 3462 N N . ALA A 1 459 ? -37.250 2.887 34.531 1.00 92.38 459 ALA A N 1
ATOM 3463 C CA . ALA A 1 459 ? -37.684 3.974 33.653 1.00 92.38 459 ALA A CA 1
ATOM 3464 C C . ALA A 1 459 ? -38.104 3.458 32.269 1.00 92.38 459 ALA A C 1
ATOM 3466 O O . ALA A 1 459 ? -39.230 3.716 31.857 1.00 92.38 459 ALA A O 1
ATOM 3467 N N . ALA A 1 460 ? -37.271 2.635 31.627 1.00 92.75 460 ALA A N 1
ATOM 3468 C CA . ALA A 1 460 ? -37.567 2.033 30.329 1.00 92.75 460 ALA A CA 1
ATOM 3469 C C . ALA A 1 460 ? -38.860 1.200 30.359 1.00 92.75 460 ALA A C 1
ATOM 3471 O O . ALA A 1 460 ? -39.685 1.295 29.455 1.00 92.75 460 ALA A O 1
ATOM 3472 N N . CYS A 1 461 ? -39.089 0.440 31.434 1.00 91.06 461 CYS A N 1
ATOM 3473 C CA . CYS A 1 461 ? -40.336 -0.303 31.621 1.00 91.06 461 CYS A CA 1
ATOM 3474 C C . CYS A 1 461 ? -41.559 0.622 31.767 1.00 91.06 461 CYS A C 1
ATOM 3476 O O . CYS A 1 461 ? -42.627 0.302 31.258 1.00 91.06 461 CYS A O 1
ATOM 3478 N N . ARG A 1 462 ? -41.437 1.779 32.437 1.00 88.94 462 ARG A N 1
ATOM 3479 C CA . ARG A 1 462 ? -42.540 2.758 32.535 1.00 88.94 462 ARG A CA 1
ATOM 3480 C C . ARG A 1 462 ? -42.834 3.448 31.204 1.00 88.94 462 ARG A C 1
ATOM 3482 O O . ARG A 1 462 ? -43.990 3.733 30.914 1.00 88.94 462 ARG A O 1
ATOM 3489 N N . GLU A 1 463 ? -41.797 3.732 30.424 1.00 89.69 463 GLU A N 1
ATOM 3490 C CA . GLU A 1 463 ? -41.898 4.421 29.133 1.00 89.69 463 GLU A CA 1
ATOM 3491 C C . GLU A 1 463 ? -42.379 3.496 28.006 1.00 89.69 463 GLU A C 1
ATOM 3493 O O . GLU A 1 463 ? -42.986 3.959 27.040 1.00 89.69 463 GLU A O 1
ATOM 3498 N N . ALA A 1 464 ? -42.186 2.183 28.149 1.00 88.25 464 ALA A N 1
ATOM 3499 C CA . ALA A 1 464 ? -42.705 1.162 27.247 1.00 88.25 464 ALA A CA 1
ATOM 3500 C C . ALA A 1 464 ? -44.233 0.995 27.393 1.00 88.25 464 ALA A C 1
ATOM 3502 O O . ALA A 1 464 ? -44.725 -0.032 27.861 1.00 88.25 464 ALA A O 1
ATOM 3503 N N . ALA A 1 465 ? -44.998 2.001 26.954 1.00 70.62 465 ALA A N 1
ATOM 3504 C CA . ALA A 1 465 ? -46.460 2.065 27.068 1.00 70.62 465 ALA A CA 1
ATOM 3505 C C . ALA A 1 465 ? -47.193 0.848 26.463 1.00 70.62 465 ALA A C 1
ATOM 3507 O O . ALA A 1 465 ? -48.267 0.478 26.930 1.00 70.62 465 ALA A O 1
ATOM 3508 N N . GLY A 1 466 ? -46.598 0.194 25.457 1.00 80.00 466 GLY A N 1
ATOM 3509 C CA . GLY A 1 466 ? -47.117 -1.032 24.838 1.00 80.00 466 GLY A CA 1
ATOM 3510 C C . GLY A 1 466 ? -46.789 -2.331 25.586 1.00 80.00 466 GLY A C 1
ATOM 3511 O O . GLY A 1 466 ? -47.199 -3.396 25.140 1.00 80.00 466 GLY A O 1
ATOM 3512 N N . GLY A 1 467 ? -46.043 -2.276 26.695 1.00 89.56 467 GLY A N 1
ATOM 3513 C CA . GLY A 1 467 ? -45.682 -3.447 27.500 1.00 89.56 467 GLY A CA 1
ATOM 3514 C C . GLY A 1 467 ? -44.666 -4.396 26.850 1.00 89.56 467 GLY A C 1
ATOM 3515 O O . GLY A 1 467 ? -44.541 -5.531 27.301 1.00 89.56 467 GLY A O 1
ATOM 3516 N N . TRP A 1 468 ? -43.937 -3.961 25.819 1.00 92.50 468 TRP A N 1
ATOM 3517 C CA . TRP A 1 468 ? -42.825 -4.705 25.217 1.00 92.50 468 TRP A CA 1
ATOM 3518 C C . TRP A 1 468 ? -41.537 -3.891 25.288 1.00 92.50 468 TRP A C 1
ATOM 3520 O O . TRP A 1 468 ? -41.517 -2.728 24.885 1.00 92.50 468 TRP A O 1
ATOM 3530 N N . LEU A 1 469 ? -40.458 -4.517 25.755 1.00 93.12 469 LEU A N 1
ATOM 3531 C CA . LEU A 1 469 ? -39.108 -3.968 25.702 1.00 93.12 469 LEU A CA 1
ATOM 3532 C C . LEU A 1 469 ? -38.214 -4.968 24.966 1.00 93.12 469 LEU A C 1
ATOM 3534 O O . LEU A 1 469 ? -37.974 -6.064 25.471 1.00 93.12 469 LEU A O 1
ATOM 3538 N N . SER A 1 470 ? -37.737 -4.613 23.771 1.00 91.19 470 SER A N 1
ATOM 3539 C CA . SER A 1 470 ? -36.869 -5.487 22.971 1.00 91.19 470 SER A CA 1
ATOM 3540 C C . SER A 1 470 ? -35.531 -5.753 23.670 1.00 91.19 470 SER A C 1
ATOM 3542 O O . SER A 1 470 ? -35.106 -4.983 24.532 1.00 91.19 470 SER A O 1
ATOM 3544 N N . LEU A 1 471 ? -34.827 -6.822 23.281 1.00 89.50 471 LEU A N 1
ATOM 3545 C CA . LEU A 1 471 ? -33.488 -7.117 23.801 1.00 89.50 471 LEU A CA 1
ATOM 3546 C C . LEU A 1 471 ? -32.503 -5.958 23.577 1.00 89.50 471 LEU A C 1
ATOM 3548 O O . LEU A 1 471 ? -31.651 -5.726 24.428 1.00 89.50 471 LEU A O 1
ATOM 3552 N N . GLU A 1 472 ? -32.621 -5.232 22.465 1.00 88.81 472 GLU A N 1
ATOM 3553 C CA . GLU A 1 472 ? -31.776 -4.072 22.161 1.00 88.81 472 GLU A CA 1
ATOM 3554 C C . GLU A 1 472 ? -32.055 -2.907 23.118 1.00 88.81 472 GLU A C 1
ATOM 3556 O O . GLU A 1 472 ? -31.130 -2.428 23.773 1.00 88.81 472 GLU A O 1
ATOM 3561 N N . ALA A 1 473 ? -33.326 -2.530 23.293 1.00 90.75 473 ALA A N 1
ATOM 3562 C CA . ALA A 1 473 ? -33.721 -1.478 24.231 1.00 90.75 473 ALA A CA 1
ATOM 3563 C C . ALA A 1 473 ? -33.402 -1.860 25.688 1.00 90.75 473 ALA A C 1
ATOM 3565 O O . ALA A 1 473 ? -32.985 -1.026 26.491 1.00 90.75 473 ALA A O 1
ATOM 3566 N N . LEU A 1 474 ? -33.547 -3.144 26.031 1.00 92.75 474 LEU A N 1
ATOM 3567 C CA . LEU A 1 474 ? -33.146 -3.692 27.322 1.00 92.75 474 LEU A CA 1
ATOM 3568 C C . LEU A 1 474 ? -31.631 -3.590 27.525 1.00 92.75 474 LEU A C 1
ATOM 3570 O O . LEU A 1 474 ? -31.182 -3.134 28.574 1.00 92.75 474 LEU A O 1
ATOM 3574 N N . ALA A 1 475 ? -30.835 -4.000 26.536 1.00 91.56 475 ALA A N 1
ATOM 3575 C CA . ALA A 1 475 ? -29.384 -3.894 26.598 1.00 91.56 475 ALA A CA 1
ATOM 3576 C C . ALA A 1 475 ? -28.947 -2.431 26.748 1.00 91.56 475 ALA A C 1
ATOM 3578 O O . ALA A 1 475 ? -28.118 -2.137 27.606 1.00 91.56 475 ALA A O 1
ATOM 3579 N N . GLU A 1 476 ? -29.557 -1.508 26.004 1.00 91.50 476 GLU A N 1
ATOM 3580 C CA . GLU A 1 476 ? -29.306 -0.070 26.117 1.00 91.50 476 GLU A CA 1
ATOM 3581 C C . GLU A 1 476 ? -29.640 0.467 27.517 1.00 91.50 476 GLU A C 1
ATOM 3583 O O . GLU A 1 476 ? -28.784 1.079 28.161 1.00 91.50 476 GLU A O 1
ATOM 3588 N N . ALA A 1 477 ? -30.831 0.165 28.046 1.00 92.50 477 ALA A N 1
ATOM 3589 C CA . ALA A 1 477 ? -31.248 0.593 29.382 1.00 92.50 477 ALA A CA 1
ATOM 3590 C C . ALA A 1 477 ? -30.290 0.086 30.473 1.00 92.50 477 ALA A C 1
ATOM 3592 O O . ALA A 1 477 ? -29.912 0.824 31.392 1.00 92.50 477 ALA A O 1
ATOM 3593 N N . LEU A 1 478 ? -29.830 -1.160 30.350 1.00 93.00 478 LEU A N 1
ATOM 3594 C CA . LEU A 1 478 ? -28.874 -1.757 31.280 1.00 93.00 478 LEU A CA 1
ATOM 3595 C C . LEU A 1 478 ? -27.431 -1.292 31.043 1.00 93.00 478 LEU A C 1
ATOM 3597 O O . LEU A 1 478 ? -26.568 -1.538 31.884 1.00 93.00 478 LEU A O 1
ATOM 3601 N N . GLY A 1 479 ? -27.156 -0.590 29.942 1.00 90.44 479 GLY A N 1
ATOM 3602 C CA . GLY A 1 479 ? -25.806 -0.216 29.532 1.00 90.44 479 GLY A CA 1
ATOM 3603 C C . GLY A 1 479 ? -24.950 -1.428 29.171 1.00 90.44 479 GLY A C 1
ATOM 3604 O O . GLY A 1 479 ? -23.759 -1.417 29.457 1.00 90.44 479 GLY A O 1
ATOM 3605 N N . CYS A 1 480 ? -25.547 -2.476 28.603 1.00 91.50 480 CYS A N 1
ATOM 3606 C CA . CYS A 1 480 ? -24.927 -3.744 28.222 1.00 91.50 480 CYS A CA 1
ATOM 3607 C C . CYS A 1 480 ? -24.672 -3.816 26.707 1.00 91.50 480 CYS A C 1
ATOM 3609 O O . CYS A 1 480 ? -25.415 -3.256 25.907 1.00 91.50 480 CYS A O 1
ATOM 3611 N N . HIS A 1 481 ? -23.642 -4.556 26.300 1.00 88.12 481 HIS A N 1
ATOM 3612 C CA . HIS A 1 481 ? -23.267 -4.747 24.895 1.00 88.12 481 HIS A CA 1
ATOM 3613 C C . HIS A 1 481 ? -23.329 -6.202 24.428 1.00 88.12 481 HIS A C 1
ATOM 3615 O O . HIS A 1 481 ? -23.199 -6.468 23.233 1.00 88.12 481 HIS A O 1
ATOM 3621 N N . THR A 1 482 ? -23.510 -7.152 25.347 1.00 86.19 482 THR A N 1
ATOM 3622 C CA . THR A 1 482 ? -23.667 -8.571 25.013 1.00 86.19 482 THR A CA 1
ATOM 3623 C C . THR A 1 482 ? -24.871 -9.177 25.739 1.00 86.19 482 THR A C 1
ATOM 3625 O O . THR A 1 482 ? -25.212 -8.729 26.837 1.00 86.19 482 THR A O 1
ATOM 3628 N N . PRO A 1 483 ? -25.492 -10.239 25.193 1.00 84.44 483 PRO A N 1
ATOM 3629 C CA . PRO A 1 483 ? -26.557 -10.960 25.894 1.00 84.44 483 PRO A CA 1
ATOM 3630 C C . PRO A 1 483 ? -26.115 -11.518 27.257 1.00 84.44 483 PRO A C 1
ATOM 3632 O O . PRO A 1 483 ? -26.904 -11.563 28.197 1.00 84.44 483 PRO A O 1
ATOM 3635 N N . GLY A 1 484 ? -24.841 -11.908 27.386 1.00 86.62 484 GLY A N 1
ATOM 3636 C CA . GLY A 1 484 ? -24.275 -12.380 28.652 1.00 86.62 484 GLY A CA 1
ATOM 3637 C C . GLY A 1 484 ? -24.186 -11.281 29.714 1.00 86.62 484 GLY A C 1
ATOM 3638 O O . GLY A 1 484 ? -24.459 -11.541 30.884 1.00 86.62 484 GLY A O 1
ATOM 3639 N N . GLU A 1 485 ? -23.862 -10.047 29.312 1.00 89.62 485 GLU A N 1
ATOM 3640 C CA . GLU A 1 485 ? -23.916 -8.883 30.204 1.00 89.62 485 GLU A CA 1
ATOM 3641 C C . GLU A 1 485 ? -25.346 -8.625 30.690 1.00 89.62 485 GLU A C 1
ATOM 3643 O O . GLU A 1 485 ? -25.546 -8.475 31.892 1.00 89.62 485 GLU A O 1
ATOM 3648 N N . VAL A 1 486 ? -26.337 -8.663 29.790 1.00 90.56 486 VAL A N 1
ATOM 3649 C CA . VAL A 1 486 ? -27.757 -8.490 30.149 1.00 90.56 486 VAL A CA 1
ATOM 3650 C C . VAL A 1 486 ? -28.175 -9.498 31.219 1.00 90.56 486 VAL A C 1
ATOM 3652 O O . VAL A 1 486 ? -28.716 -9.103 32.248 1.00 90.56 486 VAL A O 1
ATOM 3655 N N . GLN A 1 487 ? -27.866 -10.784 31.027 1.00 89.50 487 GLN A N 1
ATOM 3656 C CA . GLN A 1 487 ? -28.198 -11.817 32.014 1.00 89.50 487 GLN A CA 1
ATOM 3657 C C . GLN A 1 487 ? -27.505 -11.586 33.358 1.00 89.50 487 GLN A C 1
ATOM 3659 O O . GLN A 1 487 ? -28.138 -11.686 34.407 1.00 89.50 487 GLN A O 1
ATOM 3664 N N . ARG A 1 488 ? -26.219 -11.220 33.342 1.00 90.38 488 ARG A N 1
ATOM 3665 C CA . ARG A 1 488 ? -25.465 -10.915 34.564 1.00 90.38 488 ARG A CA 1
ATOM 3666 C C . ARG A 1 488 ? -26.068 -9.732 35.328 1.00 90.38 488 ARG A C 1
ATOM 3668 O O . ARG A 1 488 ? -26.155 -9.785 36.550 1.00 90.38 488 ARG A O 1
ATOM 3675 N N . VAL A 1 489 ? -26.478 -8.672 34.629 1.00 91.88 489 VAL A N 1
ATOM 3676 C CA . VAL A 1 489 ? -27.090 -7.495 35.265 1.00 91.88 489 VAL A CA 1
ATOM 3677 C C . VAL A 1 489 ? -28.478 -7.823 35.807 1.00 91.88 489 VAL A C 1
ATOM 3679 O O . VAL A 1 489 ? -28.778 -7.429 36.928 1.00 91.88 489 VAL A O 1
ATOM 3682 N N . LEU A 1 490 ? -29.297 -8.585 35.077 1.00 90.81 490 LEU A N 1
ATOM 3683 C CA . LEU A 1 490 ? -30.633 -8.984 35.535 1.00 90.81 490 LEU A CA 1
ATOM 3684 C C . LEU A 1 490 ? -30.605 -9.918 36.754 1.00 90.81 490 LEU A C 1
ATOM 3686 O O . LEU A 1 490 ? -31.510 -9.869 37.580 1.00 90.81 490 LEU A O 1
ATOM 3690 N N . GLN A 1 491 ? -29.549 -10.721 36.918 1.00 88.56 491 GLN A N 1
ATOM 3691 C CA . GLN A 1 491 ? -29.333 -11.500 38.146 1.00 88.56 491 GLN A CA 1
ATOM 3692 C C . GLN A 1 491 ? -29.080 -10.610 39.373 1.00 88.56 491 GLN A C 1
ATOM 3694 O O . GLN A 1 491 ? -29.456 -10.977 40.482 1.00 88.56 491 GLN A O 1
ATOM 3699 N N . ALA A 1 492 ? -28.445 -9.448 39.184 1.00 88.25 492 ALA A N 1
ATOM 3700 C CA . ALA A 1 492 ? -28.177 -8.485 40.254 1.00 88.25 492 ALA A CA 1
ATOM 3701 C C . ALA A 1 492 ? -29.328 -7.481 40.463 1.00 88.25 492 ALA A C 1
ATOM 3703 O O . ALA A 1 492 ? -29.522 -6.976 41.568 1.00 88.25 492 ALA A O 1
ATOM 3704 N N . HIS A 1 493 ? -30.090 -7.193 39.407 1.00 88.19 493 HIS A N 1
ATOM 3705 C CA . HIS A 1 493 ? -31.204 -6.253 39.387 1.00 88.19 493 HIS A CA 1
ATOM 3706 C C . HIS A 1 493 ? -32.429 -6.938 38.770 1.00 88.19 493 HIS A C 1
ATOM 3708 O O . HIS A 1 493 ? -32.571 -6.919 37.543 1.00 88.19 493 HIS A O 1
ATOM 3714 N N . PRO A 1 494 ? -33.306 -7.549 39.588 1.00 85.31 494 PRO A N 1
ATOM 3715 C CA . PRO A 1 494 ? -34.468 -8.256 39.071 1.00 85.31 494 PRO A CA 1
ATOM 3716 C C . PRO A 1 494 ? -35.387 -7.309 38.298 1.00 85.31 494 PRO A C 1
ATOM 3718 O O . PRO A 1 494 ? -35.440 -6.101 38.553 1.00 85.31 494 PRO A O 1
ATOM 3721 N N . VAL A 1 495 ? -36.115 -7.878 37.339 1.00 90.19 495 VAL A N 1
ATOM 3722 C CA . VAL A 1 495 ? -37.091 -7.136 36.538 1.00 90.19 495 VAL A CA 1
ATOM 3723 C C . VAL A 1 495 ? -38.177 -6.523 37.435 1.00 90.19 495 VAL A C 1
ATOM 3725 O O . VAL A 1 495 ? -38.510 -7.107 38.470 1.00 90.19 495 VAL A O 1
ATOM 3728 N N . PRO A 1 496 ? -38.733 -5.350 37.075 1.00 89.06 496 PRO A N 1
ATOM 3729 C CA . PRO A 1 496 ? -39.802 -4.725 37.848 1.00 89.06 496 PRO A CA 1
ATOM 3730 C C . PRO A 1 496 ? -41.012 -5.646 38.042 1.00 89.06 496 PRO A C 1
ATOM 3732 O O . PRO A 1 496 ? -41.292 -6.507 37.208 1.00 89.06 496 PRO A O 1
ATOM 3735 N N . GLU A 1 497 ? -41.761 -5.437 39.126 1.00 87.50 497 GLU A N 1
ATOM 3736 C CA . GLU A 1 497 ? -42.932 -6.255 39.449 1.00 87.50 497 GLU A CA 1
ATOM 3737 C C . GLU A 1 497 ? -43.920 -6.326 38.271 1.00 87.50 497 GLU A C 1
ATOM 3739 O O . GLU A 1 497 ? -44.230 -5.326 37.618 1.00 87.50 497 GLU A O 1
ATOM 3744 N N . GLY A 1 498 ? -44.379 -7.540 37.965 1.00 87.94 498 GLY A N 1
ATOM 3745 C CA . GLY A 1 498 ? -45.281 -7.801 36.848 1.00 87.94 498 GLY A CA 1
ATOM 3746 C C . GLY A 1 498 ? -44.614 -7.849 35.470 1.00 87.94 498 GLY A C 1
ATOM 3747 O O . GLY A 1 498 ? -45.313 -8.156 34.505 1.00 87.94 498 GLY A O 1
ATOM 3748 N N . TRP A 1 499 ? -43.309 -7.609 35.332 1.00 92.31 499 TRP A N 1
ATOM 3749 C CA . TRP A 1 499 ? -42.576 -7.849 34.084 1.00 92.31 499 TRP A CA 1
ATOM 3750 C C . TRP A 1 499 ? -41.991 -9.263 34.047 1.00 92.31 499 TRP A C 1
ATOM 3752 O O . TRP A 1 499 ? -41.527 -9.779 35.058 1.00 92.31 499 TRP A O 1
ATOM 3762 N N . LEU A 1 500 ? -42.012 -9.886 32.868 1.00 91.19 500 LEU A N 1
ATOM 3763 C CA . LEU A 1 500 ? -41.438 -11.208 32.616 1.00 91.19 500 LEU A CA 1
ATOM 3764 C C . LEU A 1 500 ? -40.283 -11.096 31.629 1.00 91.19 500 LEU A C 1
ATOM 3766 O O . LEU A 1 500 ? -40.361 -10.350 30.652 1.00 91.19 500 LEU A O 1
ATOM 3770 N N . GLN A 1 501 ? -39.222 -11.857 31.874 1.00 91.38 501 GLN A N 1
ATOM 3771 C CA . GLN A 1 501 ? -38.116 -11.979 30.939 1.00 91.38 501 GLN A CA 1
ATOM 3772 C C . GLN A 1 501 ? -38.441 -13.046 29.898 1.00 91.38 501 GLN A C 1
ATOM 3774 O O . GLN A 1 501 ? -38.666 -14.197 30.250 1.00 91.38 501 GLN A O 1
ATOM 3779 N N . ILE A 1 502 ? -38.405 -12.672 28.620 1.00 90.25 502 ILE A N 1
ATOM 3780 C CA . ILE A 1 502 ? -38.531 -13.619 27.513 1.00 90.25 502 ILE A CA 1
ATOM 3781 C C . ILE A 1 502 ? -37.113 -13.994 27.057 1.00 90.25 502 ILE A C 1
ATOM 3783 O O . ILE A 1 502 ? -36.376 -13.113 26.582 1.00 90.25 502 ILE A O 1
ATOM 3787 N N . PRO A 1 503 ? -36.685 -15.264 27.214 1.00 80.25 503 PRO A N 1
ATOM 3788 C CA . PRO A 1 503 ? -35.317 -15.684 26.929 1.00 80.25 503 PRO A CA 1
ATOM 3789 C C . PRO A 1 503 ? -34.859 -15.288 25.522 1.00 80.25 503 PRO A C 1
ATOM 3791 O O . PRO A 1 503 ? -35.492 -15.616 24.524 1.00 80.25 503 PRO A O 1
ATOM 3794 N N . GLY A 1 504 ? -33.744 -14.556 25.444 1.00 79.12 504 GLY A N 1
ATOM 3795 C CA . GLY A 1 504 ? -33.151 -14.125 24.173 1.00 79.12 504 GLY A CA 1
ATOM 3796 C C . GLY A 1 504 ? -33.943 -13.069 23.390 1.00 79.12 504 GLY A C 1
ATOM 3797 O O . GLY A 1 504 ? -33.511 -12.714 22.298 1.00 79.12 504 GLY A O 1
ATOM 3798 N N . ALA A 1 505 ? -35.052 -12.548 23.927 1.00 86.38 505 ALA A N 1
ATOM 3799 C CA . ALA A 1 505 ? -35.963 -11.674 23.185 1.00 86.38 505 ALA A CA 1
ATOM 3800 C C . ALA A 1 505 ? -36.189 -10.295 23.820 1.00 86.38 505 ALA A C 1
ATOM 3802 O O . ALA A 1 505 ? -36.249 -9.305 23.090 1.00 86.38 505 ALA A O 1
ATOM 3803 N N . GLY A 1 506 ? -36.309 -10.205 25.148 1.00 91.50 506 GLY A N 1
ATOM 3804 C CA . GLY A 1 506 ? -36.606 -8.938 25.822 1.00 91.50 506 GLY A CA 1
ATOM 3805 C C . GLY A 1 506 ? -37.425 -9.109 27.098 1.00 91.50 506 GLY A C 1
ATOM 3806 O O . GLY A 1 506 ? -37.364 -10.159 27.738 1.00 91.50 506 GLY A O 1
ATOM 3807 N N . LEU A 1 507 ? -38.192 -8.078 27.462 1.00 93.62 507 LEU A N 1
ATOM 3808 C CA . LEU A 1 507 ? -39.126 -8.107 28.587 1.00 93.62 507 LEU A CA 1
ATOM 3809 C C . LEU A 1 507 ? -40.569 -7.858 28.135 1.00 93.62 507 LEU A C 1
ATOM 3811 O O . LEU A 1 507 ? -40.839 -7.002 27.292 1.00 93.62 507 LEU A O 1
ATOM 3815 N N . CYS A 1 508 ? -41.499 -8.570 28.766 1.00 93.75 508 CYS A N 1
ATOM 3816 C CA . CYS A 1 508 ? -42.933 -8.440 28.554 1.00 93.75 508 CYS A CA 1
ATOM 3817 C C . CYS A 1 508 ? -43.624 -7.946 29.833 1.00 93.75 508 CYS A C 1
ATOM 3819 O O . CYS A 1 508 ? -43.576 -8.599 30.877 1.00 93.75 508 CYS A O 1
ATOM 3821 N N . GLY A 1 509 ? -44.275 -6.791 29.748 1.00 93.69 509 GLY A N 1
ATOM 3822 C CA . GLY A 1 509 ? -45.029 -6.161 30.825 1.00 93.69 509 GLY A CA 1
ATOM 3823 C C . GLY A 1 509 ? -46.473 -6.666 30.935 1.00 93.69 509 GLY A C 1
ATOM 3824 O O . GLY A 1 509 ? -46.995 -7.309 30.020 1.00 93.69 509 GLY A O 1
ATOM 3825 N N . PRO A 1 510 ? -47.161 -6.354 32.046 1.00 91.06 510 PRO A N 1
ATOM 3826 C CA . PRO A 1 510 ? -48.494 -6.882 32.339 1.00 91.06 510 PRO A CA 1
ATOM 3827 C C . PRO A 1 510 ? -49.563 -6.400 31.348 1.00 91.06 510 PRO A C 1
ATOM 3829 O O . PRO A 1 510 ? -50.439 -7.178 30.978 1.00 91.06 510 PRO A O 1
ATOM 3832 N N . THR A 1 511 ? -49.460 -5.158 30.864 1.00 90.25 511 THR A N 1
ATOM 3833 C CA . THR A 1 511 ? -50.392 -4.576 29.884 1.00 90.25 511 THR A CA 1
ATOM 3834 C C . THR A 1 511 ? -50.432 -5.382 28.588 1.00 90.25 511 THR A C 1
ATOM 3836 O O . THR A 1 511 ? -51.510 -5.678 28.078 1.00 90.25 511 THR A O 1
ATOM 3839 N N . LEU A 1 512 ? -49.263 -5.790 28.082 1.00 91.69 512 LEU A N 1
ATOM 3840 C CA . LEU A 1 512 ? -49.172 -6.575 26.853 1.00 91.69 512 LEU A CA 1
ATOM 3841 C C . LEU A 1 512 ? -49.738 -7.981 27.040 1.00 91.69 512 LEU A C 1
ATOM 3843 O O . LEU A 1 512 ? -50.485 -8.461 26.192 1.00 91.69 512 LEU A O 1
ATOM 3847 N N . ARG A 1 513 ? -49.416 -8.634 28.163 1.00 91.69 513 ARG A N 1
ATOM 3848 C CA . ARG A 1 513 ? -49.943 -9.972 28.462 1.00 91.69 513 ARG A CA 1
ATOM 3849 C C . ARG A 1 513 ? -51.462 -9.971 28.570 1.00 91.69 513 ARG A C 1
ATOM 3851 O O . ARG A 1 513 ? -52.099 -10.860 28.016 1.00 91.69 513 ARG A O 1
ATOM 3858 N N . ALA A 1 514 ? -52.035 -8.964 29.230 1.00 90.50 514 ALA A N 1
ATOM 3859 C CA . ALA A 1 514 ? -53.482 -8.804 29.323 1.00 90.50 514 ALA A CA 1
ATOM 3860 C C . ALA A 1 514 ? -54.116 -8.587 27.939 1.00 90.50 514 ALA A C 1
ATOM 3862 O O . ALA A 1 514 ? -55.084 -9.266 27.604 1.00 90.50 514 ALA A O 1
ATOM 3863 N N . ALA A 1 515 ? -53.530 -7.717 27.109 1.00 91.31 515 ALA A N 1
ATOM 3864 C CA . ALA A 1 515 ? -54.012 -7.468 25.750 1.00 91.31 515 ALA A CA 1
ATOM 3865 C C . ALA A 1 515 ? -53.963 -8.730 24.869 1.00 91.31 515 ALA A C 1
ATOM 3867 O O . ALA A 1 515 ? -54.923 -9.018 24.153 1.00 91.31 515 ALA A O 1
ATOM 3868 N N . LEU A 1 516 ? -52.877 -9.509 24.949 1.00 92.31 516 LEU A N 1
ATOM 3869 C CA . LEU A 1 516 ? -52.740 -10.791 24.251 1.00 92.31 516 LEU A CA 1
ATOM 3870 C C . LEU A 1 516 ? -53.764 -11.814 24.735 1.00 92.31 516 LEU A C 1
ATOM 3872 O O . LEU A 1 516 ? -54.462 -12.400 23.911 1.00 92.31 516 LEU A O 1
ATOM 3876 N N . ALA A 1 517 ? -53.904 -11.991 26.049 1.00 91.06 517 ALA A N 1
ATOM 3877 C CA . ALA A 1 517 ? -54.880 -12.914 26.616 1.00 91.06 517 ALA A CA 1
ATOM 3878 C C . ALA A 1 517 ? -56.318 -12.553 26.202 1.00 91.06 517 ALA A C 1
ATOM 3880 O O . ALA A 1 517 ? -57.076 -13.429 25.790 1.00 91.06 517 ALA A O 1
ATOM 3881 N N . GLU A 1 518 ? -56.686 -11.269 26.238 1.00 92.25 518 GLU A N 1
ATOM 3882 C CA . GLU A 1 518 ? -58.015 -10.802 25.835 1.00 92.25 518 GLU A CA 1
ATOM 3883 C C . GLU A 1 518 ? -58.259 -10.974 24.328 1.00 92.25 518 GLU A C 1
ATOM 3885 O O . GLU A 1 518 ? -59.343 -11.384 23.908 1.00 92.25 518 GLU A O 1
ATOM 3890 N N . ALA A 1 519 ? -57.271 -10.667 23.484 1.00 92.19 519 ALA A N 1
ATOM 3891 C CA . ALA A 1 519 ? -57.385 -10.848 22.039 1.00 92.19 519 ALA A CA 1
ATOM 3892 C C . ALA A 1 519 ? -57.536 -12.327 21.654 1.00 92.19 519 ALA A C 1
ATOM 3894 O O . ALA A 1 519 ? -58.426 -12.668 20.873 1.00 92.19 519 ALA A O 1
ATOM 3895 N N . LEU A 1 520 ? -56.728 -13.203 22.252 1.00 92.31 520 LEU A N 1
ATOM 3896 C CA . LEU A 1 520 ? -56.789 -14.647 22.035 1.00 92.31 520 LEU A CA 1
ATOM 3897 C C . LEU A 1 520 ? -58.111 -15.243 22.543 1.00 92.31 520 LEU A C 1
ATOM 3899 O O . LEU A 1 520 ? -58.772 -15.990 21.820 1.00 92.31 520 LEU A O 1
ATOM 3903 N N . ALA A 1 521 ? -58.559 -14.853 23.741 1.00 90.31 521 ALA A N 1
ATOM 3904 C CA . ALA A 1 521 ? -59.840 -15.293 24.291 1.00 90.31 521 ALA A CA 1
ATOM 3905 C C . ALA A 1 521 ? -61.026 -14.860 23.413 1.00 90.31 521 ALA A C 1
ATOM 3907 O O . ALA A 1 521 ? -61.911 -15.670 23.134 1.00 90.31 521 ALA A O 1
ATOM 3908 N N . ARG A 1 522 ? -61.033 -13.608 22.926 1.00 91.44 522 ARG A N 1
ATOM 3909 C CA . ARG A 1 522 ? -62.063 -13.113 21.994 1.00 91.44 522 ARG A CA 1
ATOM 3910 C C . ARG A 1 522 ? -62.056 -13.876 20.674 1.00 91.44 522 ARG A C 1
ATOM 3912 O O . ARG A 1 522 ? -63.127 -14.210 20.172 1.00 91.44 522 ARG A O 1
ATOM 3919 N N . TYR A 1 523 ? -60.876 -14.177 20.132 1.00 92.12 523 TYR A N 1
ATOM 3920 C CA . TYR A 1 523 ? -60.758 -14.975 18.916 1.00 92.12 523 TYR A CA 1
ATOM 3921 C C . TYR A 1 523 ? -61.365 -16.370 19.101 1.00 92.12 523 TYR A C 1
ATOM 3923 O O . TYR A 1 523 ? -62.240 -16.758 18.329 1.00 92.12 523 TYR A O 1
ATOM 3931 N N . TRP A 1 524 ? -60.982 -17.109 20.148 1.00 92.50 524 TRP A N 1
ATOM 3932 C CA . TRP A 1 524 ? -61.511 -18.461 20.370 1.00 92.50 524 TRP A CA 1
ATOM 3933 C C . TRP A 1 524 ? -62.984 -18.491 20.773 1.00 92.50 524 TRP A C 1
ATOM 3935 O O . TRP A 1 524 ? -63.674 -19.453 20.438 1.00 92.50 524 TRP A O 1
ATOM 3945 N N . ALA A 1 525 ? -63.499 -17.438 21.413 1.00 89.12 525 ALA A N 1
ATOM 3946 C CA . ALA A 1 525 ? -64.934 -17.297 21.655 1.00 89.12 525 ALA A CA 1
ATOM 3947 C C . ALA A 1 525 ? -65.742 -17.207 20.345 1.00 89.12 525 ALA A C 1
ATOM 3949 O O . ALA A 1 525 ? -66.870 -17.693 20.293 1.00 89.12 525 ALA A O 1
ATOM 3950 N N . ALA A 1 526 ? -65.168 -16.620 19.287 1.00 89.88 526 ALA A N 1
ATOM 3951 C CA . ALA A 1 526 ? -65.810 -16.494 17.978 1.00 89.88 526 ALA A CA 1
ATOM 3952 C C . ALA A 1 526 ? -65.538 -17.690 17.045 1.00 89.88 526 ALA A C 1
ATOM 3954 O O . ALA A 1 526 ? -66.443 -18.147 16.352 1.00 89.88 526 ALA A O 1
ATOM 3955 N N . ALA A 1 527 ? -64.302 -18.195 17.017 1.00 87.69 527 ALA A N 1
ATOM 3956 C CA . ALA A 1 527 ? -63.848 -19.229 16.082 1.00 87.69 527 ALA A CA 1
ATOM 3957 C C . ALA A 1 527 ? -64.040 -20.670 16.599 1.00 87.69 527 ALA A C 1
ATOM 3959 O O . ALA A 1 527 ? -64.018 -21.617 15.814 1.00 87.69 527 ALA A O 1
ATOM 3960 N N . GLY A 1 528 ? -64.242 -20.845 17.908 1.00 82.38 528 GLY A N 1
ATOM 3961 C CA . GLY A 1 528 ? -64.419 -22.141 18.563 1.00 82.38 528 GLY A CA 1
ATOM 3962 C C . GLY A 1 528 ? -63.134 -22.715 19.192 1.00 82.38 528 GLY A C 1
ATOM 3963 O O . GLY A 1 528 ? -62.018 -22.349 18.814 1.00 82.38 528 GLY A O 1
ATOM 3964 N N . PRO A 1 529 ? -63.268 -23.659 20.148 1.00 80.50 529 PRO A N 1
ATOM 3965 C CA . PRO A 1 529 ? -62.176 -24.145 21.007 1.00 80.50 529 PRO A CA 1
ATOM 3966 C C . PRO A 1 529 ? -61.168 -25.071 20.304 1.00 80.50 529 PRO A C 1
ATOM 3968 O O . PRO A 1 529 ? -60.209 -25.533 20.915 1.00 80.50 529 PRO A O 1
ATOM 3971 N N . THR A 1 530 ? -61.371 -25.380 19.026 1.00 83.31 530 THR A N 1
ATOM 3972 C CA . THR A 1 530 ? -60.444 -26.184 18.216 1.00 83.31 530 THR A CA 1
ATOM 3973 C C . THR A 1 530 ? -59.641 -25.344 17.226 1.00 83.31 530 THR A C 1
ATOM 3975 O O . THR A 1 530 ? -58.704 -25.868 16.628 1.00 83.31 530 THR A O 1
ATOM 3978 N N . ALA A 1 531 ? -59.957 -24.052 17.070 1.00 86.75 531 ALA A N 1
ATOM 3979 C CA . ALA A 1 531 ? -59.276 -23.182 16.121 1.00 86.75 531 ALA A CA 1
ATOM 3980 C C . ALA A 1 531 ? -57.795 -22.983 16.493 1.00 86.75 531 ALA A C 1
ATOM 3982 O O . ALA A 1 531 ? -57.430 -22.885 17.670 1.00 86.75 531 ALA A O 1
ATOM 3983 N N . ARG A 1 532 ? -56.942 -22.929 15.470 1.00 89.19 532 ARG A N 1
ATOM 3984 C CA . ARG A 1 532 ? -55.502 -22.665 15.571 1.00 89.19 532 ARG A CA 1
ATOM 3985 C C . ARG A 1 532 ? -55.188 -21.332 14.900 1.00 89.19 532 ARG A C 1
ATOM 3987 O O . ARG A 1 532 ? -55.907 -20.923 13.991 1.00 89.19 532 ARG A O 1
ATOM 3994 N N . LEU A 1 533 ? -54.153 -20.657 15.382 1.00 91.25 533 LEU A N 1
ATOM 3995 C CA . LEU A 1 533 ? -53.653 -19.397 14.833 1.00 91.25 533 LEU A CA 1
ATOM 3996 C C . LEU A 1 533 ? -52.196 -19.571 14.426 1.00 91.25 533 LEU A C 1
ATOM 3998 O O . LEU A 1 533 ? -51.413 -20.129 15.194 1.00 91.25 533 LEU A O 1
ATOM 4002 N N . THR A 1 534 ? -51.811 -19.045 13.270 1.00 92.06 534 THR A N 1
ATOM 4003 C CA . THR A 1 534 ? -50.391 -18.849 12.963 1.00 92.06 534 THR A CA 1
ATOM 4004 C C . THR A 1 534 ? -49.851 -17.648 13.744 1.00 92.06 534 THR A C 1
ATOM 4006 O O . THR A 1 534 ? -50.606 -16.783 14.194 1.00 92.06 534 THR A O 1
ATOM 4009 N N . LEU A 1 535 ? -48.528 -17.535 13.880 1.00 90.25 535 LEU A N 1
ATOM 4010 C CA . LEU A 1 535 ? -47.908 -16.347 14.483 1.00 90.25 535 LEU A CA 1
ATOM 4011 C C . LEU A 1 535 ? -48.247 -15.054 13.721 1.00 90.25 535 LEU A C 1
ATOM 4013 O O . LEU A 1 535 ? -48.368 -13.989 14.330 1.00 90.25 535 LEU A O 1
ATOM 4017 N N . THR A 1 536 ? -48.454 -15.138 12.404 1.00 90.62 536 THR A N 1
ATOM 4018 C CA . THR A 1 536 ? -48.924 -14.012 11.588 1.00 90.62 536 THR A CA 1
ATOM 4019 C C . THR A 1 536 ? -50.339 -13.589 11.981 1.00 90.62 536 THR A C 1
ATOM 4021 O O . THR A 1 536 ? -50.589 -12.395 12.145 1.00 90.62 536 THR A O 1
ATOM 4024 N N . ASP A 1 537 ? -51.238 -14.547 12.216 1.00 92.00 537 ASP A N 1
ATOM 4025 C CA . ASP A 1 537 ? -52.603 -14.254 12.662 1.00 92.00 537 ASP A CA 1
ATOM 4026 C C . ASP A 1 537 ? -52.606 -13.616 14.054 1.00 92.00 537 ASP A C 1
ATOM 4028 O O . ASP A 1 537 ? -53.310 -12.634 14.280 1.00 92.00 537 ASP A O 1
ATOM 4032 N N . VAL A 1 538 ? -51.759 -14.098 14.973 1.00 90.88 538 VAL A N 1
ATOM 4033 C CA . VAL A 1 538 ? -51.605 -13.500 16.313 1.00 90.88 538 VAL A CA 1
ATOM 4034 C C . VAL A 1 538 ? -51.213 -12.027 16.221 1.00 90.88 538 VAL A C 1
ATOM 4036 O O . VAL A 1 538 ? -51.782 -11.195 16.928 1.00 90.88 538 VAL A O 1
ATOM 4039 N N . ARG A 1 539 ? -50.277 -11.675 15.329 1.00 91.69 539 ARG A N 1
ATOM 4040 C CA . ARG A 1 539 ? -49.903 -10.270 15.097 1.00 91.69 539 ARG A CA 1
ATOM 4041 C C . ARG A 1 539 ? -51.081 -9.450 14.572 1.00 91.69 539 ARG A C 1
ATOM 4043 O O . ARG A 1 539 ? -51.240 -8.298 14.966 1.00 91.69 539 ARG A O 1
ATOM 4050 N N . ALA A 1 540 ? -51.914 -10.038 13.714 1.00 92.00 540 ALA A N 1
ATOM 4051 C CA . ALA A 1 540 ? -53.084 -9.373 13.149 1.00 92.00 540 ALA A CA 1
ATOM 4052 C C . ALA A 1 540 ? -54.205 -9.122 14.178 1.00 92.00 540 ALA A C 1
ATOM 4054 O O . ALA A 1 540 ? -54.995 -8.199 13.988 1.00 92.00 540 ALA A O 1
ATOM 4055 N N . LEU A 1 541 ? -54.262 -9.883 15.280 1.00 90.69 541 LEU A N 1
ATOM 4056 C CA . LEU A 1 541 ? -55.260 -9.695 16.346 1.00 90.69 541 LEU A CA 1
ATOM 4057 C C . LEU A 1 541 ? -55.066 -8.406 17.163 1.00 90.69 541 LEU A C 1
ATOM 4059 O O . LEU A 1 541 ? -56.008 -7.947 17.811 1.00 90.69 541 LEU A O 1
ATOM 4063 N N . LEU A 1 542 ? -53.864 -7.825 17.155 1.00 86.75 542 LEU A N 1
ATOM 4064 C CA . LEU A 1 542 ? -53.511 -6.646 17.951 1.00 86.75 542 LEU A CA 1
ATOM 4065 C C . LEU A 1 542 ? -52.872 -5.546 17.082 1.00 86.75 542 LEU A C 1
ATOM 4067 O O . LEU A 1 542 ? -51.696 -5.210 17.259 1.00 86.75 542 LEU A O 1
ATOM 4071 N N . PRO A 1 543 ? -53.629 -4.950 16.142 1.00 80.31 543 PRO A N 1
ATOM 4072 C CA . PRO A 1 543 ? -53.108 -3.880 15.304 1.00 80.31 543 PRO A CA 1
ATOM 4073 C C . PRO A 1 543 ? -52.728 -2.666 16.165 1.00 80.31 543 PRO A C 1
ATOM 4075 O O . PRO A 1 543 ? -53.538 -2.153 16.934 1.00 80.31 543 PRO A O 1
ATOM 4078 N N . GLY A 1 544 ? -51.482 -2.203 16.033 1.00 79.88 544 GLY A N 1
ATOM 4079 C CA . GLY A 1 544 ? -50.957 -1.048 16.774 1.00 79.88 544 GLY A CA 1
ATOM 4080 C C . GLY A 1 544 ? -50.299 -1.372 18.120 1.00 79.88 544 GLY A C 1
ATOM 4081 O O . GLY A 1 544 ? -49.790 -0.460 18.767 1.00 79.88 544 GLY A O 1
ATOM 4082 N N . VAL A 1 545 ? -50.256 -2.644 18.529 1.00 85.75 545 VAL A N 1
ATOM 4083 C CA . VAL A 1 545 ? -49.471 -3.089 19.689 1.00 85.75 545 VAL A CA 1
ATOM 4084 C C . VAL A 1 545 ? -48.097 -3.567 19.225 1.00 85.75 545 VAL A C 1
ATOM 4086 O O . VAL A 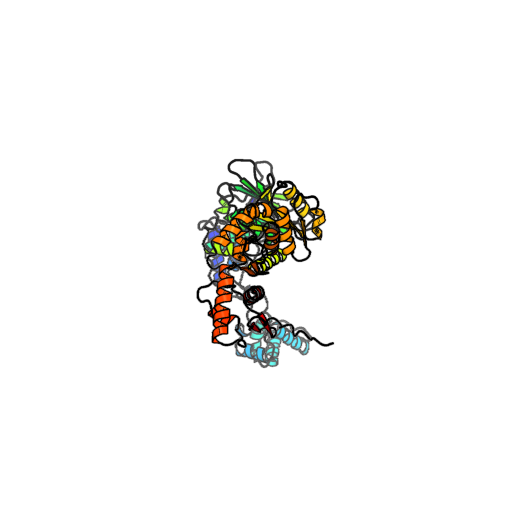1 545 ? -47.983 -4.369 18.299 1.00 85.75 545 VAL A O 1
ATOM 4089 N N . THR A 1 546 ? -47.038 -3.092 19.879 1.00 86.38 546 THR A N 1
ATOM 4090 C CA . THR A 1 546 ? -45.669 -3.525 19.580 1.00 86.38 546 THR A CA 1
ATOM 4091 C C . THR A 1 546 ? -45.444 -4.949 20.085 1.00 86.38 546 THR A C 1
ATOM 4093 O O . THR A 1 546 ? -45.430 -5.192 21.290 1.00 86.38 546 THR A O 1
ATOM 4096 N N . LEU A 1 547 ? -45.243 -5.886 19.158 1.00 88.62 547 LEU A N 1
ATOM 4097 C CA . LEU A 1 547 ? -44.918 -7.288 19.430 1.00 88.62 547 LEU A CA 1
ATOM 4098 C C . LEU A 1 547 ? -43.458 -7.595 19.047 1.00 88.62 547 LEU A C 1
ATOM 4100 O O . LEU A 1 547 ? -42.873 -6.853 18.255 1.00 88.62 547 LEU A O 1
ATOM 4104 N N . PRO A 1 548 ? -42.862 -8.691 19.559 1.00 87.06 548 PRO A N 1
ATOM 4105 C CA . PRO A 1 548 ? -41.510 -9.103 19.182 1.00 87.06 548 PRO A CA 1
ATOM 4106 C C . PRO A 1 548 ? -41.379 -9.268 17.665 1.00 87.06 548 PRO A C 1
ATOM 4108 O O . PRO A 1 548 ? -42.248 -9.871 17.046 1.00 87.06 548 PRO A O 1
ATOM 4111 N N . GLU A 1 549 ? -40.312 -8.767 17.044 1.00 84.50 549 GLU A N 1
ATOM 4112 C CA . GLU A 1 549 ? -40.179 -8.783 15.576 1.00 84.50 549 GLU A CA 1
ATOM 4113 C C . GLU A 1 549 ? -39.968 -10.188 15.004 1.00 84.50 549 GLU A C 1
ATOM 4115 O O . GLU A 1 549 ? -40.475 -10.499 13.931 1.00 84.50 549 GLU A O 1
ATOM 4120 N N . THR A 1 550 ? -39.263 -11.056 15.731 1.00 87.94 550 THR A N 1
ATOM 4121 C CA . THR A 1 550 ? -38.971 -12.418 15.277 1.00 87.94 550 THR A CA 1
ATOM 4122 C C . THR A 1 550 ? -40.027 -13.405 15.757 1.00 87.94 550 THR A C 1
ATOM 4124 O O . THR A 1 550 ? -40.532 -13.318 16.878 1.00 87.94 550 THR A O 1
ATOM 4127 N N . ASP A 1 551 ? -40.330 -14.389 14.918 1.00 88.81 551 ASP A N 1
ATOM 4128 C CA . ASP A 1 551 ? -41.292 -15.446 15.239 1.00 88.81 551 ASP A CA 1
ATOM 4129 C C . ASP A 1 551 ? -40.839 -16.301 16.423 1.00 88.81 551 ASP A C 1
ATOM 4131 O O . ASP A 1 551 ? -41.646 -16.649 17.279 1.00 88.81 551 ASP A O 1
ATOM 4135 N N . THR A 1 552 ? -39.533 -16.546 16.554 1.00 88.00 552 THR A N 1
ATOM 4136 C CA . THR A 1 552 ? -38.960 -17.241 17.714 1.00 88.00 552 THR A CA 1
ATOM 4137 C C . THR A 1 552 ? -39.212 -16.483 19.018 1.00 88.00 552 THR A C 1
ATOM 4139 O O . THR A 1 552 ? -39.563 -17.090 20.026 1.00 88.00 552 THR A O 1
ATOM 4142 N N . ALA A 1 553 ? -39.070 -15.153 19.009 1.00 87.31 553 ALA A N 1
ATOM 4143 C CA . ALA A 1 553 ? -39.328 -14.327 20.183 1.00 87.31 553 ALA A CA 1
ATOM 4144 C C . ALA A 1 553 ? -40.822 -14.258 20.526 1.00 87.31 553 ALA A C 1
ATOM 4146 O O . ALA A 1 553 ? -41.181 -14.295 21.702 1.00 87.31 553 ALA A O 1
ATOM 4147 N N . LEU A 1 554 ? -41.689 -14.181 19.512 1.00 90.25 554 LEU A N 1
ATOM 4148 C CA . LEU A 1 554 ? -43.137 -14.195 19.709 1.00 90.25 554 LEU A CA 1
ATOM 4149 C C . LEU A 1 554 ? -43.616 -15.551 20.246 1.00 90.25 554 LEU A C 1
ATOM 4151 O O . LEU A 1 554 ? -44.379 -15.583 21.205 1.00 90.25 554 LEU A O 1
ATOM 4155 N N . ALA A 1 555 ? -43.122 -16.663 19.703 1.00 89.62 555 ALA A N 1
ATOM 4156 C CA . ALA A 1 555 ? -43.418 -18.003 20.206 1.00 89.62 555 ALA A CA 1
ATOM 4157 C C . ALA A 1 555 ? -42.948 -18.197 21.658 1.00 89.62 555 ALA A C 1
ATOM 4159 O O . ALA A 1 555 ? -43.694 -18.727 22.482 1.00 89.62 555 ALA A O 1
ATOM 4160 N N . ALA A 1 556 ? -41.744 -17.719 21.995 1.00 89.00 556 ALA A N 1
ATOM 4161 C CA . ALA A 1 556 ? -41.237 -17.750 23.366 1.00 89.00 556 ALA A CA 1
ATOM 4162 C C . ALA A 1 556 ? -42.130 -16.936 24.314 1.00 89.00 556 ALA A C 1
ATOM 4164 O O . ALA A 1 556 ? -42.476 -17.418 25.384 1.00 89.00 556 ALA A O 1
ATOM 4165 N N . LEU A 1 557 ? -42.572 -15.743 23.899 1.00 90.56 557 LEU A N 1
ATOM 4166 C CA . LEU A 1 557 ? -43.507 -14.930 24.678 1.00 90.56 557 LEU A CA 1
ATOM 4167 C C . LEU A 1 557 ? -44.831 -15.658 24.928 1.00 90.56 557 LEU A C 1
ATOM 4169 O O . LEU A 1 557 ? -45.320 -15.662 26.051 1.00 90.56 557 LEU A O 1
ATOM 4173 N N . LEU A 1 558 ? -45.412 -16.264 23.891 1.00 90.75 558 LEU A N 1
ATOM 4174 C CA . LEU A 1 558 ? -46.693 -16.970 23.982 1.00 90.75 558 LEU A CA 1
ATOM 4175 C C . LEU A 1 558 ? -46.611 -18.224 24.859 1.00 90.75 558 LEU A C 1
ATOM 4177 O O . LEU A 1 558 ? -47.591 -18.582 25.501 1.00 90.75 558 LEU A O 1
ATOM 4181 N N . THR A 1 559 ? -45.444 -18.868 24.914 1.00 90.00 559 THR A N 1
ATOM 4182 C CA . THR A 1 559 ? -45.203 -20.031 25.785 1.00 90.00 559 THR A CA 1
ATOM 4183 C C . THR A 1 559 ? -45.294 -19.659 27.269 1.00 90.00 559 THR A C 1
ATOM 4185 O O . THR A 1 559 ? -45.697 -20.485 28.080 1.00 90.00 559 THR A O 1
ATOM 4188 N N . GLU A 1 560 ? -44.981 -18.409 27.617 1.00 88.88 560 GLU A N 1
ATOM 4189 C CA . GLU A 1 560 ? -45.076 -17.877 28.984 1.00 88.88 560 GLU A CA 1
ATOM 4190 C C . GLU A 1 560 ? -46.496 -17.387 29.351 1.00 88.88 560 GLU A C 1
ATOM 4192 O O . GLU A 1 560 ? -46.704 -16.855 30.442 1.00 88.88 560 GLU A O 1
ATOM 4197 N N . LEU A 1 561 ? -47.483 -17.506 28.450 1.00 86.69 561 LEU A N 1
ATOM 4198 C CA . LEU A 1 561 ? -48.871 -17.113 28.712 1.00 86.69 561 LEU A CA 1
ATOM 4199 C C . LEU A 1 561 ? -49.744 -18.328 29.039 1.00 86.69 561 LEU A C 1
ATOM 4201 O O . LEU A 1 561 ? -49.974 -19.177 28.185 1.00 86.69 561 LEU A O 1
ATOM 4205 N N . ASP A 1 562 ? -50.396 -18.314 30.203 1.00 84.81 562 ASP A N 1
ATOM 4206 C CA . ASP A 1 562 ? -51.414 -19.318 30.572 1.00 84.81 562 ASP A CA 1
ATOM 4207 C C . ASP A 1 562 ? -52.655 -19.296 29.654 1.00 84.81 562 ASP A C 1
ATOM 4209 O O . ASP A 1 562 ? -53.478 -20.212 29.657 1.00 84.81 562 ASP A O 1
ATOM 4213 N N . ALA A 1 563 ? -52.816 -18.226 28.873 1.00 84.44 563 ALA A N 1
ATOM 4214 C CA . ALA A 1 563 ? -53.955 -18.018 27.990 1.00 84.44 563 ALA A CA 1
ATOM 4215 C C . ALA A 1 563 ? -53.895 -18.847 26.699 1.00 84.44 563 ALA A C 1
ATOM 4217 O O . ALA A 1 563 ? -54.878 -18.850 25.964 1.00 84.44 563 ALA A O 1
ATOM 4218 N N . CYS A 1 564 ? -52.779 -19.514 26.389 1.00 89.75 564 CYS A N 1
ATOM 4219 C CA . CYS A 1 564 ? -52.627 -20.292 25.162 1.00 89.75 564 CYS A CA 1
ATOM 4220 C C . CYS A 1 564 ? -51.607 -21.426 25.297 1.00 89.75 564 CYS A C 1
ATOM 4222 O O . CYS A 1 564 ? -50.805 -21.458 26.219 1.00 89.75 564 CYS A O 1
ATOM 4224 N N . ALA A 1 565 ? -51.616 -22.346 24.336 1.00 88.88 565 ALA A N 1
ATOM 4225 C CA . ALA A 1 565 ? -50.584 -23.359 24.165 1.00 88.88 565 ALA A CA 1
ATOM 4226 C C . ALA A 1 565 ? -49.899 -23.177 22.806 1.00 88.88 565 ALA A C 1
ATOM 4228 O O . ALA A 1 565 ? -50.567 -23.069 21.777 1.00 88.88 565 ALA A O 1
ATOM 4229 N N . VAL A 1 566 ? -48.567 -23.169 22.797 1.00 88.69 566 VAL A N 1
ATOM 4230 C CA . VAL A 1 566 ? -47.768 -23.130 21.566 1.00 88.69 566 VAL A CA 1
ATOM 4231 C C . VAL A 1 566 ? -47.524 -24.561 21.089 1.00 88.69 566 VAL A C 1
ATOM 4233 O O . VAL A 1 566 ? -46.957 -25.382 21.810 1.00 88.69 566 VAL A O 1
ATOM 4236 N N . VAL A 1 567 ? -47.967 -24.873 19.874 1.00 86.94 567 VAL A N 1
ATOM 4237 C CA . VAL A 1 567 ? -47.890 -26.205 19.267 1.00 86.94 567 VAL A CA 1
ATOM 4238 C C . VAL A 1 567 ? -46.983 -26.139 18.046 1.00 86.94 567 VAL A C 1
ATOM 4240 O O . VAL A 1 567 ? -47.107 -25.247 17.215 1.00 86.94 567 VAL A O 1
ATOM 4243 N N . HIS A 1 568 ? -46.071 -27.099 17.934 1.00 82.25 568 HIS A N 1
ATOM 4244 C CA . HIS A 1 568 ? -45.182 -27.219 16.783 1.00 82.25 568 HIS A CA 1
ATOM 4245 C C . HIS A 1 568 ? -45.725 -28.327 15.883 1.00 82.25 568 HIS A C 1
ATOM 4247 O O . HIS A 1 568 ? -45.635 -29.507 16.230 1.00 82.25 568 HIS A O 1
ATOM 4253 N N . SER A 1 569 ? -46.337 -27.955 14.760 1.00 70.38 569 SER A N 1
ATOM 4254 C CA . SER A 1 569 ? -46.873 -28.906 13.779 1.00 70.38 569 SER A CA 1
ATOM 4255 C C . SER A 1 569 ? -45.757 -29.523 12.926 1.00 70.38 569 SER A C 1
ATOM 4257 O O . SER A 1 569 ? -45.856 -30.683 12.524 1.00 70.38 569 SER A O 1
ATOM 4259 N N . ASN A 1 570 ? -44.653 -28.797 12.715 1.00 71.44 570 ASN A N 1
ATOM 4260 C CA . ASN A 1 570 ? -43.385 -29.310 12.189 1.00 71.44 570 ASN A CA 1
ATOM 4261 C C . ASN A 1 570 ? -42.202 -28.413 12.634 1.00 71.44 570 ASN A C 1
ATOM 4263 O O . ASN A 1 570 ? -42.350 -27.557 13.500 1.00 71.44 570 ASN A O 1
ATOM 4267 N N . LEU A 1 571 ? -41.009 -28.624 12.062 1.00 60.72 571 LEU A N 1
ATOM 4268 C CA . LEU A 1 571 ? -39.776 -27.889 12.401 1.00 60.72 571 LEU A CA 1
ATOM 4269 C C . LEU A 1 571 ? -39.818 -26.382 12.063 1.00 60.72 571 LEU A C 1
ATOM 4271 O O . LEU A 1 571 ? -38.962 -25.642 12.541 1.00 60.72 571 LEU A O 1
ATOM 4275 N N . PHE A 1 572 ? -40.774 -25.940 11.240 1.00 62.53 572 PHE A N 1
ATOM 4276 C CA . PHE A 1 572 ? -40.862 -24.578 10.702 1.00 62.53 572 PHE A CA 1
ATOM 4277 C C . PHE A 1 572 ? -42.195 -23.875 10.995 1.00 62.53 572 PHE A C 1
ATOM 4279 O O . PHE A 1 572 ? -42.266 -22.656 10.866 1.00 62.53 572 PHE A O 1
ATOM 4286 N N . GLU A 1 573 ? -43.232 -24.610 11.396 1.00 77.44 573 GLU A N 1
ATOM 4287 C CA . GLU A 1 573 ? -44.566 -24.069 11.651 1.00 77.44 573 GLU A CA 1
ATOM 4288 C C . GLU A 1 573 ? -44.914 -24.122 13.139 1.00 77.44 573 GLU A C 1
ATOM 4290 O O . GLU A 1 573 ? -44.940 -25.181 13.774 1.00 77.44 573 GLU A O 1
ATOM 4295 N N . VAL A 1 574 ? -45.178 -22.931 13.676 1.00 86.31 574 VAL A N 1
ATOM 4296 C CA . VAL A 1 574 ? -45.623 -22.705 15.047 1.00 86.31 574 VAL A CA 1
ATOM 4297 C C . VAL A 1 574 ? -47.074 -22.245 15.004 1.00 86.31 574 VAL A C 1
ATOM 4299 O O . VAL A 1 574 ? -47.397 -21.218 14.404 1.00 86.31 574 VAL A O 1
ATOM 4302 N N . GLU A 1 575 ? -47.936 -22.998 15.674 1.00 89.75 575 GLU A N 1
ATOM 4303 C CA . GLU A 1 575 ? -49.352 -22.697 15.834 1.00 89.75 575 GLU A CA 1
ATOM 4304 C C . GLU A 1 575 ? -49.679 -22.373 17.291 1.00 89.75 575 GLU A C 1
ATOM 4306 O O . GLU A 1 575 ? -49.068 -22.885 18.229 1.00 89.75 575 GLU A O 1
ATOM 4311 N N . VAL A 1 576 ? -50.697 -21.545 17.486 1.00 90.19 576 VAL A N 1
ATOM 4312 C CA . VAL A 1 576 ? -51.222 -21.185 18.800 1.00 90.19 576 VAL A CA 1
ATOM 4313 C C . VAL A 1 576 ? -52.599 -21.808 18.971 1.00 90.19 576 VAL A C 1
ATOM 4315 O O . VAL A 1 576 ? -53.506 -21.612 18.158 1.00 90.19 576 VAL A O 1
ATOM 4318 N N . ALA A 1 577 ? -52.743 -22.580 20.041 1.00 88.94 577 ALA A N 1
ATOM 4319 C CA . ALA A 1 577 ? -53.944 -23.300 20.430 1.00 88.94 577 ALA A CA 1
ATOM 4320 C C . ALA A 1 577 ? -54.526 -22.722 21.734 1.00 88.94 577 ALA A C 1
ATOM 4322 O O . ALA A 1 577 ? -53.782 -22.142 22.530 1.00 88.94 577 ALA A O 1
ATOM 4323 N N . PRO A 1 578 ? -55.835 -22.894 21.990 1.00 86.38 578 PRO A N 1
ATOM 4324 C CA . PRO A 1 578 ? -56.413 -22.561 23.281 1.00 86.38 578 PRO A CA 1
ATOM 4325 C C . PRO A 1 578 ? -55.808 -23.450 24.378 1.00 86.38 578 PRO A C 1
ATOM 4327 O O . PRO A 1 578 ? -55.338 -24.558 24.089 1.00 86.38 578 PRO A O 1
ATOM 4330 N N . PRO A 1 579 ? -55.809 -22.980 25.636 1.00 82.94 579 PRO A N 1
ATOM 4331 C CA . PRO A 1 579 ? -55.221 -23.713 26.745 1.00 82.94 579 PRO A CA 1
ATOM 4332 C C . PRO A 1 579 ? -55.967 -25.038 26.941 1.00 82.94 579 PRO A C 1
ATOM 4334 O O . PRO A 1 579 ? -57.189 -25.112 26.781 1.00 82.94 579 PRO A O 1
ATOM 4337 N N . ALA A 1 580 ? -55.235 -26.108 27.258 1.00 68.19 580 ALA A N 1
ATOM 4338 C CA . ALA A 1 580 ? -55.842 -27.412 27.499 1.00 68.19 580 ALA A CA 1
ATOM 4339 C C . ALA A 1 580 ? -56.825 -27.321 28.682 1.00 68.19 580 ALA A C 1
ATOM 4341 O O . ALA A 1 580 ? -56.476 -26.803 29.742 1.00 68.19 580 ALA A O 1
ATOM 4342 N N . ALA A 1 581 ? -58.055 -27.819 28.508 1.00 52.34 581 ALA A N 1
ATOM 4343 C CA . ALA A 1 581 ? -59.027 -27.874 29.597 1.00 52.34 581 ALA A CA 1
ATOM 4344 C C . ALA A 1 581 ? -58.446 -28.682 30.776 1.00 52.34 581 ALA A C 1
ATOM 4346 O O . ALA A 1 581 ? -57.836 -29.731 30.538 1.00 52.34 581 ALA A O 1
ATOM 4347 N N . PRO A 1 582 ? -58.624 -28.245 32.037 1.00 42.97 582 PRO A N 1
ATOM 4348 C CA . PRO A 1 582 ? -58.151 -29.011 33.181 1.00 42.97 582 PRO A CA 1
ATOM 4349 C C . PRO A 1 582 ? -58.817 -30.390 33.169 1.00 42.97 582 PRO A C 1
ATOM 4351 O O . PRO A 1 582 ? -60.039 -30.500 33.046 1.00 42.97 582 PRO A O 1
ATOM 4354 N N . ALA A 1 583 ? -58.010 -31.448 33.269 1.00 37.47 583 ALA A N 1
ATOM 4355 C CA . ALA A 1 583 ? -58.504 -32.815 33.346 1.00 37.47 583 ALA A CA 1
ATOM 4356 C C . ALA A 1 583 ? -59.442 -32.944 34.557 1.00 37.47 583 ALA A C 1
ATOM 4358 O O . ALA A 1 583 ? -59.013 -32.840 35.706 1.00 37.47 583 ALA A O 1
ATOM 4359 N N . VAL A 1 584 ? -60.736 -33.146 34.302 1.00 36.28 584 VAL A N 1
ATOM 4360 C CA . VAL A 1 584 ? -61.720 -33.435 35.347 1.00 36.28 584 VAL A CA 1
ATOM 4361 C C . VAL A 1 584 ? -61.332 -34.772 35.974 1.00 36.28 584 VAL A C 1
ATOM 4363 O O . VAL A 1 584 ? -61.380 -35.808 35.313 1.00 36.28 584 VAL A O 1
ATOM 4366 N N . ALA A 1 585 ? -60.920 -34.746 37.241 1.00 39.50 585 ALA A N 1
ATOM 4367 C CA . ALA A 1 585 ? -60.648 -35.943 38.019 1.00 39.50 585 ALA A CA 1
ATOM 4368 C C . ALA A 1 585 ? -61.932 -36.780 38.124 1.00 39.50 585 ALA A C 1
ATOM 4370 O O . ALA A 1 585 ? -62.838 -36.471 38.898 1.00 39.50 585 ALA A O 1
ATOM 4371 N N . SER A 1 586 ? -62.022 -37.846 37.331 1.00 37.78 586 SER A N 1
ATOM 4372 C CA . SER A 1 586 ? -63.034 -38.881 37.499 1.00 37.78 586 SER A CA 1
ATOM 4373 C C . SER A 1 586 ? -62.724 -39.648 38.783 1.00 37.78 586 SER A C 1
ATOM 4375 O O . SER A 1 586 ? -61.871 -40.536 38.799 1.00 37.78 586 SER A O 1
ATOM 4377 N N . GLY A 1 587 ? -63.394 -39.278 39.874 1.00 38.31 587 GLY A N 1
ATOM 4378 C CA . GLY A 1 587 ? -63.407 -40.058 41.104 1.00 38.31 587 GLY A CA 1
ATOM 4379 C C . GLY A 1 587 ? -64.040 -41.423 40.848 1.00 38.31 587 GLY A C 1
ATOM 4380 O O . GLY A 1 587 ? -65.257 -41.535 40.721 1.00 38.31 587 GLY A O 1
ATOM 4381 N N . SER A 1 588 ? -63.215 -42.464 40.775 1.00 35.09 588 SER A N 1
ATOM 4382 C CA . SER A 1 588 ? -63.668 -43.848 40.856 1.00 35.09 588 SER A CA 1
ATOM 4383 C C . SER A 1 588 ? -63.917 -44.195 42.323 1.00 35.09 588 SER A C 1
ATOM 4385 O O . SER A 1 588 ? -62.989 -44.519 43.065 1.00 35.09 588 SER A O 1
ATOM 4387 N N . ALA A 1 589 ? -65.176 -44.124 42.742 1.00 38.16 589 ALA A N 1
ATOM 4388 C CA . ALA A 1 589 ? -65.653 -44.921 43.859 1.00 38.16 589 ALA A CA 1
ATOM 4389 C C . ALA A 1 589 ? -65.844 -46.364 43.368 1.00 38.16 589 ALA A C 1
ATOM 4391 O O . ALA A 1 589 ? -66.625 -46.598 42.450 1.00 38.16 589 ALA A O 1
ATOM 4392 N N . SER A 1 590 ? -65.151 -47.319 43.984 1.00 37.84 590 SER A N 1
ATOM 4393 C CA . SER A 1 590 ? -65.666 -48.680 44.144 1.00 37.84 590 SER A CA 1
ATOM 4394 C C . SER A 1 590 ? -65.030 -49.312 45.377 1.00 37.84 590 SER A C 1
ATOM 4396 O O . SER A 1 590 ? -63.807 -49.382 45.493 1.00 37.84 590 SER A O 1
ATOM 4398 N N . THR A 1 591 ? -65.906 -49.718 46.293 1.00 37.69 591 THR A N 1
ATOM 4399 C CA . THR A 1 591 ? -65.781 -50.914 47.139 1.00 37.69 591 THR A CA 1
ATOM 4400 C C . THR A 1 591 ? -65.462 -52.157 46.331 1.00 37.69 591 THR A C 1
ATOM 4402 O O . THR A 1 591 ? -65.916 -52.199 45.158 1.00 37.69 591 THR A O 1
#

Secondary structure (DSSP, 8-state):
--PPPTTTS-EEEE--TTSSSPEEEE----STTSHHHHHHHHHHHHHHTTBTSBGGG--HHHHHHHHSSHHHHHHHHHHHHTTSEEEPPPHHHHS-HHHHHHHHHTT--SHHHHHHHHHHHHHHHHTT---GGGHHHHHHHHHHHTTS-GGGHHHHHHHTTTTSTTT-EEEPPSSPPPHHHHHHHHHHHHHHHHHTTEEEEEEEEES--HHHHHHHHHHHHHTT-EEEEEEESSSS-EEEEEEE-S-SSSS-TTTTHHHHHHHHHHHGGG--TT-EEEEEEEETTEEEEEEE-TTGGGSTTTSPPP--HHHHHHHHHHHSS-SSHHHHHHHHHHHHHHHTT-STT-EEEES-SPEEETTEEE--SEEEEETTEEEEEEEE-S--HHHHHHHHHHHHTS-TTS-EEEEEEGGGHHHHTT-SSPEEEESSS--HHHHHHHHHHHH--HHHHTTTHHHHHHHHHHH-TTSEEEHHHHHHHHT-SSHHHHHHHHHHSPPPTT-EEETTTEEE-HHHHHHHHHHHHHHHHHH-TT--EEHHHHHHTSTTS---SSHHHHHHHHHT-TT-EEEESSSS-EEEEPPPPP---------

Mean predicted aligned error: 14.1 Å

pLDDT: mean 85.24, std 12.76, range [35.09, 97.44]

Solvent-accessible surface area (backbone atoms only — not comparable to full-atom values): 32490 Å² total; per-residue (Å²): 131,84,75,50,50,62,84,41,43,58,64,49,75,42,82,32,92,86,73,56,57,34,38,43,48,72,76,68,56,67,48,80,87,31,76,58,34,56,17,43,49,48,39,46,53,52,56,60,72,37,50,77,35,37,44,68,75,64,54,74,63,60,34,13,61,55,39,75,35,59,37,59,13,53,40,41,47,47,30,45,50,69,60,41,48,73,41,68,54,52,47,68,80,71,40,58,65,71,57,29,50,43,26,49,77,69,72,37,56,41,31,68,50,40,45,50,57,49,49,53,51,30,41,76,76,45,75,64,55,75,58,80,94,45,44,68,57,54,32,16,53,47,21,45,75,62,77,43,55,51,86,47,15,65,57,51,60,58,42,51,49,30,82,39,76,48,48,10,25,28,44,78,37,98,66,76,76,53,69,63,52,33,49,14,40,26,36,44,40,51,51,37,24,55,35,27,36,22,63,35,36,43,31,42,38,62,70,66,53,71,67,53,58,51,51,52,45,55,50,19,54,68,54,57,27,45,69,48,40,31,54,48,92,61,86,76,55,30,34,40,37,37,39,31,44,84,62,87,82,86,60,68,93,49,75,43,2,63,39,49,19,51,43,49,64,67,48,53,37,73,62,58,94,87,38,47,37,37,33,37,25,56,57,94,87,37,69,30,31,33,70,56,47,72,71,61,37,66,20,51,66,39,37,54,67,77,81,42,74,64,58,50,49,52,50,47,59,61,63,71,54,66,85,41,73,43,58,43,46,42,53,54,53,48,54,51,33,47,77,68,69,67,40,52,72,50,41,84,40,71,58,44,83,69,42,72,21,72,52,33,55,45,68,39,53,26,25,42,34,45,90,96,46,64,35,34,32,35,76,44,64,97,67,56,72,73,52,46,54,53,51,38,55,48,55,71,44,35,65,69,83,53,54,45,36,38,38,24,24,60,90,45,41,78,71,56,61,89,55,78,51,58,76,42,73,23,84,82,53,68,57,62,68,65,52,51,52,51,46,44,75,75,70,50,55,63,72,72,48,39,67,58,17,60,62,37,41,52,48,52,60,68,68,30,80,53,18,47,39,47,44,65,60,47,22,56,40,33,50,35,57,46,74,68,48,41,54,57,48,41,75,76,39,70,72,57,91,69,46,43,80,34,87,98,36,26,39,41,28,54,65,32,54,50,52,50,40,52,43,52,51,54,48,37,73,73,69,36,86,82,50,72,36,46,65,69,51,58,54,64,67,44,80,93,56,66,68,63,91,47,68,70,41,39,52,52,48,44,58,75,34,86,65,34,36,72,42,72,85,50,102,85,45,58,34,40,33,59,48,80,77,80,80,78,81,80,80,80,86,76,134

Sequence (591 aa):
MTALSMADVRWRARRDPTGGPPLVRVALIGGEDDAGAMAAARVRAYVAGLVGKPRRAYDPDAVAALAGERKLGRGLAAACLDFYRWQPRSVAEALPAHVAETLTHSGVDTPSALRLRLFDLVNERYGGFVPAARRDEALAELAVALGLASEDGPALDAALTLDAEEEAVLVPAAAPPTLQDVIARYNRLALAALLRQAERVTAVVHEPSGGLVRRLYGVCRRLGVYCDVEREPGEPPAFRLTLAGPEAVAAPPGAAGPHLALATLRLLPHLGPADRVEAHLLLRGRPHRLPLDRALLRLPGLAPAEATAEALAAGKQELDRFDSAVEADLARRFAALVRQGRAAGWRLVREPAPLLAGNRVLIPDFALERGPRRVFVEVVGFWTPAYLERKRRALEHLPPETPLVLAVAETAVPALAGLPFPLLPYRDAVPLQPLLDLAEAHFGDFAARTRDAGQRLAAACREAAGGWLSLEALAEALGCHTPGEVQRVLQAHPVPEGWLQIPGAGLCGPTLRAALAEALARYWAAAGPTARLTLTDVRALLPGVTLPETDTALAALLTELDACAVVHSNLFEVEVAPPAAPAVASGSAST

Foldseek 3Di:
DLFDAPVLWDKDWDQDPVRDFTEMDTDAAFDCPGLLLQLLVQLLVVVVVQAQPFQLVDDLVVQCVSSVHSSSSVLLNSLQCVLWDFAQDWLCRQAPNVQCVLCVVLVNRALVSLVVLLQVLCCVPVVRDDDPVCQLVSLLVSQVVSVHHSVCSVSSVVRNCSVPSRNGGIHDGPDRDDSLSSSLSSLLSNQLNQLLQFQKKKKKAFPQDLVLVLLLCLLCLLLQWDWWWFWDPDPPIIIIIMTHHLDPDDDDRRPSSNSRSVSVLVNQLRGDPPMWMKTWGQDPNGTYIHTCDVSSCSGRNNDNDPCDPVNVVVSVVSSPDDSDPQLVQQQVVLVVCVVVLNLLQWDKAAQDGWDDLPRTTHTAGIWIDHPVDTAGEHEAEDGDLVVLLVVLVSLQSHDLLRRYEYAHEPVSCVSNPPRSHHYQYDHRYGDNVVVSVSSCVNPNDLCVQQVCLLVLLVVLCVVLPLQWDWPVNSCVSRSGRDPVSSVVSCVVHPHPPQWDDQPPTGIGHNNNLVLLLVLLVVVCVVVHQFDKDFPVRSCVSDPPRDDTPDPVSNLSVLCPHQQWDWDDPDPPTIIIHGHDDPPDPPDDDDD

Nearest PDB structures (foldseek):
  6p4w-assembly1_B  TM=7.183E-01  e=1.133E-15  Sulfurisphaera tokodaii str. 7
  6p66-assembly2_D  TM=5.728E-01  e=1.584E-13  Archaeoglobus fulgidus DSM 4304
  5xor-assembly3_D  TM=6.425E-01  e=4.078E-01  Porcine circovirus 2
  8oj5-assembly1_A  TM=3.815E-01  e=1.075E+00  Homo sapiens
  3tqe-assembly1_A  TM=1.963E-01  e=4.102E+00  Coxiella burnetii

Radius of gyration: 38.77 Å; Cα contacts (8 Å, |Δi|>4): 932; chains: 1; bounding box: 100×80×101 Å